Protein AF-A0A966WPK8-F1 (afdb_monomer_lite)

Structure (mmCIF, N/CA/C/O backbone):
data_AF-A0A966WPK8-F1
#
_entry.id   AF-A0A966WPK8-F1
#
loop_
_atom_site.group_PDB
_atom_site.id
_atom_site.type_symbol
_atom_site.label_atom_id
_atom_site.label_alt_id
_atom_site.label_comp_id
_atom_site.label_asym_id
_atom_site.label_entity_id
_atom_site.label_seq_id
_atom_site.pdbx_PDB_ins_code
_atom_site.Cartn_x
_atom_site.Cartn_y
_atom_site.Cartn_z
_atom_site.occupancy
_atom_site.B_iso_or_equiv
_atom_site.auth_seq_id
_atom_site.auth_comp_id
_atom_site.auth_asym_id
_atom_site.auth_atom_id
_atom_site.pdbx_PDB_model_num
ATOM 1 N N . MET A 1 1 ? -36.256 0.466 53.978 1.00 87.88 1 MET A N 1
ATOM 2 C CA . MET A 1 1 ? -37.203 -0.489 53.392 1.00 87.88 1 MET A CA 1
ATOM 3 C C . MET A 1 1 ? -38.590 -0.063 53.809 1.00 87.88 1 MET A C 1
ATOM 5 O O . MET A 1 1 ? -38.753 0.264 54.984 1.00 87.88 1 MET A O 1
ATOM 9 N N . PRO A 1 2 ? -39.581 -0.012 52.905 1.00 93.00 2 PRO A N 1
ATOM 10 C CA . PRO A 1 2 ? -40.924 0.448 53.244 1.00 93.00 2 PRO A CA 1
ATOM 11 C C . PRO A 1 2 ? -41.750 -0.631 53.959 1.00 93.00 2 PRO A C 1
ATOM 13 O O . PRO A 1 2 ? -42.841 -0.999 53.540 1.00 93.00 2 PRO A O 1
ATOM 16 N N . PHE A 1 3 ? -41.198 -1.174 55.043 1.00 95.38 3 PHE A N 1
ATOM 17 C CA . PHE A 1 3 ? -41.796 -2.248 55.826 1.00 95.38 3 PHE A CA 1
ATOM 18 C C . PHE A 1 3 ? -42.189 -1.760 57.213 1.00 95.38 3 PHE A C 1
ATOM 20 O O . PHE A 1 3 ? -41.472 -0.982 57.845 1.00 95.38 3 PHE A O 1
ATOM 27 N N . PHE A 1 4 ? -43.317 -2.272 57.689 1.00 96.19 4 PHE A N 1
ATOM 28 C CA . PHE A 1 4 ? -43.809 -2.072 59.043 1.00 96.19 4 PHE A CA 1
ATOM 29 C C . PHE A 1 4 ? -43.945 -3.436 59.701 1.00 96.19 4 PHE A C 1
ATOM 31 O O . PHE A 1 4 ? -44.636 -4.304 59.167 1.00 96.19 4 PHE A O 1
ATOM 38 N N . LEU A 1 5 ? -43.269 -3.622 60.832 1.00 96.25 5 LEU A N 1
ATOM 39 C CA . LEU A 1 5 ? -43.249 -4.883 61.568 1.00 96.25 5 LEU A CA 1
ATOM 40 C C . LEU A 1 5 ? -44.111 -4.761 62.817 1.00 96.25 5 LEU A C 1
ATOM 42 O O . LEU A 1 5 ? -43.984 -3.780 63.556 1.00 96.25 5 LEU A O 1
ATOM 46 N N . HIS A 1 6 ? -44.982 -5.740 63.048 1.00 96.81 6 HIS A N 1
ATOM 47 C CA . HIS A 1 6 ? -45.786 -5.793 64.262 1.00 96.81 6 HIS A CA 1
ATOM 48 C C . HIS A 1 6 ? -44.866 -5.969 65.476 1.00 96.81 6 HIS A C 1
ATOM 50 O O . HIS A 1 6 ? -43.981 -6.827 65.469 1.00 96.81 6 HIS A O 1
ATOM 56 N N . LYS A 1 7 ? -45.064 -5.167 66.525 1.00 95.69 7 LYS A N 1
ATOM 57 C CA . LYS A 1 7 ? -44.139 -5.091 67.670 1.00 95.69 7 LYS A CA 1
ATOM 58 C C . LYS A 1 7 ? -44.014 -6.404 68.440 1.00 95.69 7 LYS A C 1
ATOM 60 O O . LYS A 1 7 ? -42.926 -6.701 68.923 1.00 95.69 7 LYS A O 1
ATOM 65 N N . ASP A 1 8 ? -45.093 -7.184 68.517 1.00 94.56 8 ASP A N 1
ATOM 66 C CA . ASP A 1 8 ? -45.102 -8.428 69.296 1.00 94.56 8 ASP A CA 1
ATOM 67 C C . ASP A 1 8 ? -44.708 -9.664 68.476 1.00 94.56 8 ASP A C 1
ATOM 69 O O . ASP A 1 8 ? -44.077 -10.574 69.006 1.00 94.56 8 ASP A O 1
ATOM 73 N N . SER A 1 9 ? -45.082 -9.725 67.191 1.00 95.31 9 SER A N 1
ATOM 74 C CA . SER A 1 9 ? -44.905 -10.929 66.358 1.00 95.31 9 SER A CA 1
ATOM 75 C C . SER A 1 9 ? -43.739 -10.822 65.378 1.00 95.31 9 SER A C 1
ATOM 77 O O . SER A 1 9 ? -43.249 -11.843 64.904 1.00 95.31 9 SER A O 1
ATOM 79 N N . GLY A 1 10 ? -43.293 -9.605 65.052 1.00 93.50 10 GLY A N 1
ATOM 80 C CA . GLY A 1 10 ? -42.301 -9.358 64.005 1.00 93.50 10 GLY A CA 1
ATOM 81 C C . GLY A 1 10 ? -42.827 -9.575 62.582 1.00 93.50 10 GLY A C 1
ATOM 82 O O . GLY A 1 10 ? -42.066 -9.428 61.629 1.00 93.50 10 GLY A O 1
ATOM 83 N N . GLU A 1 11 ? -44.107 -9.911 62.412 1.00 96.12 11 GLU A N 1
ATOM 84 C CA . GLU A 1 11 ? -44.699 -10.112 61.091 1.00 96.12 11 GLU A CA 1
ATOM 85 C C . GLU A 1 11 ? -44.875 -8.782 60.349 1.00 96.12 11 GLU A C 1
ATOM 87 O O . GLU A 1 11 ? -45.114 -7.727 60.947 1.00 96.12 11 GLU A O 1
ATOM 92 N N . LEU A 1 12 ? -44.755 -8.844 59.023 1.00 96.06 12 LEU A N 1
ATOM 93 C CA . LEU A 1 12 ? -45.009 -7.709 58.145 1.00 96.06 12 LEU A CA 1
ATOM 94 C C . LEU A 1 12 ? -46.486 -7.308 58.193 1.00 96.06 12 LEU A C 1
ATOM 96 O O . LEU A 1 12 ? -47.378 -8.155 58.231 1.00 96.06 12 LEU A O 1
ATOM 100 N N . HIS A 1 13 ? -46.747 -6.005 58.115 1.00 96.06 13 HIS A N 1
ATOM 101 C CA . HIS A 1 13 ? -48.102 -5.477 58.035 1.00 96.06 13 HIS A CA 1
ATOM 102 C C . HIS A 1 13 ? -48.883 -6.108 56.853 1.00 96.06 13 HIS A C 1
ATOM 104 O O . HIS A 1 13 ? -48.349 -6.162 55.740 1.00 96.06 13 HIS A O 1
ATOM 110 N N . PRO A 1 14 ? -50.161 -6.514 57.008 1.00 94.75 14 PRO A N 1
ATOM 111 C CA . PRO A 1 14 ? -50.926 -7.175 55.937 1.00 94.75 14 PRO A CA 1
ATOM 112 C C . PRO A 1 14 ? -51.018 -6.370 54.629 1.00 94.75 14 PRO A C 1
ATOM 114 O O . PRO A 1 14 ? -51.069 -6.930 53.538 1.00 94.75 14 PRO A O 1
ATOM 117 N N . ARG A 1 15 ? -50.989 -5.034 54.731 1.00 95.31 15 ARG A N 1
ATOM 118 C CA . ARG A 1 15 ? -50.959 -4.084 53.598 1.00 95.31 15 ARG A CA 1
ATOM 119 C C . ARG A 1 15 ? -49.561 -3.821 53.005 1.00 95.31 15 ARG A C 1
ATOM 121 O O . ARG A 1 15 ? -49.400 -2.821 52.316 1.00 95.31 15 ARG A O 1
ATOM 128 N N . THR A 1 16 ? -48.552 -4.660 53.260 1.00 95.44 16 THR A N 1
ATOM 129 C CA . THR A 1 16 ? -47.154 -4.389 52.853 1.00 95.44 16 THR A CA 1
ATOM 130 C C . THR A 1 16 ? -47.010 -4.009 51.378 1.00 95.44 16 THR A C 1
ATOM 132 O O . THR A 1 16 ? -46.338 -3.030 51.086 1.00 95.44 16 THR A O 1
ATOM 135 N N . MET A 1 17 ? -47.680 -4.705 50.454 1.00 95.12 17 MET A N 1
ATOM 136 C CA . MET A 1 17 ? -47.576 -4.376 49.024 1.00 95.12 17 MET A CA 1
ATOM 137 C C . MET A 1 17 ? -48.117 -2.976 48.696 1.00 95.12 17 MET A C 1
ATOM 139 O O . MET A 1 17 ? -47.444 -2.213 48.019 1.00 95.12 17 MET A O 1
ATOM 143 N N . ALA A 1 18 ? -49.266 -2.588 49.257 1.00 95.81 18 ALA A N 1
ATOM 144 C CA . ALA A 1 18 ? -49.817 -1.245 49.055 1.00 95.81 18 ALA A CA 1
ATOM 145 C C . ALA A 1 18 ? -48.944 -0.150 49.694 1.00 95.81 18 ALA A C 1
ATOM 147 O O . ALA A 1 18 ? -48.856 0.963 49.185 1.00 95.81 18 ALA A O 1
ATOM 148 N N . ILE A 1 19 ? -48.284 -0.466 50.813 1.00 95.50 19 ILE A N 1
ATOM 149 C CA . ILE A 1 19 ? -47.331 0.439 51.463 1.00 95.50 19 ILE A CA 1
ATOM 150 C C . ILE A 1 19 ? -46.076 0.616 50.600 1.00 95.50 19 ILE A C 1
ATOM 152 O O . ILE A 1 19 ? -45.553 1.725 50.536 1.00 95.50 19 ILE A O 1
ATOM 156 N N . LEU A 1 20 ? -45.594 -0.444 49.940 1.00 95.12 20 LEU A N 1
ATOM 157 C CA . LEU A 1 20 ? -44.481 -0.349 48.991 1.00 95.12 20 LEU A CA 1
ATOM 158 C C . LEU A 1 20 ? -44.823 0.602 47.836 1.00 95.12 20 LEU A C 1
ATOM 160 O O . LEU A 1 20 ? -44.003 1.462 47.525 1.00 95.12 20 LEU A O 1
ATOM 164 N N . ASP A 1 21 ? -46.028 0.501 47.267 1.00 94.94 21 ASP A N 1
ATOM 165 C CA . ASP A 1 21 ? -46.491 1.402 46.201 1.00 94.94 21 ASP A CA 1
ATOM 166 C C . ASP A 1 21 ? -46.589 2.855 46.699 1.00 94.94 21 ASP A C 1
ATOM 168 O O . ASP A 1 21 ? -46.026 3.768 46.098 1.00 94.94 21 ASP A O 1
ATOM 172 N N . GLN A 1 22 ? -47.204 3.071 47.868 1.00 95.19 22 GLN A N 1
ATOM 173 C CA . GLN A 1 22 ? -47.292 4.397 48.489 1.00 95.19 22 GLN A CA 1
ATOM 174 C C . GLN A 1 22 ? -45.904 4.992 48.774 1.00 95.19 22 GLN A C 1
ATOM 176 O O . GLN A 1 22 ? -45.674 6.188 48.595 1.00 95.19 22 GLN A O 1
ATOM 181 N N . ALA A 1 23 ? -44.962 4.169 49.233 1.00 94.75 23 ALA A N 1
ATOM 182 C CA . ALA A 1 23 ? -43.590 4.591 49.458 1.00 94.75 23 ALA A CA 1
ATOM 183 C C . ALA A 1 23 ? -42.885 4.952 48.150 1.00 94.75 23 ALA A C 1
ATOM 185 O O . ALA A 1 23 ? -42.162 5.946 48.122 1.00 94.75 23 ALA A O 1
ATOM 186 N N . ALA A 1 24 ? -43.103 4.184 47.079 1.00 92.62 24 ALA A N 1
ATOM 187 C CA . ALA A 1 24 ? -42.570 4.486 45.757 1.00 92.62 24 ALA A CA 1
ATOM 188 C C . ALA A 1 24 ? -43.076 5.846 45.252 1.00 92.62 24 ALA A C 1
ATOM 190 O O . ALA A 1 24 ? -42.257 6.661 44.830 1.00 92.62 24 ALA A O 1
ATOM 191 N N . ASP A 1 25 ? -44.371 6.147 45.404 1.00 94.81 25 ASP A N 1
ATOM 192 C CA . ASP A 1 25 ? -44.955 7.450 45.045 1.00 94.81 25 ASP A CA 1
ATOM 193 C C . ASP A 1 25 ? -44.319 8.608 45.833 1.00 94.81 25 ASP A C 1
ATOM 195 O O . ASP A 1 25 ? -43.957 9.646 45.270 1.00 94.81 25 ASP A O 1
ATOM 199 N N . ILE A 1 26 ? -44.135 8.430 47.146 1.00 95.06 26 ILE A N 1
ATOM 200 C CA . ILE A 1 26 ? -43.492 9.429 48.013 1.00 95.06 26 ILE A CA 1
ATOM 201 C C . ILE A 1 26 ? -42.033 9.653 47.591 1.00 95.06 26 ILE A C 1
ATOM 203 O O . ILE A 1 26 ? -41.583 10.799 47.489 1.00 95.06 26 ILE A O 1
ATOM 207 N N . VAL A 1 27 ? -41.291 8.574 47.322 1.00 93.81 27 VAL A N 1
ATOM 208 C CA . VAL A 1 27 ? -39.894 8.645 46.869 1.00 93.81 27 VAL A CA 1
ATOM 209 C C . VAL A 1 27 ? -39.796 9.289 45.489 1.00 93.81 27 VAL A C 1
ATOM 211 O O . VAL A 1 27 ? -38.892 10.090 45.262 1.00 93.81 27 VAL A O 1
ATOM 214 N N . GLN A 1 28 ? -40.729 9.012 44.580 1.00 90.56 28 GLN A N 1
ATOM 215 C CA . GLN A 1 28 ? -40.755 9.628 43.257 1.00 90.56 28 GLN A CA 1
ATOM 216 C C . GLN A 1 28 ? -40.951 11.150 43.335 1.00 90.56 28 GLN A C 1
ATOM 218 O O . GLN A 1 28 ? -40.360 11.885 42.546 1.00 90.56 28 GLN A O 1
ATOM 223 N N . GLN A 1 29 ? -41.749 11.637 44.289 1.00 92.19 29 GLN A N 1
ATOM 224 C CA . GLN A 1 29 ? -42.035 13.068 44.440 1.00 92.19 29 GLN A CA 1
ATOM 225 C C . GLN A 1 29 ? -40.961 13.829 45.228 1.00 92.19 29 GLN A C 1
ATOM 227 O O . GLN A 1 29 ? -40.678 14.984 44.914 1.00 92.19 29 GLN A O 1
ATOM 232 N N . GLY A 1 30 ? -40.381 13.216 46.264 1.00 90.50 30 GLY A N 1
ATOM 233 C CA . GLY A 1 30 ? -39.508 13.914 47.217 1.00 90.50 30 GLY A CA 1
ATOM 234 C C . GLY A 1 30 ? -38.178 13.223 47.524 1.00 90.50 30 GLY A C 1
ATOM 235 O O . GLY A 1 30 ? -37.465 13.645 48.436 1.00 90.50 30 GLY A O 1
ATOM 236 N N . GLY A 1 31 ? -37.829 12.173 46.781 1.00 90.88 31 GLY A N 1
ATOM 237 C CA . GLY A 1 31 ? -36.624 11.372 46.984 1.00 90.88 31 GLY A CA 1
ATOM 238 C C . GLY A 1 31 ? -36.689 10.459 48.212 1.00 90.88 31 GLY A C 1
ATOM 239 O O . GLY A 1 31 ? -37.667 10.426 48.959 1.00 90.88 31 GLY A O 1
ATOM 240 N N . ILE A 1 32 ? -35.602 9.720 48.455 1.00 89.25 32 ILE A N 1
ATOM 241 C CA . ILE A 1 32 ? -35.485 8.780 49.590 1.00 89.25 32 ILE A CA 1
ATOM 242 C C . ILE A 1 32 ? -35.691 9.492 50.940 1.00 89.25 32 ILE A C 1
ATOM 244 O O . ILE A 1 32 ? -36.270 8.922 51.867 1.00 89.25 32 ILE A O 1
ATOM 248 N N . GLU A 1 33 ? -35.293 10.763 51.035 1.00 91.06 33 GLU A N 1
ATOM 249 C CA . GLU A 1 33 ? -35.481 11.590 52.232 1.00 91.06 33 GLU A CA 1
ATOM 250 C C . GLU A 1 33 ? -36.947 11.918 52.532 1.00 91.06 33 GLU A C 1
ATOM 252 O O . GLU A 1 33 ? -37.306 12.143 53.688 1.00 91.06 33 GLU A O 1
ATOM 257 N N . ALA A 1 34 ? -37.822 11.940 51.524 1.00 93.56 34 ALA A N 1
ATOM 258 C CA . ALA A 1 34 ? -39.248 12.093 51.779 1.00 93.56 34 ALA A CA 1
ATOM 259 C C . ALA A 1 34 ? -39.789 10.859 52.496 1.00 93.56 34 ALA A C 1
ATOM 261 O O . ALA A 1 34 ? -40.439 10.999 53.528 1.00 93.56 34 ALA A O 1
ATOM 262 N N . TRP A 1 35 ? -39.436 9.653 52.035 1.00 93.81 35 TRP A N 1
ATOM 263 C CA . TRP A 1 35 ? -39.815 8.433 52.742 1.00 93.81 35 TRP A CA 1
ATOM 264 C C . TRP A 1 35 ? -39.223 8.388 54.146 1.00 93.81 35 TRP A C 1
ATOM 266 O O . TRP A 1 35 ? -39.941 8.029 55.074 1.00 93.81 35 TRP A O 1
ATOM 276 N N . SER A 1 36 ? -37.949 8.753 54.336 1.00 90.56 36 SER A N 1
ATOM 277 C CA . SER A 1 36 ? -37.282 8.673 55.646 1.00 90.56 36 SER A CA 1
ATOM 278 C C . SER A 1 36 ? -38.044 9.450 56.730 1.00 90.56 36 SER A C 1
ATOM 280 O O . SER A 1 36 ? -38.222 8.930 57.834 1.00 90.56 36 SER A O 1
ATOM 282 N N . ARG A 1 37 ? -38.590 10.622 56.378 1.00 92.62 37 ARG A N 1
ATOM 283 C CA . ARG A 1 37 ? -39.308 11.542 57.277 1.00 92.62 37 ARG A CA 1
ATOM 284 C C . ARG A 1 37 ? -40.729 11.123 57.635 1.00 92.62 37 ARG A C 1
ATOM 286 O O . ARG A 1 37 ? -41.222 11.566 58.667 1.00 92.62 37 ARG A O 1
ATOM 293 N N . VAL A 1 38 ? -41.372 10.291 56.818 1.00 93.44 38 VAL A N 1
ATOM 294 C CA . VAL A 1 38 ? -42.761 9.885 57.059 1.00 93.44 38 VAL A CA 1
ATOM 295 C C . VAL A 1 38 ? -42.864 9.025 58.321 1.00 93.44 38 VAL A C 1
ATOM 297 O O . VAL A 1 38 ? -42.094 8.079 58.521 1.00 93.44 38 VAL A O 1
ATOM 300 N N . THR A 1 39 ? -43.835 9.330 59.167 1.00 94.88 39 THR A N 1
ATOM 301 C CA . THR A 1 39 ? -44.129 8.637 60.422 1.00 94.88 39 THR A CA 1
ATOM 302 C C . THR A 1 39 ? -45.023 7.412 60.212 1.00 94.88 39 THR A C 1
ATOM 304 O O . THR A 1 39 ? -45.721 7.276 59.208 1.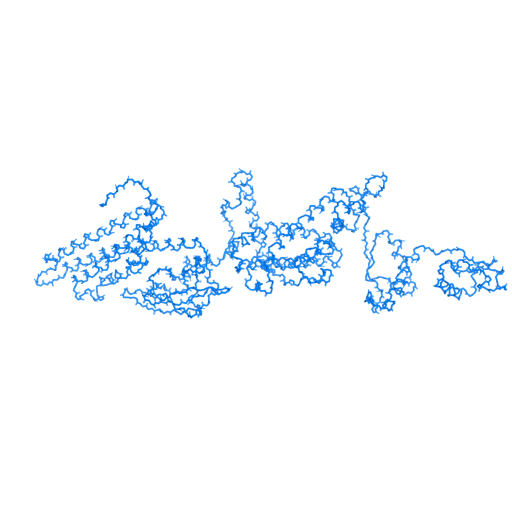00 94.88 39 THR A O 1
ATOM 307 N N . THR A 1 40 ? -45.028 6.494 61.183 1.00 95.00 40 THR A N 1
ATOM 308 C CA . THR A 1 40 ? -45.916 5.320 61.156 1.00 95.00 40 THR A CA 1
ATOM 309 C C . THR A 1 40 ? -47.392 5.711 61.101 1.00 95.00 40 THR A C 1
ATOM 311 O O . THR A 1 40 ? -48.160 5.075 60.387 1.00 95.00 40 THR A O 1
ATOM 314 N N . GLU A 1 41 ? -47.783 6.766 61.816 1.00 95.75 41 GLU A N 1
ATOM 315 C CA . GLU A 1 41 ? -49.162 7.260 61.846 1.00 95.75 41 GLU A CA 1
ATOM 316 C C . GLU A 1 41 ? -49.602 7.849 60.501 1.00 95.75 41 GLU A C 1
ATOM 318 O O . GLU A 1 41 ? -50.723 7.595 60.073 1.00 95.75 41 GLU A O 1
ATOM 323 N N . GLU A 1 42 ? -48.712 8.536 59.779 1.00 94.50 42 GLU A N 1
ATOM 324 C CA . GLU A 1 42 ? -49.008 9.072 58.441 1.00 94.50 42 GLU A CA 1
ATOM 325 C C . GLU A 1 42 ? -49.260 7.978 57.384 1.00 94.50 42 GLU A C 1
ATOM 327 O O . GLU A 1 42 ? -49.981 8.224 56.419 1.00 94.50 42 GLU A O 1
ATOM 332 N N . ILE A 1 43 ? -48.702 6.771 57.555 1.00 95.44 43 ILE A N 1
ATOM 333 C CA . ILE A 1 43 ? -48.890 5.642 56.619 1.00 95.44 43 ILE A CA 1
ATOM 334 C C . ILE A 1 43 ? -49.998 4.686 57.071 1.00 95.44 43 ILE A C 1
ATOM 336 O O . ILE A 1 43 ? -50.805 4.224 56.260 1.00 95.44 43 ILE A O 1
ATOM 340 N N . LEU A 1 44 ? -50.033 4.347 58.362 1.00 95.00 44 LEU A N 1
ATOM 341 C CA . LEU A 1 44 ? -50.932 3.321 58.894 1.00 95.00 44 LEU A CA 1
ATOM 342 C C . LEU A 1 44 ? -52.208 3.892 59.525 1.00 95.00 44 LEU A C 1
ATOM 344 O O . LEU A 1 44 ? -53.199 3.174 59.600 1.00 95.00 44 LEU A O 1
ATOM 348 N N . GLY A 1 45 ? -52.215 5.169 59.914 1.00 94.06 45 GLY A N 1
ATOM 349 C CA . GLY A 1 45 ? -53.283 5.792 60.696 1.00 94.06 45 GLY A CA 1
ATOM 350 C C . GLY A 1 45 ? -53.105 5.607 62.207 1.00 94.06 45 GLY A C 1
ATOM 351 O O . GLY A 1 45 ? -52.318 4.780 62.670 1.00 94.06 45 GLY A O 1
ATOM 352 N N . ALA A 1 46 ? -53.854 6.390 62.987 1.00 93.00 46 ALA A N 1
ATOM 353 C CA . ALA A 1 46 ? -53.726 6.455 64.448 1.00 93.00 46 ALA A CA 1
ATOM 354 C C . ALA A 1 46 ? -54.091 5.147 65.176 1.00 93.00 46 ALA A C 1
ATOM 356 O O . ALA A 1 46 ? -53.600 4.908 66.277 1.00 93.00 46 ALA A O 1
ATOM 357 N N . GLU A 1 47 ? -54.945 4.311 64.577 1.00 92.06 47 GLU A N 1
ATOM 358 C CA . GLU A 1 47 ? -55.385 3.041 65.169 1.00 92.06 47 GLU A CA 1
ATOM 359 C C . GLU A 1 47 ? -54.301 1.955 65.072 1.00 92.06 47 GLU A C 1
ATOM 361 O O . GLU A 1 47 ? -53.979 1.319 66.072 1.00 92.06 47 GLU A O 1
ATOM 366 N N . ASP A 1 48 ? -53.677 1.797 63.902 1.00 91.12 48 ASP A N 1
ATOM 367 C CA . ASP A 1 48 ? -52.675 0.749 63.666 1.00 91.12 48 ASP A CA 1
ATOM 368 C C . ASP A 1 48 ? -51.270 1.158 64.140 1.00 91.12 48 ASP A C 1
ATOM 370 O O . ASP A 1 48 ? -50.488 0.318 64.590 1.00 91.12 48 ASP A O 1
ATOM 374 N N . ALA A 1 49 ? -50.919 2.447 64.078 1.00 93.56 49 ALA A N 1
ATOM 375 C CA . ALA A 1 49 ? -49.562 2.920 64.362 1.00 93.56 49 ALA A CA 1
ATOM 376 C C . ALA A 1 49 ? -48.956 2.488 65.718 1.00 93.56 49 ALA A C 1
ATOM 378 O O . ALA A 1 49 ? -47.758 2.181 65.750 1.00 93.56 49 ALA A O 1
ATOM 379 N N . PRO A 1 50 ? -49.710 2.393 66.834 1.00 95.88 50 PRO A N 1
ATOM 380 C CA . PRO A 1 50 ? -49.176 1.910 68.107 1.00 95.88 50 PRO A CA 1
ATOM 381 C C . PRO A 1 50 ? -48.654 0.469 68.061 1.00 95.88 50 PRO A C 1
ATOM 383 O O . PRO A 1 50 ? -47.768 0.135 68.852 1.00 95.88 50 PRO A O 1
ATOM 386 N N . HIS A 1 51 ? -49.141 -0.360 67.135 1.00 96.44 51 HIS A N 1
ATOM 387 C CA . HIS A 1 51 ? -48.830 -1.789 67.046 1.00 96.44 51 HIS A CA 1
ATOM 388 C C . HIS A 1 51 ? -47.641 -2.114 66.134 1.00 96.44 51 HIS A C 1
ATOM 390 O O . HIS A 1 51 ? -47.131 -3.233 66.178 1.00 96.44 51 HIS A O 1
ATOM 396 N N . TYR A 1 52 ? -47.147 -1.148 65.352 1.00 97.31 52 TYR A N 1
ATOM 397 C CA . TYR A 1 52 ? -46.109 -1.379 64.344 1.00 97.31 52 TYR A CA 1
ATOM 398 C C . TYR A 1 52 ? -44.890 -0.467 64.508 1.00 97.31 52 TYR A C 1
ATOM 400 O O . TYR A 1 52 ? -44.969 0.651 65.022 1.00 97.31 52 TYR A O 1
ATOM 408 N N . THR A 1 53 ? -43.747 -0.943 64.022 1.00 95.25 53 THR A N 1
ATOM 409 C CA . THR A 1 53 ? -42.505 -0.173 63.911 1.00 95.25 53 THR A CA 1
ATOM 410 C C . THR A 1 53 ? -42.083 -0.104 62.448 1.00 95.25 53 THR A C 1
ATOM 412 O O . THR A 1 53 ? -41.999 -1.130 61.773 1.00 95.25 53 THR A O 1
ATOM 415 N N . LYS A 1 54 ? -41.810 1.108 61.956 1.00 95.19 54 LYS A N 1
ATOM 416 C CA . LYS A 1 54 ? -41.245 1.332 60.622 1.00 95.19 54 LYS A CA 1
ATOM 417 C C . LYS A 1 54 ? -39.798 0.835 60.581 1.00 95.19 54 LYS A C 1
ATOM 419 O O . LYS A 1 54 ? -39.001 1.225 61.432 1.00 95.19 54 LYS A O 1
ATOM 424 N N . SER A 1 55 ? -39.450 0.014 59.592 1.00 92.75 55 SER A N 1
ATOM 425 C CA . SER A 1 55 ? -38.065 -0.421 59.378 1.00 92.75 55 SER A CA 1
ATOM 426 C C . SER A 1 55 ? -37.177 0.768 58.994 1.00 92.75 55 SER A C 1
ATOM 428 O O . SER A 1 55 ? -37.514 1.565 58.113 1.00 92.75 55 SER A O 1
ATOM 430 N N . SER A 1 56 ? -36.022 0.866 59.653 1.00 89.44 56 SER A N 1
ATOM 431 C CA . SER A 1 56 ? -34.941 1.801 59.322 1.00 89.44 56 SER A CA 1
ATOM 432 C C . SER A 1 56 ? -33.892 1.196 58.389 1.00 89.44 56 SER A C 1
ATOM 434 O O . SER A 1 56 ? -32.926 1.874 58.048 1.00 89.44 56 SER A O 1
ATOM 436 N N . ASP A 1 57 ? -34.047 -0.072 58.003 1.00 90.25 57 ASP A N 1
ATOM 437 C CA . ASP A 1 57 ? -33.085 -0.758 57.143 1.00 90.25 57 ASP A CA 1
ATOM 438 C C . ASP A 1 57 ? -33.059 -0.104 55.764 1.00 90.25 57 ASP A C 1
ATOM 440 O O . ASP A 1 57 ? -34.063 0.435 55.300 1.00 90.25 57 ASP A O 1
ATOM 444 N N . ILE A 1 58 ? -31.933 -0.177 55.070 1.00 90.00 58 ILE A N 1
ATOM 445 C CA . ILE A 1 58 ? -31.787 0.317 53.698 1.00 90.00 58 ILE A CA 1
ATOM 446 C C . ILE A 1 58 ? -31.513 -0.848 52.751 1.00 90.00 58 ILE A C 1
ATOM 448 O O . ILE A 1 58 ? -31.126 -1.931 53.193 1.00 90.00 58 ILE A O 1
ATOM 452 N N . LEU A 1 59 ? -31.755 -0.634 51.457 1.00 88.06 59 LEU A N 1
ATOM 453 C CA . LEU A 1 59 ? -31.325 -1.589 50.444 1.00 88.06 59 LEU A CA 1
ATOM 454 C C . LEU A 1 59 ? -29.799 -1.613 50.376 1.00 88.06 59 LEU A C 1
ATOM 456 O O . LEU A 1 59 ? -29.117 -0.634 50.677 1.00 88.06 59 LEU A O 1
ATOM 460 N N . GLU A 1 60 ? -29.279 -2.777 50.022 1.00 90.25 60 GLU A N 1
ATOM 461 C CA . GLU A 1 60 ? -27.853 -2.984 49.836 1.00 90.25 60 GLU A CA 1
ATOM 462 C C . GLU A 1 60 ? -27.433 -2.418 48.463 1.00 90.25 60 GLU A C 1
ATOM 464 O O . GLU A 1 60 ? -28.201 -2.468 47.502 1.00 90.25 60 GLU A O 1
ATOM 469 N N . VAL A 1 61 ? -26.231 -1.845 48.358 1.00 93.19 61 VAL A N 1
ATOM 470 C CA . VAL A 1 61 ? -25.798 -1.080 47.170 1.00 93.19 61 VAL A CA 1
ATOM 471 C C . VAL A 1 61 ? -25.675 -1.924 45.891 1.00 93.19 61 VAL A C 1
ATOM 473 O O . VAL A 1 61 ? -25.765 -1.392 44.778 1.00 93.19 61 VAL A O 1
ATOM 476 N N . TRP A 1 62 ? -25.509 -3.245 46.002 1.00 94.88 62 TRP A N 1
ATOM 477 C CA . TRP A 1 62 ? -25.608 -4.163 44.869 1.00 94.88 62 TRP A CA 1
ATOM 478 C C . TRP A 1 62 ? -27.041 -4.340 44.385 1.00 94.88 62 TRP A C 1
ATOM 480 O O . TRP A 1 62 ? -27.219 -4.590 43.195 1.00 94.88 62 TRP A O 1
ATOM 490 N N . PHE A 1 63 ? -28.056 -4.181 45.240 1.00 93.25 63 PHE A N 1
ATOM 491 C CA . PHE A 1 63 ? -29.447 -4.118 44.786 1.00 93.25 63 PHE A CA 1
ATOM 492 C C . PHE A 1 63 ? -29.667 -2.869 43.928 1.00 93.25 63 PHE A C 1
ATOM 494 O O . PHE A 1 63 ? -30.189 -2.971 42.817 1.00 93.25 63 PHE A O 1
ATOM 501 N N . ASP A 1 64 ? -29.199 -1.712 44.402 1.00 92.06 64 ASP A N 1
ATOM 502 C CA . ASP A 1 64 ? -29.329 -0.441 43.684 1.00 92.06 64 ASP A CA 1
ATOM 503 C C . ASP A 1 64 ? -28.669 -0.530 42.302 1.00 92.06 64 ASP A C 1
ATOM 505 O O . ASP A 1 64 ? -29.334 -0.382 41.274 1.00 92.06 64 ASP A O 1
ATOM 509 N N . SER A 1 65 ? -27.376 -0.867 42.266 1.00 94.50 65 SER A N 1
ATOM 510 C CA . SER A 1 65 ? -26.623 -1.016 41.015 1.00 94.50 65 SER A CA 1
ATOM 511 C C . SER A 1 65 ? -27.156 -2.158 40.140 1.00 94.50 65 SER A C 1
ATOM 513 O O . SER A 1 65 ? -27.262 -2.005 38.920 1.00 94.50 65 SER A O 1
ATOM 515 N N . GLY A 1 66 ? -27.574 -3.275 40.739 1.00 95.62 66 GLY A N 1
ATOM 516 C CA . GLY A 1 66 ? -28.142 -4.423 40.031 1.00 95.62 66 GLY A CA 1
ATOM 517 C C . GLY A 1 66 ? -29.474 -4.122 39.340 1.00 95.62 66 GLY A C 1
ATOM 518 O O . GLY A 1 66 ? -29.843 -4.769 38.366 1.00 95.62 66 GLY A O 1
ATOM 519 N N . SER A 1 67 ? -30.207 -3.114 39.807 1.00 94.00 67 SER A N 1
ATOM 520 C CA . SER A 1 67 ? -31.498 -2.729 39.231 1.00 94.00 67 SER A CA 1
ATOM 521 C C . SER A 1 67 ? -31.393 -1.734 38.061 1.00 94.00 67 SER A C 1
ATOM 523 O O . SER A 1 67 ? -32.413 -1.307 37.513 1.00 94.00 67 SER A O 1
ATOM 525 N N . THR A 1 68 ? -30.176 -1.347 37.657 1.00 93.12 68 THR A N 1
ATOM 526 C CA . THR A 1 68 ? -29.935 -0.315 36.625 1.00 93.12 68 THR A CA 1
ATOM 527 C C . THR A 1 68 ? -30.472 -0.688 35.246 1.00 93.12 68 THR A C 1
ATOM 529 O O . THR A 1 68 ? -30.946 0.195 34.532 1.00 93.12 68 THR A O 1
ATOM 532 N N . PHE A 1 69 ? -30.513 -1.975 34.882 1.00 90.75 69 PHE A N 1
ATOM 533 C CA . PHE A 1 69 ? -31.142 -2.408 33.626 1.00 90.75 69 PHE A CA 1
ATOM 534 C C . PHE A 1 69 ? -32.624 -2.002 33.537 1.00 90.75 69 PHE A C 1
ATOM 536 O O . PHE A 1 69 ? -33.154 -1.834 32.442 1.00 90.75 69 PHE A O 1
ATOM 543 N N . MET A 1 70 ? -33.298 -1.840 34.680 1.00 87.56 70 MET A N 1
ATOM 544 C CA . MET A 1 70 ? -34.695 -1.432 34.733 1.00 87.56 70 MET A CA 1
ATOM 545 C C . MET A 1 70 ? -34.816 0.089 34.831 1.00 87.56 70 MET A C 1
ATOM 547 O O . MET A 1 70 ? -35.394 0.711 33.949 1.00 87.56 70 MET A O 1
ATOM 551 N N . HIS A 1 71 ? -34.222 0.716 35.846 1.00 85.50 71 HIS A N 1
ATOM 552 C CA . HIS A 1 71 ? -34.441 2.146 36.100 1.00 85.50 71 HIS A CA 1
ATOM 553 C C . HIS A 1 71 ? -33.664 3.075 35.149 1.00 85.50 71 HIS A C 1
ATOM 555 O O . HIS A 1 71 ? -34.078 4.216 34.910 1.00 85.50 71 HIS A O 1
ATOM 561 N N . VAL A 1 72 ? -32.543 2.603 34.588 1.00 86.62 72 VAL A N 1
ATOM 562 C CA . VAL A 1 72 ? -31.778 3.338 33.572 1.00 86.62 72 VAL A CA 1
ATOM 563 C C . VAL A 1 72 ? -32.303 2.965 32.193 1.00 86.62 72 VAL A C 1
ATOM 565 O O . VAL A 1 72 ? -33.062 3.747 31.628 1.00 86.62 72 VAL A O 1
ATOM 568 N N . LEU A 1 73 ? -31.989 1.765 31.690 1.00 84.88 73 LEU A N 1
ATOM 569 C CA . LEU A 1 73 ? -32.263 1.392 30.292 1.00 84.88 73 LEU A CA 1
ATOM 570 C C . LEU A 1 73 ? -33.765 1.369 29.958 1.00 84.88 73 LEU A C 1
ATOM 572 O O . LEU A 1 73 ? -34.156 1.825 28.890 1.00 84.88 73 LEU A O 1
ATOM 576 N N . ARG A 1 74 ? -34.616 0.896 30.880 1.00 80.94 74 ARG A N 1
ATOM 577 C CA . ARG A 1 74 ? -36.084 0.838 30.699 1.00 80.94 74 ARG A CA 1
ATOM 578 C C . ARG A 1 74 ? -36.857 1.947 31.410 1.00 80.94 74 ARG A C 1
ATOM 580 O O . ARG A 1 74 ? -38.080 1.994 31.312 1.00 80.94 74 ARG A O 1
ATOM 587 N N . GLY A 1 75 ? -36.161 2.828 32.119 1.00 80.69 75 GLY A N 1
ATOM 588 C CA . GLY A 1 75 ? -36.756 3.925 32.871 1.00 80.69 75 GLY A CA 1
ATOM 589 C C . GLY A 1 75 ? -36.366 5.254 32.251 1.00 80.69 75 GLY A C 1
ATOM 590 O O . GLY A 1 75 ? -36.906 5.659 31.225 1.00 80.69 75 GLY A O 1
ATOM 591 N N . THR A 1 76 ? -35.396 5.923 32.873 1.00 76.81 76 THR A N 1
ATOM 592 C CA . THR A 1 76 ? -34.922 7.263 32.472 1.00 76.81 76 THR A CA 1
ATOM 593 C C . THR A 1 76 ? -34.456 7.354 31.017 1.00 76.81 76 THR A C 1
ATOM 595 O O . THR A 1 76 ? -34.536 8.426 30.424 1.00 76.81 76 THR A O 1
ATOM 598 N N . HIS A 1 77 ? -33.992 6.244 30.445 1.00 73.06 77 HIS A N 1
ATOM 599 C CA . HIS A 1 77 ? -33.439 6.160 29.096 1.00 73.06 77 HIS A CA 1
ATOM 600 C C . HIS A 1 77 ? -34.280 5.271 28.163 1.00 73.06 77 HIS A C 1
ATOM 602 O O . HIS A 1 77 ? -33.825 4.917 27.075 1.00 73.06 77 HIS A O 1
ATOM 608 N N . ALA A 1 78 ? -35.518 4.936 28.552 1.00 73.38 78 ALA A N 1
ATOM 609 C CA . ALA A 1 78 ? -36.445 4.240 27.666 1.00 73.38 78 ALA A CA 1
ATOM 610 C C . ALA A 1 78 ? -36.690 5.055 26.387 1.00 73.38 78 ALA A C 1
ATOM 612 O O . ALA A 1 78 ? -36.716 6.289 26.422 1.00 73.38 78 ALA A O 1
ATOM 613 N N . SER A 1 79 ? -36.938 4.358 25.274 1.00 60.66 79 SER A N 1
ATOM 614 C CA . SER A 1 79 ? -37.043 4.885 23.900 1.00 60.66 79 SER A CA 1
ATOM 615 C C . SER A 1 79 ? -37.965 6.099 23.695 1.00 60.66 79 SER A C 1
ATOM 617 O O . SER A 1 79 ? -37.849 6.769 22.673 1.00 60.66 79 SER A O 1
ATOM 619 N N . ASN A 1 80 ? -38.830 6.421 24.663 1.00 53.44 80 ASN A N 1
ATOM 620 C CA . ASN A 1 80 ? -39.836 7.480 24.579 1.00 53.44 80 ASN A CA 1
ATOM 621 C C . ASN A 1 80 ? -39.673 8.589 25.647 1.00 53.44 80 ASN A C 1
ATOM 623 O O . ASN A 1 80 ? -40.492 9.505 25.687 1.00 53.44 80 ASN A O 1
ATOM 627 N N . ALA A 1 81 ? -38.675 8.511 26.538 1.00 51.47 81 ALA A N 1
ATOM 628 C CA . ALA A 1 81 ? -38.539 9.423 27.686 1.00 51.47 81 ALA A CA 1
ATOM 629 C C . ALA A 1 81 ? -37.728 10.702 27.387 1.00 51.47 81 ALA A C 1
ATOM 631 O O . ALA A 1 81 ? -37.904 11.721 28.055 1.00 51.47 81 ALA A O 1
ATOM 632 N N . LEU A 1 82 ? -36.863 10.676 26.370 1.00 50.72 82 LEU A N 1
ATOM 633 C CA . LEU A 1 82 ? -35.975 11.779 25.987 1.00 50.72 82 LEU A CA 1
ATOM 634 C C . LEU A 1 82 ? -36.408 12.320 24.620 1.00 50.72 82 LEU A C 1
ATOM 636 O O . LEU A 1 82 ? -35.849 11.934 23.600 1.00 50.72 82 LEU A O 1
ATOM 640 N N . GLY A 1 83 ? -37.434 13.175 24.604 1.00 49.56 83 GLY A N 1
ATOM 641 C CA . GLY A 1 83 ? -38.184 13.640 23.422 1.00 49.56 83 GLY A CA 1
ATOM 642 C C . GLY A 1 83 ? -37.443 14.404 22.309 1.00 49.56 83 GLY A C 1
ATOM 643 O O . GLY A 1 83 ? -38.084 15.207 21.650 1.00 49.56 83 GLY A O 1
ATOM 644 N N . ASP A 1 84 ? -36.147 14.173 22.097 1.00 52.28 84 ASP A N 1
ATOM 645 C CA . ASP A 1 84 ? -35.365 14.634 20.933 1.00 52.28 84 ASP A CA 1
ATOM 646 C C . ASP A 1 84 ? -34.037 13.859 20.735 1.00 52.28 84 ASP A C 1
ATOM 648 O O . ASP A 1 84 ? -33.269 14.152 19.817 1.00 52.28 84 ASP A O 1
ATOM 652 N N . VAL A 1 85 ? -33.734 12.853 21.567 1.00 50.66 85 VAL A N 1
ATOM 653 C CA . VAL A 1 85 ? -32.546 12.004 21.388 1.00 50.66 85 VAL A CA 1
ATOM 654 C C . VAL A 1 85 ? -32.996 10.739 20.668 1.00 50.66 85 VAL A C 1
ATOM 656 O O . VAL A 1 85 ? -33.928 10.077 21.121 1.00 50.66 85 VAL A O 1
ATOM 659 N N . GLN A 1 86 ? -32.358 10.410 19.537 1.00 51.19 86 GLN A N 1
ATOM 660 C CA . GLN A 1 86 ? -32.518 9.106 18.885 1.00 51.19 86 GLN A CA 1
ATOM 661 C C . GLN A 1 86 ? -32.516 8.010 19.956 1.00 51.19 86 GLN A C 1
ATOM 663 O O . GLN A 1 86 ? -31.593 7.952 20.767 1.00 51.19 86 GLN A O 1
ATOM 668 N N . SER A 1 87 ? -33.575 7.193 19.968 1.00 54.34 87 SER A N 1
ATOM 669 C CA . SER A 1 87 ? -33.705 6.000 20.809 1.00 54.34 87 SER A CA 1
ATOM 670 C C . SER A 1 87 ? -32.343 5.318 20.972 1.00 54.34 87 SER A C 1
ATOM 672 O O . SER A 1 87 ? -31.663 5.073 19.977 1.00 54.34 87 SER A O 1
ATOM 674 N N . LEU A 1 88 ? -31.956 5.001 22.213 1.00 58.31 88 LEU A N 1
ATOM 675 C CA . LEU A 1 88 ? -30.671 4.371 22.574 1.00 58.31 88 LEU A CA 1
ATOM 676 C C . LEU A 1 88 ? -30.497 2.935 22.038 1.00 58.31 88 LEU A C 1
ATOM 678 O O . LEU A 1 88 ? -29.636 2.197 22.504 1.00 58.31 88 LEU A O 1
ATOM 682 N N . GLY A 1 89 ? -31.306 2.544 21.054 1.00 60.53 89 GLY A N 1
ATOM 683 C CA . GLY A 1 89 ? -31.554 1.164 20.692 1.00 60.53 89 GLY A CA 1
ATOM 684 C C . GLY A 1 89 ? -32.522 0.527 21.685 1.00 60.53 89 GLY A C 1
ATOM 685 O O . GLY A 1 89 ? -32.465 0.765 22.888 1.00 60.53 89 GLY A O 1
ATOM 686 N N . HIS A 1 90 ? -33.445 -0.268 21.164 1.00 69.50 90 HIS A N 1
ATOM 687 C CA . HIS A 1 90 ? -34.197 -1.240 21.948 1.00 69.50 90 HIS A CA 1
ATOM 688 C C . HIS A 1 90 ? -34.112 -2.576 21.220 1.00 69.50 90 HIS A C 1
ATOM 690 O O . HIS A 1 90 ? -33.988 -2.608 19.987 1.00 69.50 90 HIS A O 1
ATOM 696 N N . HIS A 1 91 ? -34.206 -3.673 21.954 1.00 74.75 91 HIS A N 1
ATOM 697 C CA . HIS A 1 91 ? -34.372 -4.975 21.327 1.00 74.75 91 HIS A CA 1
ATOM 698 C C . HIS A 1 91 ? -35.841 -5.387 21.397 1.00 74.75 91 HIS A C 1
ATOM 700 O O . HIS A 1 91 ? -36.432 -5.387 22.471 1.00 74.75 91 HIS A O 1
ATOM 706 N N . ASP A 1 92 ? -36.414 -5.812 20.266 1.00 76.38 92 ASP A N 1
ATOM 707 C CA . ASP A 1 92 ? -37.807 -6.290 20.213 1.00 76.38 92 ASP A CA 1
ATOM 708 C C . ASP A 1 92 ? -38.053 -7.459 21.184 1.00 76.38 92 ASP A C 1
ATOM 710 O O . ASP A 1 92 ? -39.157 -7.657 21.692 1.00 76.38 92 ASP A O 1
ATOM 714 N N . THR A 1 93 ? -37.005 -8.248 21.443 1.00 80.50 93 THR A N 1
ATOM 715 C CA . THR A 1 93 ? -37.011 -9.371 22.381 1.00 80.50 93 THR A CA 1
ATOM 716 C C . THR A 1 93 ? -35.681 -9.483 23.120 1.00 80.50 93 THR A C 1
ATOM 718 O O . THR A 1 93 ? -34.613 -9.343 22.511 1.00 80.50 93 THR A O 1
ATOM 721 N N . GLY A 1 94 ? -35.749 -9.867 24.396 1.00 83.88 94 GLY A N 1
ATOM 722 C CA . GLY A 1 94 ? -34.580 -10.106 25.242 1.00 83.88 94 GLY A CA 1
ATOM 723 C C . GLY A 1 94 ? -34.229 -8.909 26.134 1.00 83.88 94 GLY A C 1
ATOM 724 O O . GLY A 1 94 ? -35.105 -8.098 26.450 1.00 83.88 94 GLY A O 1
ATOM 725 N N . PRO A 1 95 ? -32.994 -8.851 26.652 1.00 89.00 95 PRO A N 1
ATOM 726 C CA . PRO A 1 95 ? -32.505 -7.696 27.402 1.00 89.00 95 PRO A CA 1
ATOM 727 C C . PRO A 1 95 ? -32.205 -6.508 26.488 1.00 89.00 95 PRO A C 1
ATOM 729 O O . PRO A 1 95 ? -31.892 -6.733 25.328 1.00 89.00 95 PRO A O 1
ATOM 732 N N . GLU A 1 96 ? -32.239 -5.280 27.029 1.00 86.44 96 GLU A N 1
ATOM 733 C CA . GLU A 1 96 ? -31.913 -4.043 26.285 1.00 86.44 96 GLU A CA 1
ATOM 734 C C . GLU A 1 96 ? -30.414 -3.860 26.018 1.00 86.44 96 GLU A C 1
ATOM 736 O O . GLU A 1 96 ? -30.040 -3.149 25.095 1.00 86.44 96 GLU A O 1
ATOM 741 N N . ALA A 1 97 ? -29.547 -4.453 26.843 1.00 91.25 97 ALA A N 1
ATOM 742 C CA . ALA A 1 97 ? -28.106 -4.308 26.691 1.00 91.25 97 ALA A CA 1
ATOM 743 C C . ALA A 1 97 ? -27.523 -5.439 25.835 1.00 91.25 97 ALA A C 1
ATOM 745 O O . ALA A 1 97 ? -27.643 -6.617 26.187 1.00 91.25 97 ALA A O 1
ATOM 746 N N . ASP A 1 98 ? -26.802 -5.088 24.770 1.00 91.94 98 ASP A N 1
ATOM 747 C CA . ASP A 1 98 ? -25.990 -6.058 24.031 1.00 91.94 98 ASP A CA 1
ATOM 748 C C . ASP A 1 98 ? -24.822 -6.577 24.888 1.00 91.94 98 ASP A C 1
ATOM 750 O O . ASP A 1 98 ? -24.542 -7.775 24.891 1.00 91.94 98 ASP A O 1
ATOM 754 N N . LEU A 1 99 ? -24.168 -5.705 25.664 1.00 94.06 99 LEU A N 1
ATOM 755 C CA . LEU A 1 99 ? -22.966 -6.055 26.422 1.00 94.06 99 LEU A CA 1
ATOM 756 C C . LEU A 1 99 ? -22.902 -5.360 27.784 1.00 94.06 99 LEU A C 1
ATOM 758 O O . LEU A 1 99 ? -23.085 -4.148 27.878 1.00 94.06 99 LEU A O 1
ATOM 762 N N . TYR A 1 100 ? -22.558 -6.120 28.823 1.00 96.62 100 TYR A N 1
ATOM 763 C CA . TYR A 1 100 ? -22.013 -5.595 30.080 1.00 96.62 100 TYR A CA 1
ATOM 764 C C . TYR A 1 100 ? -20.493 -5.811 30.111 1.00 96.62 100 TYR A C 1
ATOM 766 O O . TYR A 1 100 ? -20.026 -6.911 29.816 1.00 96.62 100 TYR A O 1
ATOM 774 N N . LEU A 1 101 ? -19.728 -4.773 30.468 1.00 96.56 101 LEU A N 1
ATOM 775 C CA . LEU A 1 101 ? -18.262 -4.788 30.509 1.00 96.56 101 LEU A CA 1
ATOM 776 C C . LEU A 1 101 ? -17.752 -4.163 31.807 1.00 96.56 101 LEU A C 1
ATOM 778 O O . LEU A 1 101 ? -17.933 -2.969 32.005 1.00 96.56 101 LEU A O 1
ATOM 782 N N . GLU A 1 102 ? -17.087 -4.954 32.646 1.00 96.50 102 GLU A N 1
ATOM 783 C CA . GLU A 1 102 ? -16.456 -4.509 33.898 1.00 96.50 102 GLU A CA 1
ATOM 784 C C . GLU A 1 102 ? -15.295 -5.443 34.297 1.00 96.50 102 GLU A C 1
ATOM 786 O O . GLU A 1 102 ? -15.049 -6.476 33.667 1.00 96.50 102 GLU A O 1
ATOM 791 N N . GLY A 1 103 ? -14.587 -5.104 35.375 1.00 94.88 103 GLY A N 1
ATOM 792 C CA . GLY A 1 103 ? -13.570 -5.968 35.973 1.00 94.88 103 GLY A CA 1
ATOM 793 C C . GLY A 1 103 ? -14.130 -7.312 36.457 1.00 94.88 103 GLY A C 1
ATOM 794 O O . GLY A 1 103 ? -15.295 -7.433 36.846 1.00 94.88 103 GLY A O 1
ATOM 795 N N . HIS A 1 104 ? -13.294 -8.353 36.466 1.00 92.56 104 HIS A N 1
ATOM 796 C CA . HIS A 1 104 ? -13.706 -9.699 36.892 1.00 92.56 104 HIS A CA 1
ATOM 797 C C . HIS A 1 104 ? -14.204 -9.772 38.351 1.00 92.56 104 HIS A C 1
ATOM 799 O O . HIS A 1 104 ? -14.924 -10.702 38.721 1.00 92.56 104 HIS A O 1
ATOM 805 N N . ASP A 1 105 ? -13.873 -8.793 39.196 1.00 92.06 105 ASP A N 1
ATOM 806 C CA . ASP A 1 105 ? -14.425 -8.659 40.546 1.00 92.06 105 ASP A CA 1
ATOM 807 C C . ASP A 1 105 ? -15.950 -8.478 40.553 1.00 92.06 105 ASP A C 1
ATOM 809 O O . ASP A 1 105 ? -16.623 -8.894 41.502 1.00 92.06 105 ASP A O 1
ATOM 813 N N . GLN A 1 106 ? -16.521 -7.967 39.459 1.00 96.00 106 GLN A N 1
ATOM 814 C CA . GLN A 1 106 ? -17.960 -7.770 39.323 1.00 96.00 106 GLN A CA 1
ATOM 815 C C . GLN A 1 106 ? -18.751 -9.066 39.125 1.00 96.00 106 GLN A C 1
ATOM 817 O O . GLN A 1 106 ? -19.968 -9.051 39.311 1.00 96.00 106 GLN A O 1
ATOM 822 N N . HIS A 1 107 ? -18.100 -10.217 38.891 1.00 94.88 107 HIS A N 1
ATOM 823 C CA . HIS A 1 107 ? -18.777 -11.524 38.887 1.00 94.88 107 HIS A CA 1
ATOM 824 C C . HIS A 1 107 ? -19.517 -11.829 40.189 1.00 94.88 107 HIS A C 1
ATOM 826 O O . HIS A 1 107 ? -20.494 -12.572 40.169 1.00 94.88 107 HIS A O 1
ATOM 832 N N . ARG A 1 108 ? -19.047 -11.286 41.319 1.00 94.00 108 ARG A N 1
ATOM 833 C CA . ARG A 1 108 ? -19.696 -11.432 42.633 1.00 94.00 108 ARG A CA 1
ATOM 834 C C . ARG A 1 108 ? -20.393 -10.156 43.106 1.00 94.00 108 ARG A C 1
ATOM 836 O O . ARG A 1 108 ? -21.017 -10.186 44.161 1.00 94.00 108 ARG A O 1
ATOM 843 N N . GLY A 1 109 ? -20.260 -9.071 42.348 1.00 95.06 109 GLY A N 1
ATOM 844 C CA . GLY A 1 109 ? -20.880 -7.776 42.597 1.00 95.06 109 GLY A CA 1
ATOM 845 C C . GLY A 1 109 ? -21.968 -7.502 41.567 1.00 95.06 109 GLY A C 1
ATOM 846 O O . GLY A 1 109 ? -22.971 -8.218 41.507 1.00 95.06 109 GLY A O 1
ATOM 847 N N . TRP A 1 110 ? -21.744 -6.486 40.735 1.00 96.94 110 TRP A N 1
ATOM 848 C CA . TRP A 1 110 ? -22.759 -5.921 39.852 1.00 96.94 110 TRP A CA 1
ATOM 849 C C . TRP A 1 110 ? -23.348 -6.910 38.841 1.00 96.94 110 TRP A C 1
ATOM 851 O O . TRP A 1 110 ? -24.561 -6.917 38.620 1.00 96.94 110 TRP A O 1
ATOM 861 N N . PHE A 1 111 ? -22.534 -7.794 38.256 1.00 97.06 111 PHE A N 1
ATOM 862 C CA . PHE A 1 111 ? -23.046 -8.792 37.315 1.00 97.06 111 PHE A CA 1
ATOM 863 C C . PHE A 1 111 ? -23.993 -9.775 37.992 1.00 97.06 111 PHE A C 1
ATOM 865 O O . PHE A 1 111 ? -25.016 -10.147 37.414 1.00 97.06 111 PHE A O 1
ATOM 872 N N . HIS A 1 112 ? -23.660 -10.187 39.218 1.00 96.19 112 HIS A N 1
ATOM 873 C CA . HIS A 1 112 ? -24.463 -11.140 39.967 1.00 96.19 112 HIS A CA 1
ATOM 874 C C . HIS A 1 112 ? -25.788 -10.527 40.403 1.00 96.19 112 HIS A C 1
ATOM 876 O O . HIS A 1 112 ? -26.837 -11.126 40.177 1.00 96.19 112 HIS A O 1
ATOM 882 N N . SER A 1 113 ? -25.755 -9.326 40.985 1.00 96.81 113 SER A N 1
ATOM 883 C CA . SER A 1 113 ? -26.975 -8.662 41.438 1.00 96.81 113 SER A CA 1
ATOM 884 C C . SER A 1 113 ? -27.897 -8.305 40.274 1.00 96.81 113 SER A C 1
ATOM 886 O O . SER A 1 113 ? -29.097 -8.564 40.356 1.00 96.81 113 SER A O 1
ATOM 888 N N . SER A 1 114 ? -27.345 -7.824 39.155 1.00 96.81 114 SER A N 1
ATOM 889 C CA . SER A 1 114 ? -28.122 -7.555 37.940 1.00 96.81 114 SER A CA 1
ATOM 890 C C . SER A 1 114 ? -28.795 -8.817 37.406 1.00 96.81 114 SER A C 1
ATOM 892 O O . SER A 1 114 ? -29.986 -8.804 37.091 1.00 96.81 114 SER A O 1
ATOM 894 N N . LEU A 1 115 ? -28.055 -9.928 37.345 1.00 96.94 115 LEU A N 1
ATOM 895 C CA . LEU A 1 115 ? -28.584 -11.211 36.893 1.00 96.94 115 LEU A CA 1
ATOM 896 C C . LEU A 1 115 ? -29.701 -11.721 37.809 1.00 96.94 115 LEU A C 1
ATOM 898 O O . LEU A 1 115 ? -30.755 -12.110 37.314 1.00 96.94 115 LEU A O 1
ATOM 902 N N . LEU A 1 116 ? -29.497 -11.697 39.129 1.00 96.69 116 LEU A N 1
ATOM 903 C CA . LEU A 1 116 ? -30.499 -12.149 40.095 1.00 96.69 116 LEU A CA 1
ATOM 904 C C . LEU A 1 116 ? -31.801 -11.355 39.972 1.00 96.69 116 LEU A C 1
ATOM 906 O O . LEU A 1 116 ? -32.876 -11.950 39.906 1.00 96.69 116 LEU A O 1
ATOM 910 N N . LEU A 1 117 ? -31.705 -10.026 39.906 1.00 96.12 117 LEU A N 1
ATOM 911 C CA . LEU A 1 117 ? -32.873 -9.156 39.813 1.00 96.12 117 LEU A CA 1
ATOM 912 C C . LEU A 1 117 ? -33.600 -9.320 38.477 1.00 96.12 117 LEU A C 1
ATOM 914 O O . LEU A 1 117 ? -34.821 -9.460 38.460 1.00 96.12 117 LEU A O 1
ATOM 918 N N . SER A 1 118 ? -32.874 -9.368 37.360 1.00 95.06 118 SER A N 1
ATOM 919 C CA . SER A 1 118 ? -33.493 -9.560 36.045 1.00 95.06 118 SER A CA 1
ATOM 920 C C . SER A 1 118 ? -34.147 -10.935 35.913 1.00 95.06 118 SER A C 1
ATOM 922 O O . SER A 1 118 ? -35.279 -11.031 35.444 1.00 95.06 118 SER A O 1
ATOM 924 N N . CYS A 1 119 ? -33.514 -11.993 36.423 1.00 96.00 119 CYS A N 1
ATOM 925 C CA . CYS A 1 119 ? -34.113 -13.325 36.457 1.00 96.00 119 CYS A CA 1
ATOM 926 C C . CYS A 1 119 ? -35.367 -13.364 37.338 1.00 96.00 119 CYS A C 1
ATOM 928 O O . CYS A 1 119 ? -36.360 -13.971 36.944 1.00 96.00 119 CYS A O 1
ATOM 930 N N . ALA A 1 120 ? -35.354 -12.701 38.497 1.00 95.62 120 ALA A N 1
ATOM 931 C CA . ALA A 1 120 ? -36.513 -12.647 39.385 1.00 95.62 120 ALA A CA 1
ATOM 932 C C . ALA A 1 120 ? -37.706 -11.898 38.764 1.00 95.62 120 ALA A C 1
ATOM 934 O O . ALA A 1 120 ? -38.847 -12.302 38.966 1.00 95.62 120 ALA A O 1
ATOM 935 N N . ILE A 1 121 ? -37.452 -10.824 38.009 1.00 92.00 121 ILE A N 1
ATOM 936 C CA . ILE A 1 121 ? -38.501 -9.956 37.447 1.00 92.00 121 ILE A CA 1
ATOM 937 C C . ILE A 1 121 ? -38.951 -10.424 36.052 1.00 92.00 121 ILE A C 1
ATOM 939 O O . ILE A 1 121 ? -40.133 -10.352 35.720 1.00 92.00 121 ILE A O 1
ATOM 943 N N . HIS A 1 122 ? -38.021 -10.890 35.218 1.00 90.06 122 HIS A N 1
ATOM 944 C CA . HIS A 1 122 ? -38.239 -11.155 33.792 1.00 90.06 122 HIS A CA 1
ATOM 945 C C . HIS A 1 122 ? -37.896 -12.585 33.354 1.00 90.06 122 HIS A C 1
ATOM 947 O O . HIS A 1 122 ? -38.170 -12.939 32.210 1.00 90.06 122 HIS A O 1
ATOM 953 N N . GLY A 1 123 ? -37.290 -13.410 34.214 1.00 93.75 123 GLY A N 1
ATOM 954 C CA . GLY A 1 123 ? -36.898 -14.780 33.864 1.00 93.75 123 GLY A CA 1
ATOM 955 C C . GLY A 1 123 ? -35.727 -14.886 32.878 1.00 93.75 123 GLY A C 1
ATOM 956 O O . GLY A 1 123 ? -35.538 -15.942 32.281 1.00 93.75 123 GLY A O 1
ATOM 957 N N . GLN A 1 124 ? -34.946 -13.817 32.688 1.00 93.44 124 GLN A N 1
ATOM 958 C CA . GLN A 1 124 ? -33.813 -13.767 31.756 1.00 93.44 124 GLN A CA 1
ATOM 959 C C . GLN A 1 124 ? -32.672 -12.892 32.297 1.00 93.44 124 GLN A C 1
ATOM 961 O O . GLN A 1 124 ? -32.869 -12.121 33.234 1.00 93.44 124 GLN A O 1
ATOM 966 N N . ALA A 1 125 ? -31.485 -12.989 31.691 1.00 95.38 125 ALA A N 1
ATOM 967 C CA . ALA A 1 125 ? -30.365 -12.099 31.995 1.00 95.38 125 ALA A CA 1
ATOM 968 C C . ALA A 1 125 ? -30.623 -10.662 31.486 1.00 95.38 125 ALA A C 1
ATOM 970 O O . ALA A 1 125 ? -31.325 -10.501 30.485 1.00 95.38 125 ALA A O 1
ATOM 971 N N . PRO A 1 126 ? -30.034 -9.622 32.114 1.00 94.44 126 PRO A N 1
ATOM 972 C CA . PRO A 1 126 ? -30.206 -8.221 31.713 1.00 94.44 126 PRO A CA 1
ATOM 973 C C . PRO A 1 126 ? -29.274 -7.769 30.574 1.00 94.44 126 PRO A C 1
ATOM 975 O O . PRO A 1 126 ? -29.270 -6.589 30.231 1.00 94.44 126 PRO A O 1
ATOM 978 N N . TYR A 1 127 ? -28.505 -8.686 29.987 1.00 94.38 127 TYR A N 1
ATOM 979 C CA . TYR A 1 127 ? -27.550 -8.446 28.903 1.00 94.38 127 TYR A CA 1
ATOM 980 C C . TYR A 1 127 ? -27.491 -9.651 27.951 1.00 94.38 127 TYR A C 1
ATOM 982 O O . TYR A 1 127 ? -27.784 -10.777 28.364 1.00 94.38 127 TYR A O 1
ATOM 990 N N . ARG A 1 128 ? -27.099 -9.437 26.687 1.00 93.94 128 ARG A N 1
ATOM 991 C CA . ARG A 1 128 ? -26.856 -10.526 25.715 1.00 93.94 128 ARG A CA 1
ATOM 992 C C . ARG A 1 128 ? -25.463 -11.137 25.850 1.00 93.94 128 ARG A C 1
ATOM 994 O O . ARG A 1 128 ? -25.312 -12.344 25.683 1.00 93.94 128 ARG A O 1
ATOM 1001 N N . GLY A 1 129 ? -24.471 -10.317 26.181 1.00 94.56 129 GLY A N 1
ATOM 1002 C CA . GLY A 1 129 ? -23.092 -10.720 26.420 1.00 94.56 129 GLY A CA 1
ATOM 1003 C C . GLY A 1 129 ? -22.516 -10.096 27.687 1.00 94.56 129 GLY A C 1
ATOM 1004 O O . GLY A 1 129 ? -22.984 -9.063 28.172 1.00 94.56 129 GLY A O 1
ATOM 1005 N N . LEU A 1 130 ? -21.467 -10.725 28.208 1.00 94.94 130 LEU A N 1
ATOM 1006 C CA . LEU A 1 130 ? -20.704 -10.239 29.350 1.00 94.94 130 LEU A CA 1
ATOM 1007 C C . LEU A 1 130 ? -19.217 -10.355 29.017 1.00 94.94 130 LEU A C 1
ATOM 1009 O O . LEU A 1 130 ? -18.741 -11.443 28.694 1.00 94.94 130 LEU A O 1
ATOM 1013 N N . LEU A 1 131 ? -18.505 -9.234 29.078 1.00 96.00 131 LEU A N 1
ATOM 1014 C CA . LEU A 1 131 ? -17.070 -9.151 28.834 1.00 96.00 131 LEU A CA 1
ATOM 1015 C C . LEU A 1 131 ? -16.379 -8.703 30.120 1.00 96.00 131 LEU A C 1
ATOM 1017 O O . LEU A 1 131 ? -16.829 -7.779 30.793 1.00 96.00 131 LEU A O 1
ATOM 1021 N N . THR A 1 132 ? -15.290 -9.372 30.477 1.00 96.31 132 THR A N 1
ATOM 1022 C CA . THR A 1 132 ? -14.555 -9.084 31.711 1.00 96.31 132 THR A CA 1
ATOM 1023 C C . THR A 1 132 ? -13.107 -8.756 31.439 1.00 96.31 132 THR A C 1
ATOM 1025 O O . THR A 1 132 ? -12.504 -9.356 30.549 1.00 96.31 132 THR A O 1
ATOM 1028 N N . HIS A 1 133 ? -12.536 -7.876 32.258 1.00 95.81 133 HIS A N 1
ATOM 1029 C CA . HIS A 1 133 ? -11.108 -7.574 32.224 1.00 95.81 133 HIS A CA 1
ATOM 1030 C C . HIS A 1 133 ? -10.407 -7.778 33.578 1.00 95.81 133 HIS A C 1
ATOM 1032 O O . HIS A 1 133 ? -11.037 -7.812 34.643 1.00 95.81 133 HIS A O 1
ATOM 1038 N N . GLY A 1 134 ? -9.082 -7.924 33.544 1.00 93.50 134 GLY A N 1
ATOM 1039 C CA . GLY A 1 134 ? -8.234 -7.947 34.736 1.00 93.50 134 GLY A CA 1
ATOM 1040 C C . GLY A 1 134 ? -8.052 -6.573 35.384 1.00 93.50 134 GLY A C 1
ATOM 1041 O O . GLY A 1 134 ? -8.555 -5.549 34.908 1.00 93.50 134 GLY A O 1
ATOM 1042 N N . PHE A 1 135 ? -7.318 -6.542 36.495 1.00 92.44 135 PHE A N 1
ATOM 1043 C CA . PHE A 1 135 ? -6.952 -5.303 37.173 1.00 92.44 135 PHE A CA 1
ATOM 1044 C C . PHE A 1 135 ? -5.714 -4.673 36.551 1.00 92.44 135 PHE A C 1
ATOM 1046 O O . PHE A 1 135 ? -4.864 -5.339 35.971 1.00 92.44 135 PHE A O 1
ATOM 1053 N N . THR A 1 136 ? -5.556 -3.369 36.751 1.00 91.12 136 THR A N 1
ATOM 1054 C CA . THR A 1 136 ? -4.277 -2.713 36.493 1.00 91.12 136 THR A CA 1
ATOM 1055 C C . THR A 1 136 ? -3.279 -3.018 37.615 1.00 91.12 136 THR A C 1
ATOM 1057 O O . THR A 1 136 ? -3.548 -2.762 38.794 1.00 91.12 136 THR A O 1
ATOM 1060 N N . VAL A 1 137 ? -2.110 -3.538 37.244 1.00 91.19 137 VAL A N 1
ATOM 1061 C CA . VAL A 1 137 ? -1.030 -3.946 38.156 1.00 91.19 137 VAL A CA 1
ATOM 1062 C C . VAL A 1 137 ? 0.299 -3.321 37.746 1.00 91.19 137 VAL A C 1
ATOM 1064 O O . VAL A 1 137 ? 0.484 -2.910 36.600 1.00 91.19 137 VAL A O 1
ATOM 1067 N N . ASP A 1 138 ? 1.240 -3.217 38.683 1.00 88.62 138 ASP A N 1
ATOM 1068 C CA . ASP A 1 138 ? 2.596 -2.787 38.335 1.00 88.62 138 ASP A CA 1
ATOM 1069 C C . ASP A 1 138 ? 3.322 -3.841 37.473 1.00 88.62 138 ASP A C 1
ATOM 1071 O O . ASP A 1 138 ? 2.833 -4.954 37.266 1.00 88.62 138 ASP A O 1
ATOM 1075 N N . SER A 1 139 ? 4.521 -3.529 36.977 1.00 84.44 139 SER A N 1
ATOM 1076 C CA . SER A 1 139 ? 5.297 -4.464 36.143 1.00 84.44 139 SER A CA 1
ATOM 1077 C C . SER A 1 139 ? 5.773 -5.738 36.855 1.00 84.44 139 SER A C 1
ATOM 1079 O O . SER A 1 139 ? 6.335 -6.622 36.210 1.00 84.44 139 SER A O 1
ATOM 1081 N N . GLN A 1 140 ? 5.540 -5.862 38.164 1.00 84.88 140 GLN A N 1
ATOM 1082 C CA . GLN A 1 140 ? 5.778 -7.073 38.952 1.00 84.88 140 GLN A CA 1
ATOM 1083 C C . GLN A 1 140 ? 4.475 -7.827 39.271 1.00 84.88 140 GLN A C 1
ATOM 1085 O O . GLN A 1 140 ? 4.505 -8.782 40.046 1.00 84.88 140 GLN A O 1
ATOM 1090 N N . GLY A 1 141 ? 3.336 -7.408 38.709 1.00 85.75 141 GLY A N 1
ATOM 1091 C CA . GLY A 1 141 ? 2.027 -8.016 38.953 1.00 85.75 141 GLY A CA 1
ATOM 1092 C C . GLY A 1 141 ? 1.427 -7.665 40.315 1.00 85.75 141 GLY A C 1
ATOM 1093 O O . GLY A 1 141 ? 0.503 -8.329 40.778 1.00 85.75 141 GLY A O 1
ATOM 1094 N N . ARG A 1 142 ? 1.949 -6.645 41.007 1.00 85.88 142 ARG A N 1
ATOM 1095 C CA . ARG A 1 142 ? 1.430 -6.238 42.317 1.00 85.88 142 ARG A CA 1
ATOM 1096 C C . ARG A 1 142 ? 0.330 -5.206 42.136 1.00 85.88 142 ARG A C 1
ATOM 1098 O O . ARG A 1 142 ? 0.435 -4.295 41.313 1.00 85.88 142 ARG A O 1
ATOM 1105 N N . LYS A 1 143 ? -0.693 -5.299 42.987 1.00 84.94 143 LYS A N 1
ATOM 1106 C CA . LYS A 1 143 ? -1.756 -4.295 43.068 1.00 84.94 143 LYS A CA 1
ATOM 1107 C C . LYS A 1 143 ? -1.149 -2.908 43.287 1.00 84.94 143 LYS A C 1
ATOM 1109 O O . LYS A 1 143 ? -0.313 -2.717 44.175 1.00 84.94 143 LYS A O 1
ATOM 1114 N N . MET A 1 144 ? -1.584 -1.945 42.483 1.00 84.62 144 MET A N 1
ATOM 1115 C CA . MET A 1 144 ? -1.123 -0.568 42.608 1.00 84.62 144 MET A CA 1
ATOM 1116 C C . MET A 1 144 ? -1.607 0.048 43.924 1.00 84.62 144 MET A C 1
ATOM 1118 O O . MET A 1 144 ? -2.778 -0.073 44.294 1.00 84.62 144 MET A O 1
ATOM 1122 N N . SER A 1 145 ? -0.712 0.730 44.638 1.00 81.06 145 SER A N 1
ATOM 1123 C CA . SER A 1 145 ? -1.062 1.486 45.839 1.00 81.06 145 SER A CA 1
ATOM 1124 C C . SER A 1 145 ? -0.235 2.765 45.957 1.00 81.06 145 SER A C 1
ATOM 1126 O O . SER A 1 145 ? 0.935 2.827 45.577 1.00 81.06 145 SER A O 1
ATOM 1128 N N . LYS A 1 146 ? -0.837 3.803 46.552 1.00 78.06 146 LYS A N 1
ATOM 1129 C CA . LYS A 1 146 ? -0.137 5.067 46.833 1.00 78.06 146 LYS A CA 1
ATOM 1130 C C . LYS A 1 146 ? 1.069 4.869 47.761 1.00 78.06 146 LYS A C 1
ATOM 1132 O O . LYS A 1 146 ? 2.044 5.598 47.641 1.00 78.06 146 LYS A O 1
ATOM 1137 N N . SER A 1 147 ? 1.030 3.878 48.657 1.00 81.50 147 SER A N 1
ATOM 1138 C CA . SER A 1 147 ? 2.128 3.586 49.589 1.00 81.50 147 SER A CA 1
ATOM 1139 C C . SER A 1 147 ? 3.325 2.897 48.934 1.00 81.50 147 SER A C 1
ATOM 1141 O O . SER A 1 147 ? 4.448 3.086 49.392 1.00 81.50 147 SER A O 1
ATOM 1143 N N . LEU A 1 148 ? 3.107 2.120 47.868 1.00 76.94 148 LEU A N 1
ATOM 1144 C CA . LEU A 1 148 ? 4.170 1.449 47.114 1.00 76.94 148 LEU A CA 1
ATOM 1145 C C . LEU A 1 148 ? 4.772 2.334 46.015 1.00 76.94 148 LEU A C 1
ATOM 1147 O O . LEU A 1 148 ? 5.756 1.932 45.396 1.00 76.94 148 LEU A O 1
ATOM 1151 N N . ASN A 1 149 ? 4.189 3.514 45.768 1.00 80.81 149 ASN A N 1
ATOM 1152 C CA . ASN A 1 149 ? 4.570 4.440 44.698 1.00 80.81 149 ASN A CA 1
ATOM 1153 C C . ASN A 1 149 ? 4.744 3.742 43.331 1.00 80.81 149 ASN A C 1
ATOM 1155 O O . ASN A 1 149 ? 5.611 4.096 42.538 1.00 80.81 149 ASN A O 1
ATOM 1159 N N . ASN A 1 150 ? 3.929 2.712 43.086 1.00 81.19 150 ASN A N 1
ATOM 1160 C CA . ASN A 1 150 ? 3.932 1.873 41.885 1.00 81.19 150 ASN A CA 1
ATOM 1161 C C . ASN A 1 150 ? 2.682 2.108 41.019 1.00 81.19 150 ASN A C 1
ATOM 1163 O O . ASN A 1 150 ? 2.379 1.314 40.133 1.00 81.19 150 ASN A O 1
ATOM 1167 N N . GLY A 1 151 ? 1.923 3.160 41.331 1.00 76.50 151 GLY A N 1
ATOM 1168 C CA . GLY A 1 151 ? 0.678 3.491 40.661 1.00 76.50 151 GLY A CA 1
ATOM 1169 C C . GLY A 1 151 ? 0.902 4.273 39.374 1.00 76.50 151 GLY A C 1
ATOM 1170 O O . GLY A 1 151 ? 1.685 5.220 39.335 1.00 76.50 151 GLY A O 1
ATOM 1171 N N . ILE A 1 152 ? 0.140 3.915 38.349 1.00 78.62 152 ILE A N 1
ATOM 1172 C CA . ILE A 1 152 ? -0.084 4.743 37.172 1.00 78.62 152 ILE A CA 1
ATOM 1173 C C . ILE A 1 152 ? -1.322 5.598 37.435 1.00 78.62 152 ILE A C 1
ATOM 1175 O O . ILE A 1 152 ? -2.432 5.084 37.542 1.00 78.62 152 ILE A O 1
ATOM 1179 N N . GLU A 1 153 ? -1.137 6.912 37.541 1.00 84.75 153 GLU A N 1
ATOM 1180 C CA . GLU A 1 153 ? -2.251 7.852 37.655 1.00 84.75 153 GLU A CA 1
ATOM 1181 C C . GLU A 1 153 ? -2.648 8.356 36.255 1.00 84.75 153 GLU A C 1
ATOM 1183 O O . GLU A 1 153 ? -1.856 9.065 35.620 1.00 84.75 153 GLU A O 1
ATOM 1188 N N . PRO A 1 154 ? -3.861 8.034 35.754 1.00 85.62 154 PRO A N 1
ATOM 1189 C CA . PRO A 1 154 ? -4.271 8.389 34.394 1.00 85.62 154 PRO A CA 1
ATOM 1190 C C . PRO A 1 154 ? -4.174 9.888 34.105 1.00 85.62 154 PRO A C 1
ATOM 1192 O O . PRO A 1 154 ? -3.788 10.289 33.012 1.00 85.62 154 PRO A O 1
ATOM 1195 N N . GLN A 1 155 ? -4.463 10.735 35.095 1.00 88.44 155 GLN A N 1
ATOM 1196 C CA . GLN A 1 155 ? -4.411 12.185 34.931 1.00 88.44 155 GLN A CA 1
ATOM 1197 C C . GLN A 1 155 ? -2.975 12.701 34.755 1.00 88.44 155 GLN A C 1
ATOM 1199 O O . GLN A 1 155 ? -2.737 13.569 33.915 1.00 88.44 155 GLN A O 1
ATOM 1204 N N . VAL A 1 156 ? -2.009 12.120 35.476 1.00 87.88 156 VAL A N 1
ATOM 1205 C CA . VAL A 1 156 ? -0.583 12.452 35.341 1.00 87.88 156 VAL A CA 1
ATOM 1206 C C . VAL A 1 156 ? -0.052 12.002 33.983 1.00 87.88 156 VAL A C 1
ATOM 1208 O O . VAL A 1 156 ? 0.665 12.756 33.325 1.00 87.88 156 VAL A O 1
ATOM 1211 N N . ILE A 1 157 ? -0.415 10.797 33.530 1.00 87.44 157 ILE A N 1
ATOM 1212 C CA . ILE A 1 157 ? -0.013 10.325 32.199 1.00 87.44 157 ILE A CA 1
ATOM 1213 C C . ILE A 1 157 ? -0.646 11.183 31.111 1.00 87.44 157 ILE A C 1
ATOM 1215 O O . ILE A 1 157 ? 0.055 11.583 30.188 1.00 87.44 157 ILE A O 1
ATOM 1219 N N . ASN A 1 158 ? -1.931 11.517 31.225 1.00 91.94 158 ASN A N 1
ATOM 1220 C CA . ASN A 1 158 ? -2.615 12.357 30.249 1.00 91.94 158 ASN A CA 1
ATOM 1221 C C . ASN A 1 158 ? -1.918 13.719 30.099 1.00 91.94 158 ASN A C 1
ATOM 1223 O O . ASN A 1 158 ? -1.672 14.165 28.985 1.00 91.94 158 ASN A O 1
ATOM 1227 N N . GLN A 1 159 ? -1.507 14.343 31.207 1.00 91.94 159 GLN A N 1
ATOM 1228 C CA . GLN A 1 159 ? -0.749 15.599 31.169 1.00 91.94 159 GLN A CA 1
ATOM 1229 C C . GLN A 1 159 ? 0.637 15.452 30.522 1.00 91.94 159 GLN A C 1
ATOM 1231 O O . GLN A 1 159 ? 1.094 16.371 29.849 1.00 91.94 159 GLN A O 1
ATOM 1236 N N . LYS A 1 160 ? 1.322 14.320 30.732 1.00 92.50 160 LYS A N 1
ATOM 1237 C CA . LYS A 1 160 ? 2.693 14.097 30.239 1.00 92.50 160 LYS A CA 1
ATOM 1238 C C . LYS A 1 160 ? 2.757 13.603 28.792 1.00 92.50 160 LYS A C 1
ATOM 1240 O O . LYS A 1 160 ? 3.629 14.032 28.045 1.00 92.50 160 LYS A O 1
ATOM 1245 N N . LEU A 1 161 ? 1.895 12.656 28.431 1.00 92.12 161 LEU A N 1
ATOM 1246 C CA . LEU A 1 161 ? 1.958 11.876 27.190 1.00 92.12 161 LEU A CA 1
ATOM 1247 C C . LEU A 1 161 ? 0.695 12.017 26.324 1.00 92.12 161 LEU A C 1
ATOM 1249 O O . LEU A 1 161 ? 0.728 11.651 25.152 1.00 92.12 161 LEU A O 1
ATOM 1253 N N . GLY A 1 162 ? -0.397 12.556 26.875 1.00 92.81 162 GLY A N 1
ATOM 1254 C CA . GLY A 1 162 ? -1.700 12.653 26.219 1.00 92.81 162 GLY A CA 1
ATOM 1255 C C . GLY A 1 162 ? -2.588 11.423 26.436 1.00 92.81 162 GLY A C 1
ATOM 1256 O O . GLY A 1 162 ? -2.109 10.302 26.622 1.00 92.81 162 GLY A O 1
ATOM 1257 N N . ALA A 1 163 ? -3.906 11.635 26.386 1.00 93.69 163 ALA A N 1
ATOM 1258 C CA . ALA A 1 163 ? -4.919 10.595 26.586 1.00 93.69 163 ALA A CA 1
ATOM 1259 C C . ALA A 1 163 ? -4.784 9.439 25.586 1.00 93.69 163 ALA A C 1
ATOM 1261 O O . ALA A 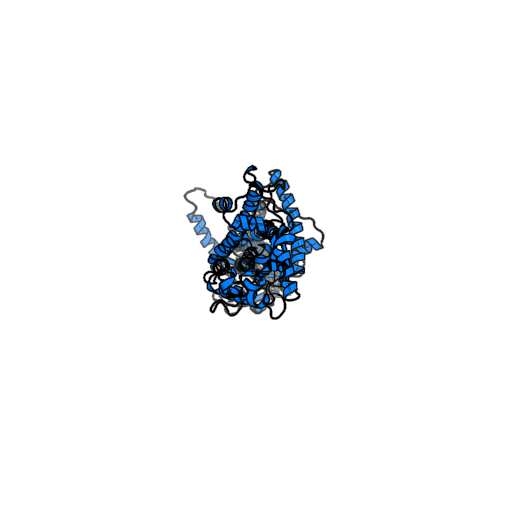1 163 ? -5.069 8.292 25.925 1.00 93.69 163 ALA A O 1
ATOM 1262 N N . GLU A 1 164 ? -4.302 9.729 24.376 1.00 94.88 164 GLU A N 1
ATOM 1263 C CA . GLU A 1 164 ? -4.104 8.730 23.328 1.00 94.88 164 GLU A CA 1
ATOM 1264 C C . GLU A 1 164 ? -3.162 7.601 23.753 1.00 94.88 164 GLU A C 1
ATOM 1266 O O . GLU A 1 164 ? -3.413 6.434 23.471 1.00 94.88 164 GLU A O 1
ATOM 1271 N N . ILE A 1 165 ? -2.093 7.928 24.481 1.00 95.75 165 ILE A N 1
ATOM 1272 C CA . ILE A 1 165 ? -1.107 6.931 24.904 1.00 95.75 165 ILE A CA 1
ATOM 1273 C C . ILE A 1 165 ? -1.707 5.963 25.926 1.00 95.75 165 ILE A C 1
ATOM 1275 O O . ILE A 1 165 ? -1.394 4.775 25.895 1.00 95.75 165 ILE A O 1
ATOM 1279 N N . ILE A 1 166 ? -2.614 6.437 26.785 1.00 94.25 166 ILE A N 1
ATOM 1280 C CA . ILE A 1 166 ? -3.342 5.580 27.730 1.00 94.25 166 ILE A CA 1
ATOM 1281 C C . ILE A 1 166 ? -4.276 4.639 26.964 1.00 94.25 166 ILE A C 1
ATOM 1283 O O . ILE A 1 166 ? -4.273 3.439 27.225 1.00 94.25 166 ILE A O 1
ATOM 1287 N N . ARG A 1 167 ? -5.034 5.164 25.991 1.00 96.06 167 ARG A N 1
ATOM 1288 C CA . ARG A 1 167 ? -5.942 4.359 25.156 1.00 96.06 167 ARG A CA 1
ATOM 1289 C C . ARG A 1 167 ? -5.187 3.283 24.385 1.00 96.06 167 ARG A C 1
ATOM 1291 O O . ARG A 1 167 ? -5.586 2.123 24.411 1.00 96.06 167 ARG A O 1
ATOM 1298 N N . LEU A 1 168 ? -4.070 3.653 23.759 1.00 97.19 168 LEU A N 1
ATOM 1299 C CA . LEU A 1 168 ? -3.237 2.719 23.012 1.00 97.19 168 LEU A CA 1
ATOM 1300 C C . LEU A 1 168 ? -2.594 1.669 23.924 1.00 97.19 168 LEU A C 1
ATOM 1302 O O . LEU A 1 168 ? -2.512 0.516 23.527 1.00 97.19 168 LEU A O 1
ATOM 1306 N N . TRP A 1 169 ? -2.163 2.031 25.136 1.00 95.81 169 TRP A N 1
ATOM 1307 C CA . TRP A 1 169 ? -1.634 1.065 26.104 1.00 95.81 169 TRP A CA 1
ATOM 1308 C C . TRP A 1 169 ? -2.687 0.034 26.518 1.00 95.81 169 TRP A C 1
ATOM 1310 O O . TRP A 1 169 ? -2.398 -1.162 26.495 1.00 95.81 169 TRP A O 1
ATOM 1320 N N . VAL A 1 170 ? -3.907 0.481 26.835 1.00 94.88 170 VAL A N 1
ATOM 1321 C CA . VAL A 1 170 ? -5.024 -0.417 27.164 1.00 94.88 170 VAL A CA 1
ATOM 1322 C C . VAL A 1 170 ? -5.346 -1.319 25.975 1.00 94.88 170 VAL A C 1
ATOM 1324 O O . VAL A 1 170 ? -5.391 -2.532 26.131 1.00 94.88 170 VAL A O 1
ATOM 1327 N N . ALA A 1 171 ? -5.486 -0.751 24.774 1.00 96.81 171 ALA A N 1
ATOM 1328 C CA . ALA A 1 171 ? -5.783 -1.518 23.568 1.00 96.81 171 ALA A CA 1
ATOM 1329 C C . ALA A 1 171 ? -4.663 -2.495 23.183 1.00 96.81 171 ALA A C 1
ATOM 1331 O O . ALA A 1 171 ? -4.952 -3.542 22.626 1.00 96.81 171 ALA A O 1
ATOM 1332 N N . ALA A 1 172 ? -3.399 -2.173 23.470 1.00 96.38 172 ALA A N 1
ATOM 1333 C CA . ALA A 1 172 ? -2.247 -3.035 23.200 1.00 96.38 172 ALA A CA 1
ATOM 1334 C C . ALA A 1 172 ? -2.062 -4.156 24.234 1.00 96.38 172 ALA A C 1
ATOM 1336 O O . ALA A 1 172 ? -1.196 -5.011 24.048 1.00 96.38 172 ALA A O 1
ATOM 1337 N N . SER A 1 173 ? -2.819 -4.130 25.331 1.00 94.94 173 SER A N 1
ATOM 1338 C CA . SER A 1 173 ? -2.708 -5.097 26.418 1.00 94.94 173 SER A CA 1
ATOM 1339 C C . SER A 1 173 ? -3.773 -6.178 26.283 1.00 94.94 173 SER A C 1
ATOM 1341 O O . SER A 1 173 ? -4.930 -5.892 25.975 1.00 94.94 173 SER A O 1
ATOM 1343 N N . ASP A 1 174 ? -3.393 -7.428 26.541 1.00 94.56 174 ASP A N 1
ATOM 1344 C CA . ASP A 1 174 ? -4.368 -8.500 26.717 1.00 94.56 174 ASP A CA 1
ATOM 1345 C C . ASP A 1 174 ? -5.109 -8.282 28.041 1.00 94.56 174 ASP A C 1
ATOM 1347 O O . ASP A 1 174 ? -4.583 -8.543 29.122 1.00 94.56 174 ASP A O 1
ATOM 1351 N N . TYR A 1 175 ? -6.324 -7.747 27.941 1.00 94.06 175 TYR A N 1
ATOM 1352 C CA . TYR A 1 175 ? -7.141 -7.397 29.096 1.00 94.06 175 TYR A CA 1
ATOM 1353 C C . TYR A 1 175 ? -7.800 -8.615 29.755 1.00 94.06 175 TYR A C 1
ATOM 1355 O O . TYR A 1 175 ? -8.411 -8.451 30.809 1.00 94.06 175 TYR A O 1
ATOM 1363 N N . SER A 1 176 ? -7.725 -9.816 29.161 1.00 91.00 176 SER A N 1
ATOM 1364 C CA . SER A 1 176 ? -8.284 -11.033 29.770 1.00 91.00 176 SER A CA 1
ATOM 1365 C C . SER A 1 176 ? -7.552 -11.408 31.066 1.00 91.00 176 SER A C 1
ATOM 1367 O O . SER A 1 176 ? -8.144 -11.998 31.972 1.00 91.00 176 SER A O 1
ATOM 1369 N N . GLY A 1 177 ? -6.281 -11.007 31.173 1.00 91.19 177 GLY A N 1
ATOM 1370 C CA . GLY A 1 177 ? -5.496 -11.011 32.401 1.00 91.19 177 GLY A CA 1
ATOM 1371 C C . GLY A 1 177 ? -5.314 -9.613 32.993 1.00 91.19 177 GLY A C 1
ATOM 1372 O O . GLY A 1 177 ? -5.882 -8.622 32.532 1.00 91.19 177 GLY A O 1
ATOM 1373 N N . ASP A 1 178 ? -4.493 -9.531 34.040 1.00 92.25 178 ASP A N 1
ATOM 1374 C CA . ASP A 1 178 ? -4.127 -8.249 34.641 1.00 92.25 178 ASP A CA 1
ATOM 1375 C C . ASP A 1 178 ? -3.264 -7.406 33.688 1.00 92.25 178 ASP A C 1
ATOM 1377 O O . ASP A 1 178 ? -2.303 -7.879 33.076 1.00 92.25 178 ASP A O 1
ATOM 1381 N N . ILE A 1 179 ? -3.585 -6.116 33.606 1.00 92.25 179 ILE A N 1
ATOM 1382 C CA . ILE A 1 179 ? -2.936 -5.157 32.716 1.00 92.25 179 ILE A CA 1
ATOM 1383 C C . ILE A 1 179 ? -1.740 -4.546 33.445 1.00 92.25 179 ILE A C 1
ATOM 1385 O O . ILE A 1 179 ? -1.887 -3.683 34.315 1.00 92.25 179 ILE A O 1
ATOM 1389 N N . ALA A 1 180 ? -0.541 -4.994 33.080 1.00 91.25 180 ALA A N 1
ATOM 1390 C CA . ALA A 1 180 ? 0.698 -4.467 33.632 1.00 91.25 180 ALA A CA 1
ATOM 1391 C C . ALA A 1 180 ? 1.029 -3.077 33.068 1.00 91.25 180 ALA A C 1
ATOM 1393 O O . ALA A 1 180 ? 0.958 -2.835 31.858 1.00 91.25 180 ALA A O 1
ATOM 1394 N N . GLY A 1 181 ? 1.471 -2.175 33.941 1.00 89.44 181 GLY A N 1
ATOM 1395 C CA . GLY A 1 181 ? 1.930 -0.855 33.535 1.00 89.44 181 GLY A CA 1
ATOM 1396 C C . GLY A 1 181 ? 3.060 -0.315 34.405 1.00 89.44 181 GLY A C 1
ATOM 1397 O O . GLY A 1 181 ? 3.014 -0.356 35.632 1.00 89.44 181 GLY A O 1
ATOM 1398 N N . ASP A 1 182 ? 4.073 0.230 33.739 1.00 88.62 182 ASP A N 1
ATOM 1399 C CA . ASP A 1 182 ? 5.112 1.078 34.313 1.00 88.62 182 ASP A CA 1
ATOM 1400 C C . ASP A 1 182 ? 5.618 2.073 33.249 1.00 88.62 182 ASP A C 1
ATOM 1402 O O . ASP A 1 182 ? 5.211 2.028 32.082 1.00 88.62 182 ASP A O 1
ATOM 1406 N N . ASP A 1 183 ? 6.534 2.965 33.631 1.00 88.69 183 ASP A N 1
ATOM 1407 C CA . ASP A 1 183 ? 7.107 3.955 32.711 1.00 88.69 183 ASP A CA 1
ATOM 1408 C C . ASP A 1 183 ? 7.812 3.318 31.495 1.00 88.69 183 ASP A C 1
ATOM 1410 O O . ASP A 1 183 ? 7.836 3.910 30.414 1.00 88.69 183 ASP A O 1
ATOM 1414 N N . LYS A 1 184 ? 8.371 2.104 31.627 1.00 91.12 184 LYS A N 1
ATOM 1415 C CA . LYS A 1 184 ? 9.053 1.409 30.521 1.00 91.12 184 LYS A CA 1
ATOM 1416 C C . LYS A 1 184 ? 8.053 0.848 29.516 1.00 91.12 184 LYS A C 1
ATOM 1418 O O . LYS A 1 184 ? 8.300 0.926 28.313 1.00 91.12 184 LYS A O 1
ATOM 1423 N N . ILE A 1 185 ? 6.943 0.285 29.988 1.00 91.94 185 ILE A N 1
ATOM 1424 C CA . ILE A 1 185 ? 5.843 -0.190 29.143 1.00 91.94 185 ILE A CA 1
ATOM 1425 C C . ILE A 1 185 ? 5.246 0.996 28.383 1.00 91.94 185 ILE A C 1
ATOM 1427 O O . ILE A 1 185 ? 5.136 0.939 27.160 1.00 91.94 185 ILE A O 1
ATOM 1431 N N . LEU A 1 186 ? 4.966 2.105 29.071 1.00 93.00 186 LEU A N 1
ATOM 1432 C CA . LEU A 1 186 ? 4.447 3.320 28.438 1.00 93.00 186 LEU A CA 1
ATOM 1433 C C . LEU A 1 186 ? 5.418 3.894 27.402 1.00 93.00 186 LEU A C 1
ATOM 1435 O O . LEU A 1 186 ? 4.988 4.297 26.325 1.00 93.00 186 LEU A O 1
ATOM 1439 N N . ALA A 1 187 ? 6.728 3.876 27.669 1.00 93.69 187 ALA A N 1
ATOM 1440 C CA . ALA A 1 187 ? 7.729 4.290 26.687 1.00 93.69 187 ALA A CA 1
ATOM 1441 C C . ALA A 1 187 ? 7.674 3.437 25.403 1.00 93.69 187 ALA A C 1
ATOM 1443 O O . ALA A 1 187 ? 7.708 3.986 24.303 1.00 93.69 187 ALA A O 1
ATOM 1444 N N . ARG A 1 188 ? 7.497 2.111 25.519 1.00 94.50 188 ARG A N 1
ATOM 1445 C CA . ARG A 1 188 ? 7.316 1.226 24.350 1.00 94.50 188 ARG A CA 1
ATOM 1446 C C . ARG A 1 188 ? 6.032 1.541 23.582 1.00 94.50 188 ARG A C 1
ATOM 1448 O O . ARG A 1 188 ? 6.042 1.530 22.353 1.00 94.50 188 ARG A O 1
ATOM 1455 N N . VAL A 1 189 ? 4.944 1.853 24.289 1.00 96.12 189 VAL A N 1
ATOM 1456 C CA . VAL A 1 189 ? 3.677 2.282 23.671 1.00 96.12 189 VAL A CA 1
ATOM 1457 C C . VAL A 1 189 ? 3.866 3.594 22.906 1.00 96.12 189 VAL A C 1
ATOM 1459 O O . VAL A 1 189 ? 3.406 3.708 21.771 1.00 96.12 189 VAL A O 1
ATOM 1462 N N . VAL A 1 190 ? 4.604 4.558 23.468 1.00 96.81 190 VAL A N 1
ATOM 1463 C CA . VAL A 1 190 ? 4.958 5.818 22.789 1.00 96.81 190 VAL A CA 1
ATOM 1464 C C . VAL A 1 190 ? 5.771 5.564 21.517 1.00 96.81 190 VAL A C 1
ATOM 1466 O O . VAL A 1 190 ? 5.523 6.205 20.494 1.00 96.81 190 VAL A O 1
ATOM 1469 N N . ASP A 1 191 ? 6.716 4.627 21.539 1.00 95.12 191 ASP A N 1
ATOM 1470 C CA . ASP A 1 191 ? 7.491 4.279 20.345 1.00 95.12 191 ASP A CA 1
ATOM 1471 C C . ASP A 1 191 ? 6.618 3.626 19.265 1.00 95.12 191 ASP A C 1
ATOM 1473 O O . ASP A 1 191 ? 6.727 3.985 18.089 1.00 95.12 191 ASP A O 1
ATOM 1477 N N . GLY A 1 192 ? 5.704 2.730 19.652 1.00 95.19 192 GLY A N 1
ATOM 1478 C CA . GLY A 1 192 ? 4.700 2.157 18.751 1.00 95.19 192 GLY A CA 1
ATOM 1479 C C . GLY A 1 192 ? 3.798 3.230 18.132 1.00 95.19 192 GLY A C 1
ATOM 1480 O O . GLY A 1 192 ? 3.648 3.290 16.910 1.00 95.19 192 GLY A O 1
ATOM 1481 N N . TYR A 1 193 ? 3.283 4.145 18.957 1.00 97.31 193 TYR A N 1
ATOM 1482 C CA . TYR A 1 193 ? 2.505 5.306 18.523 1.00 97.31 193 TYR A CA 1
ATOM 1483 C C . TYR A 1 193 ? 3.260 6.157 17.494 1.00 97.31 193 TYR A C 1
ATOM 1485 O O . TYR A 1 193 ? 2.719 6.486 16.437 1.00 97.31 193 TYR A O 1
ATOM 1493 N N . ARG A 1 194 ? 4.533 6.486 17.757 1.00 96.19 194 ARG A N 1
ATOM 1494 C CA . ARG A 1 194 ? 5.363 7.287 16.842 1.00 96.19 194 ARG A CA 1
ATOM 1495 C C . ARG A 1 194 ? 5.535 6.620 15.480 1.00 96.19 194 ARG A C 1
ATOM 1497 O O . ARG A 1 194 ? 5.511 7.325 14.473 1.00 96.19 194 ARG A O 1
ATOM 1504 N N . ARG A 1 195 ? 5.689 5.292 15.421 1.00 94.44 195 ARG A N 1
ATOM 1505 C CA . ARG A 1 195 ? 5.790 4.557 14.144 1.00 94.44 195 ARG A CA 1
ATOM 1506 C C . ARG A 1 195 ? 4.502 4.654 13.334 1.00 94.44 195 ARG A C 1
ATOM 1508 O O . ARG A 1 195 ? 4.559 5.002 12.153 1.00 94.44 195 ARG A O 1
ATOM 1515 N N . ILE A 1 196 ? 3.355 4.423 13.975 1.00 97.38 196 ILE A N 1
ATOM 1516 C CA . ILE A 1 196 ? 2.039 4.548 13.333 1.00 97.38 196 ILE A CA 1
ATOM 1517 C C . ILE A 1 196 ? 1.841 5.987 12.836 1.00 97.38 196 ILE A C 1
ATOM 1519 O O . ILE A 1 196 ? 1.553 6.200 11.659 1.00 97.38 196 ILE A O 1
ATOM 1523 N N . ARG A 1 197 ? 2.092 6.991 13.689 1.00 97.06 197 ARG A N 1
ATOM 1524 C CA . ARG A 1 197 ? 1.936 8.412 13.336 1.00 97.06 197 ARG A CA 1
ATOM 1525 C C . ARG A 1 197 ? 2.876 8.855 12.212 1.00 97.06 197 ARG A C 1
ATOM 1527 O O . ARG A 1 197 ? 2.458 9.609 11.339 1.00 97.06 197 ARG A O 1
ATOM 1534 N N . ASN A 1 198 ? 4.129 8.398 12.194 1.00 96.19 198 ASN A N 1
ATOM 1535 C CA . ASN A 1 198 ? 5.073 8.721 11.117 1.00 96.19 198 ASN A CA 1
ATOM 1536 C C . ASN A 1 198 ? 4.657 8.099 9.779 1.00 96.19 198 ASN A C 1
ATOM 1538 O O . ASN A 1 198 ? 4.794 8.752 8.744 1.00 96.19 198 ASN A O 1
ATOM 1542 N N . THR A 1 199 ? 4.129 6.874 9.807 1.00 97.56 199 THR A N 1
ATOM 1543 C CA . THR A 1 199 ? 3.584 6.206 8.617 1.00 97.56 199 THR A CA 1
ATOM 1544 C C . THR A 1 199 ? 2.378 6.978 8.097 1.00 97.56 199 THR A C 1
ATOM 1546 O O . THR A 1 199 ? 2.363 7.368 6.935 1.00 97.56 199 THR A O 1
ATOM 1549 N N . LEU A 1 200 ? 1.433 7.321 8.977 1.00 97.62 200 LEU A N 1
ATOM 1550 C CA . LEU A 1 200 ? 0.276 8.144 8.630 1.00 97.62 200 LEU A CA 1
ATOM 1551 C C . LEU A 1 200 ? 0.689 9.501 8.043 1.00 97.62 200 LEU A C 1
ATOM 1553 O O . LEU A 1 200 ? 0.158 9.911 7.017 1.00 97.62 200 LEU A O 1
ATOM 1557 N N . ARG A 1 201 ? 1.687 10.175 8.629 1.00 97.19 201 ARG A N 1
ATOM 1558 C CA . ARG A 1 201 ? 2.227 11.431 8.085 1.00 97.19 201 ARG A CA 1
ATOM 1559 C C . ARG A 1 201 ? 2.762 11.253 6.663 1.00 97.19 201 ARG A C 1
ATOM 1561 O O . ARG A 1 201 ? 2.539 12.123 5.829 1.00 97.19 201 ARG A O 1
ATOM 1568 N N . PHE A 1 202 ? 3.469 10.155 6.389 1.00 95.38 202 PHE A N 1
ATOM 1569 C CA . PHE A 1 202 ? 3.968 9.857 5.045 1.00 95.38 202 PHE A CA 1
ATOM 1570 C C . PHE A 1 202 ? 2.819 9.631 4.059 1.00 95.38 202 PHE A C 1
ATOM 1572 O O . PHE A 1 202 ? 2.850 10.187 2.964 1.00 95.38 202 PHE A O 1
ATOM 1579 N N . LEU A 1 203 ? 1.801 8.860 4.455 1.00 97.31 203 LEU A N 1
ATOM 1580 C CA . LEU A 1 203 ? 0.611 8.631 3.638 1.00 97.31 203 LEU A CA 1
ATOM 1581 C C . LEU A 1 203 ? -0.074 9.958 3.284 1.00 97.31 203 LEU A C 1
ATOM 1583 O O . LEU A 1 203 ? -0.225 10.265 2.106 1.00 97.31 203 LEU A O 1
ATOM 1587 N N . LEU A 1 204 ? -0.383 10.783 4.292 1.00 97.06 204 LEU A N 1
ATOM 1588 C CA . LEU A 1 204 ? -1.040 12.085 4.121 1.00 97.06 204 LEU A CA 1
ATOM 1589 C C . LEU A 1 204 ? -0.237 13.041 3.230 1.00 97.06 204 LEU A C 1
ATOM 1591 O O . LEU A 1 204 ? -0.805 13.698 2.362 1.00 97.06 204 LEU A O 1
ATOM 1595 N N . ALA A 1 205 ? 1.085 13.111 3.411 1.00 95.00 205 ALA A N 1
ATOM 1596 C CA . ALA A 1 205 ? 1.935 13.985 2.605 1.00 95.00 205 ALA A CA 1
ATOM 1597 C C . ALA A 1 205 ? 1.889 13.613 1.115 1.00 95.00 205 ALA A C 1
ATOM 1599 O O . ALA A 1 205 ? 1.797 14.493 0.260 1.00 95.00 205 ALA A O 1
ATOM 1600 N N . ASN A 1 206 ? 1.896 12.315 0.806 1.00 94.62 206 ASN A N 1
ATOM 1601 C CA . ASN A 1 206 ? 1.947 11.818 -0.570 1.00 94.62 206 ASN A CA 1
ATOM 1602 C C . ASN A 1 206 ? 0.582 11.767 -1.269 1.00 94.62 206 ASN A C 1
ATOM 1604 O O . ASN A 1 206 ? 0.531 11.457 -2.456 1.00 94.62 206 ASN A O 1
ATOM 1608 N N . VAL A 1 207 ? -0.505 12.102 -0.573 1.00 95.31 207 VAL A N 1
ATOM 1609 C CA . VAL A 1 207 ? -1.845 12.282 -1.165 1.00 95.31 207 VAL A CA 1
ATOM 1610 C C . VAL A 1 207 ? -2.341 13.728 -1.071 1.00 95.31 207 VAL A C 1
ATOM 1612 O O . VAL A 1 207 ? -3.487 14.005 -1.401 1.00 95.31 207 VAL A O 1
ATOM 1615 N N . SER A 1 208 ? -1.493 14.662 -0.631 1.00 91.62 208 SER A N 1
ATOM 1616 C CA . SER A 1 208 ? -1.887 16.063 -0.423 1.00 91.62 208 SER A CA 1
ATOM 1617 C C . SER A 1 208 ? -2.232 16.819 -1.714 1.00 91.62 208 SER A C 1
ATOM 1619 O O . SER A 1 208 ? -3.020 17.759 -1.670 1.00 91.62 208 SER A O 1
ATOM 1621 N N . ASP A 1 209 ? -1.679 16.403 -2.858 1.00 90.25 209 ASP A N 1
ATOM 1622 C CA . ASP A 1 209 ? -1.935 16.958 -4.196 1.00 90.25 209 ASP A CA 1
ATOM 1623 C C . ASP A 1 209 ? -2.765 16.016 -5.095 1.00 90.25 209 ASP A C 1
ATOM 1625 O O . ASP A 1 209 ? -2.699 16.088 -6.328 1.00 90.25 209 ASP A O 1
ATOM 1629 N N . PHE A 1 210 ? -3.496 15.083 -4.483 1.00 94.81 210 PHE A N 1
ATOM 1630 C CA . PHE A 1 210 ? -4.278 14.063 -5.174 1.00 94.81 210 PHE A CA 1
ATOM 1631 C C . PHE A 1 210 ? -5.776 14.322 -5.007 1.00 94.81 210 PHE A C 1
ATOM 1633 O O . PHE A 1 210 ? -6.302 14.267 -3.894 1.00 94.81 210 PHE A O 1
ATOM 1640 N N . ASP A 1 211 ? -6.472 14.562 -6.117 1.00 93.62 211 ASP A N 1
ATOM 1641 C CA . ASP A 1 211 ? -7.931 14.602 -6.145 1.00 93.62 211 ASP A CA 1
ATOM 1642 C C . ASP A 1 211 ? -8.467 13.241 -6.594 1.00 93.62 211 ASP A C 1
ATOM 1644 O O . ASP A 1 211 ? -8.403 12.890 -7.768 1.00 93.62 211 ASP A O 1
ATOM 1648 N N . VAL A 1 212 ? -9.051 12.477 -5.669 1.00 93.94 212 VAL A N 1
ATOM 1649 C CA . VAL A 1 212 ? -9.581 11.137 -5.966 1.00 93.94 212 VAL A CA 1
ATOM 1650 C C . VAL A 1 212 ? -10.608 11.125 -7.108 1.00 93.94 212 VAL A C 1
ATOM 1652 O O . VAL A 1 212 ? -10.700 10.129 -7.820 1.00 93.94 212 VAL A O 1
ATOM 1655 N N . ALA A 1 213 ? -11.373 12.202 -7.317 1.00 93.00 213 ALA A N 1
ATOM 1656 C CA . ALA A 1 213 ? -12.380 12.244 -8.376 1.00 93.00 213 ALA A CA 1
ATOM 1657 C C . ALA A 1 213 ? -11.766 12.440 -9.770 1.00 93.00 213 ALA A C 1
ATOM 1659 O O . ALA A 1 213 ? -12.340 11.978 -10.753 1.00 93.00 213 ALA A O 1
ATOM 1660 N N . ALA A 1 214 ? -10.621 13.121 -9.855 1.00 93.12 214 ALA A N 1
ATOM 1661 C CA . ALA A 1 214 ? -9.984 13.488 -11.119 1.00 93.12 214 ALA A CA 1
ATOM 1662 C C . ALA A 1 214 ? -8.743 12.646 -11.448 1.00 93.12 214 ALA A C 1
ATOM 1664 O O . ALA A 1 214 ? -8.426 12.449 -12.617 1.00 93.12 214 ALA A O 1
ATOM 1665 N N . ASP A 1 215 ? -8.034 12.177 -10.423 1.00 95.25 215 ASP A N 1
ATOM 1666 C CA . ASP A 1 215 ? -6.705 11.581 -10.540 1.00 95.25 215 ASP A CA 1
ATOM 1667 C C . ASP A 1 215 ? -6.682 10.070 -10.271 1.00 95.25 215 ASP A C 1
ATOM 1669 O O . ASP A 1 215 ? -5.633 9.444 -10.449 1.00 95.25 215 ASP A O 1
ATOM 1673 N N . SER A 1 216 ? -7.788 9.481 -9.797 1.00 94.31 216 SER A N 1
ATOM 1674 C CA . SER A 1 216 ? -7.819 8.049 -9.489 1.00 94.31 216 SER A CA 1
ATOM 1675 C C . SER A 1 216 ? -7.654 7.189 -10.736 1.00 94.31 216 SER A C 1
ATOM 1677 O O . SER A 1 216 ? -8.157 7.492 -11.816 1.00 94.31 216 SER A O 1
ATOM 1679 N N . VAL A 1 217 ? -6.920 6.095 -10.561 1.00 92.19 217 VAL A N 1
ATOM 1680 C CA . VAL A 1 217 ? -6.625 5.122 -11.612 1.00 92.19 217 VAL A CA 1
ATOM 1681 C C . VAL A 1 217 ? -7.533 3.908 -11.435 1.00 92.19 217 VAL A C 1
ATOM 1683 O O . VAL A 1 217 ? -7.727 3.429 -10.314 1.00 92.19 217 VAL A O 1
ATOM 1686 N N . GLY A 1 218 ? -8.104 3.416 -12.537 1.00 87.19 218 GLY A N 1
ATOM 1687 C CA . GLY A 1 218 ? -8.979 2.245 -12.529 1.00 87.19 218 GLY A CA 1
ATOM 1688 C C . GLY A 1 218 ? -8.246 0.970 -12.079 1.00 87.19 218 GLY A C 1
ATOM 1689 O O . GLY A 1 218 ? -7.036 0.868 -12.273 1.00 87.19 218 GLY A O 1
ATOM 1690 N N . PRO A 1 219 ? -8.943 -0.031 -11.504 1.00 81.06 219 PRO A N 1
ATOM 1691 C CA . PRO A 1 219 ? -8.305 -1.247 -10.984 1.00 81.06 219 PRO A CA 1
ATOM 1692 C C . PRO A 1 219 ? -7.425 -2.004 -11.990 1.00 81.06 219 PRO A C 1
ATOM 1694 O O . PRO A 1 219 ? -6.402 -2.563 -11.593 1.00 81.06 219 PRO A O 1
ATOM 1697 N N . ASP A 1 220 ? -7.808 -2.005 -13.269 1.00 81.62 220 ASP A N 1
ATOM 1698 C CA . ASP A 1 220 ? -7.075 -2.681 -14.347 1.00 81.62 220 ASP A CA 1
ATOM 1699 C C . ASP A 1 220 ? -5.829 -1.903 -14.801 1.00 81.62 220 ASP A C 1
ATOM 1701 O O . ASP A 1 220 ? -4.866 -2.506 -15.274 1.00 81.62 220 ASP A O 1
ATOM 1705 N N . ASP A 1 221 ? -5.815 -0.586 -14.579 1.00 79.06 221 ASP A N 1
ATOM 1706 C CA . ASP A 1 221 ? -4.722 0.323 -14.945 1.00 79.06 221 ASP A CA 1
ATOM 1707 C C . ASP A 1 221 ? -3.716 0.530 -13.798 1.00 79.06 221 ASP A C 1
ATOM 1709 O O . ASP A 1 221 ? -2.649 1.126 -13.983 1.00 79.06 221 ASP A O 1
ATOM 1713 N N . LEU A 1 222 ? -4.037 0.045 -12.593 1.00 84.62 222 LEU A N 1
ATOM 1714 C CA . LEU A 1 222 ? -3.124 0.075 -11.457 1.00 84.62 222 LEU A CA 1
ATOM 1715 C C . LEU A 1 222 ? -1.918 -0.828 -11.715 1.00 84.62 222 LEU A C 1
ATOM 1717 O O . LEU A 1 222 ? -2.044 -2.004 -12.072 1.00 84.62 222 LEU A O 1
ATOM 1721 N N . LEU A 1 223 ? -0.728 -0.308 -11.415 1.00 85.75 223 LEU A N 1
ATOM 1722 C CA . LEU A 1 223 ? 0.486 -1.112 -11.447 1.00 85.75 223 LEU A CA 1
ATOM 1723 C C . LEU A 1 223 ? 0.385 -2.260 -10.437 1.00 85.75 223 LEU A C 1
ATOM 1725 O O . LEU A 1 223 ? -0.150 -2.109 -9.337 1.00 85.75 223 LEU A O 1
ATOM 1729 N N . GLU A 1 224 ? 0.948 -3.414 -10.794 1.00 90.06 224 GLU A N 1
ATOM 1730 C CA . GLU A 1 224 ? 0.773 -4.655 -10.031 1.00 90.06 224 GLU A CA 1
ATOM 1731 C C . GLU A 1 224 ? 1.186 -4.525 -8.553 1.00 90.06 224 GLU A C 1
ATOM 1733 O O . GLU A 1 224 ? 0.502 -5.046 -7.675 1.00 90.06 224 GLU A O 1
ATOM 1738 N N . ILE A 1 225 ? 2.267 -3.793 -8.259 1.00 91.38 225 ILE A N 1
ATOM 1739 C CA . ILE A 1 225 ? 2.718 -3.559 -6.877 1.00 91.38 225 ILE A CA 1
ATOM 1740 C C . ILE A 1 225 ? 1.705 -2.742 -6.058 1.00 91.38 225 ILE A C 1
ATOM 1742 O O . ILE A 1 225 ? 1.540 -2.983 -4.863 1.00 91.38 225 ILE A O 1
ATOM 1746 N N . ASP A 1 226 ? 0.990 -1.817 -6.699 1.00 94.88 226 ASP A N 1
ATOM 1747 C CA . ASP A 1 226 ? -0.024 -0.987 -6.050 1.00 94.88 226 ASP A CA 1
ATOM 1748 C C . ASP A 1 226 ? -1.315 -1.806 -5.842 1.00 94.88 226 ASP A C 1
ATOM 1750 O O . ASP A 1 226 ? -1.923 -1.753 -4.770 1.00 94.88 226 ASP A O 1
ATOM 1754 N N . ARG A 1 227 ? -1.677 -2.670 -6.809 1.00 94.62 227 ARG A N 1
ATOM 1755 C CA . ARG A 1 227 ? -2.735 -3.690 -6.646 1.00 94.62 227 ARG A CA 1
ATOM 1756 C C . ARG A 1 227 ? -2.426 -4.649 -5.499 1.00 94.62 227 ARG A C 1
ATOM 1758 O O . ARG A 1 227 ? -3.313 -4.972 -4.710 1.00 94.62 227 ARG A O 1
ATOM 1765 N N . PHE A 1 228 ? -1.172 -5.078 -5.374 1.00 95.31 228 PHE A N 1
ATOM 1766 C CA . PHE A 1 228 ? -0.726 -5.915 -4.264 1.00 95.31 228 PHE A CA 1
ATOM 1767 C C . PHE A 1 228 ? -0.878 -5.193 -2.921 1.00 95.31 228 PHE A C 1
ATOM 1769 O O . PHE A 1 228 ? -1.390 -5.785 -1.971 1.00 95.31 228 PHE A O 1
ATOM 1776 N N . ALA A 1 229 ? -0.490 -3.918 -2.834 1.00 96.81 229 ALA A N 1
ATOM 1777 C CA . ALA A 1 229 ? -0.632 -3.141 -1.605 1.00 96.81 229 ALA A CA 1
ATOM 1778 C C . ALA A 1 229 ? -2.103 -3.026 -1.161 1.00 96.81 229 ALA A C 1
ATOM 1780 O O . ALA A 1 229 ? -2.396 -3.179 0.028 1.00 96.81 229 ALA A O 1
ATOM 1781 N N . LEU A 1 230 ? -3.031 -2.847 -2.110 1.00 97.81 230 LEU A N 1
ATOM 1782 C CA . LEU A 1 230 ? -4.475 -2.874 -1.850 1.00 97.81 230 LEU A CA 1
ATOM 1783 C C . LEU A 1 230 ? -4.969 -4.256 -1.408 1.00 97.81 230 LEU A C 1
ATOM 1785 O O . LEU A 1 230 ? -5.693 -4.351 -0.418 1.00 97.81 230 LEU A O 1
ATOM 1789 N N . ALA A 1 231 ? -4.547 -5.329 -2.082 1.00 97.06 231 ALA A N 1
ATOM 1790 C CA . ALA A 1 231 ? -4.901 -6.695 -1.696 1.00 97.06 231 ALA A CA 1
ATOM 1791 C C . ALA A 1 231 ? -4.400 -7.028 -0.279 1.00 97.06 231 ALA A C 1
ATOM 1793 O O . ALA A 1 231 ? -5.122 -7.632 0.516 1.00 97.06 231 ALA A O 1
ATOM 1794 N N . ARG A 1 232 ? -3.186 -6.582 0.077 1.00 97.75 232 ARG A N 1
ATOM 1795 C CA . ARG A 1 232 ? -2.627 -6.766 1.422 1.00 97.75 232 ARG A CA 1
ATOM 1796 C C . ARG A 1 232 ? -3.390 -5.963 2.473 1.00 97.75 232 ARG A C 1
ATOM 1798 O O . ARG A 1 232 ? -3.639 -6.501 3.550 1.00 97.75 232 ARG A O 1
ATOM 1805 N N . ALA A 1 233 ? -3.770 -4.722 2.162 1.00 98.38 233 ALA A N 1
ATOM 1806 C CA . ALA A 1 233 ? -4.608 -3.893 3.026 1.00 98.38 233 ALA A CA 1
ATOM 1807 C C . ALA A 1 233 ? -5.983 -4.533 3.257 1.00 98.38 233 ALA A C 1
ATOM 1809 O O . ALA A 1 233 ? -6.473 -4.523 4.383 1.00 98.38 233 ALA A O 1
ATOM 1810 N N . SER A 1 234 ? -6.577 -5.138 2.221 1.00 98.06 234 SER A N 1
ATOM 1811 C CA . SER A 1 234 ? -7.850 -5.848 2.361 1.00 98.06 234 SER A CA 1
ATOM 1812 C C . SER A 1 234 ? -7.719 -7.072 3.260 1.00 98.06 234 SER A C 1
ATOM 1814 O O . SER A 1 234 ? -8.520 -7.230 4.173 1.00 98.06 234 SER A O 1
ATOM 1816 N N . ALA A 1 235 ? -6.686 -7.898 3.063 1.00 98.00 235 ALA A N 1
ATOM 1817 C CA . ALA A 1 235 ? -6.449 -9.060 3.921 1.00 98.00 235 ALA A CA 1
ATOM 1818 C C . ALA A 1 235 ? -6.229 -8.650 5.388 1.00 98.00 235 ALA A C 1
ATOM 1820 O O . ALA A 1 235 ? -6.740 -9.292 6.298 1.00 98.00 235 ALA A O 1
ATOM 1821 N N . LEU A 1 236 ? -5.507 -7.548 5.626 1.00 98.38 236 LEU A N 1
ATOM 1822 C CA . LEU A 1 236 ? -5.352 -7.001 6.972 1.00 98.38 236 LEU A CA 1
ATOM 1823 C C . LEU A 1 236 ? -6.686 -6.510 7.550 1.00 98.38 236 LEU A C 1
ATOM 1825 O O . LEU A 1 236 ? -6.930 -6.721 8.734 1.00 98.38 236 LEU A O 1
ATOM 1829 N N . GLN A 1 237 ? -7.536 -5.860 6.749 1.00 98.44 237 GLN A N 1
ATOM 1830 C CA . GLN A 1 237 ? -8.854 -5.430 7.212 1.00 98.44 237 GLN A CA 1
ATOM 1831 C C . GLN A 1 237 ? -9.685 -6.623 7.678 1.00 98.44 237 GLN A C 1
ATOM 1833 O O . GLN A 1 237 ? -10.242 -6.554 8.767 1.00 98.44 237 GLN A O 1
ATOM 1838 N N . ASP A 1 238 ? -9.716 -7.713 6.912 1.00 97.69 238 ASP A N 1
ATOM 1839 C CA . ASP A 1 238 ? -10.458 -8.922 7.285 1.00 97.69 238 ASP A CA 1
ATOM 1840 C C . ASP A 1 238 ? -9.965 -9.485 8.630 1.00 97.69 238 ASP A C 1
ATOM 1842 O O . ASP A 1 238 ? -10.766 -9.791 9.512 1.00 97.69 238 ASP A O 1
ATOM 1846 N N . GLU A 1 239 ? -8.642 -9.537 8.837 1.00 97.88 239 GLU A N 1
ATOM 1847 C CA . GLU A 1 239 ? -8.045 -9.940 10.119 1.00 97.88 239 GLU A CA 1
ATOM 1848 C C . GLU A 1 239 ? -8.431 -8.989 11.269 1.00 97.88 239 GLU A C 1
ATOM 1850 O O . GLU A 1 239 ? -8.741 -9.438 12.371 1.00 97.88 239 GLU A O 1
ATOM 1855 N N . ILE A 1 240 ? -8.403 -7.673 11.036 1.00 98.19 240 ILE A N 1
ATOM 1856 C CA . ILE A 1 240 ? -8.738 -6.656 12.045 1.00 98.19 240 ILE A CA 1
ATOM 1857 C C . ILE A 1 240 ? -10.212 -6.744 12.446 1.00 98.19 240 ILE A C 1
ATOM 1859 O O . ILE A 1 240 ? -10.523 -6.697 13.636 1.00 98.19 240 ILE A O 1
ATOM 1863 N N . LEU A 1 241 ? -11.112 -6.866 11.470 1.00 97.56 241 LEU A N 1
ATOM 1864 C CA . LEU A 1 241 ? -12.547 -6.946 11.722 1.00 97.56 241 LEU A CA 1
ATOM 1865 C C . LEU A 1 241 ? -12.900 -8.215 12.500 1.00 97.56 241 LEU A C 1
ATOM 1867 O O . LEU A 1 241 ? -13.632 -8.119 13.481 1.00 97.56 241 LEU A O 1
ATOM 1871 N N . ALA A 1 242 ? -12.300 -9.357 12.150 1.00 98.19 242 ALA A N 1
ATOM 1872 C CA . ALA A 1 242 ? -12.490 -10.605 12.885 1.00 98.19 242 ALA A CA 1
ATOM 1873 C C . ALA A 1 242 ? -12.100 -10.478 14.369 1.00 98.19 242 ALA A C 1
ATOM 1875 O O . ALA A 1 242 ? -12.802 -10.985 15.238 1.00 98.19 242 ALA A O 1
ATOM 1876 N N . HIS A 1 243 ? -11.013 -9.765 14.680 1.00 98.19 243 HIS A N 1
ATOM 1877 C CA . HIS A 1 243 ? -10.622 -9.513 16.067 1.00 98.19 243 HIS A CA 1
ATOM 1878 C C . HIS A 1 243 ? -11.568 -8.540 16.785 1.00 98.19 243 HIS A C 1
ATOM 1880 O O . HIS A 1 243 ? -11.905 -8.766 17.947 1.00 98.19 243 HIS A O 1
ATOM 1886 N N . PHE A 1 244 ? -12.043 -7.484 16.115 1.00 97.00 244 PHE A N 1
ATOM 1887 C CA . PHE A 1 244 ? -13.030 -6.578 16.711 1.00 97.00 244 PHE A CA 1
ATOM 1888 C C . PHE A 1 244 ? -14.360 -7.275 17.031 1.00 97.00 244 PHE A C 1
ATOM 1890 O O . PHE A 1 244 ? -14.948 -6.971 18.067 1.00 97.00 244 PHE A O 1
ATOM 1897 N N . GLU A 1 245 ? -14.809 -8.227 16.205 1.00 95.94 245 GLU A N 1
ATOM 1898 C CA . GLU A 1 245 ? -16.034 -9.011 16.447 1.00 95.94 245 GLU A CA 1
ATOM 1899 C C . GLU A 1 245 ? -15.987 -9.817 17.751 1.00 95.94 245 GLU A C 1
ATOM 1901 O O . GLU A 1 245 ? -17.017 -10.022 18.391 1.00 95.94 245 GLU A O 1
ATOM 1906 N N . VAL A 1 246 ? -14.793 -10.242 18.169 1.00 95.94 246 VAL A N 1
ATOM 1907 C CA . VAL A 1 246 ? -14.572 -10.998 19.413 1.00 95.94 246 VAL A CA 1
ATOM 1908 C C . VAL A 1 246 ? -13.927 -10.156 20.518 1.00 95.94 246 VAL A C 1
ATOM 1910 O O . VAL A 1 246 ? -13.446 -10.698 21.510 1.00 95.94 246 VAL A O 1
ATOM 1913 N N . TYR A 1 247 ? -13.951 -8.827 20.369 1.00 95.94 247 TYR A N 1
ATOM 1914 C CA . TYR A 1 247 ? -13.421 -7.846 21.321 1.00 95.94 247 TYR A CA 1
ATOM 1915 C C . TYR A 1 247 ? -11.897 -7.912 21.557 1.00 95.94 247 TYR A C 1
ATOM 1917 O O . TYR A 1 247 ? -11.389 -7.336 22.512 1.00 95.94 247 TYR A O 1
ATOM 1925 N N . GLU A 1 248 ? -11.116 -8.534 20.675 1.00 96.06 248 GLU A N 1
ATOM 1926 C CA . GLU A 1 248 ? -9.659 -8.627 20.819 1.00 96.06 248 GLU A CA 1
ATOM 1927 C C . GLU A 1 248 ? -8.936 -7.393 20.247 1.00 96.06 248 GLU A C 1
ATOM 1929 O O . GLU A 1 248 ? -8.623 -7.309 19.063 1.00 96.06 248 GLU A O 1
ATOM 1934 N N . PHE A 1 249 ? -8.596 -6.419 21.093 1.00 96.94 249 PHE A N 1
ATOM 1935 C CA . PHE A 1 249 ? -7.922 -5.190 20.635 1.00 96.94 249 PHE A CA 1
ATOM 1936 C C . PHE A 1 249 ? -6.398 -5.329 20.482 1.00 96.94 249 PHE A C 1
ATOM 1938 O O . PHE A 1 249 ? -5.802 -4.749 19.570 1.00 96.94 249 PHE A O 1
ATOM 1945 N N . HIS A 1 250 ? -5.749 -6.119 21.341 1.00 96.75 250 HIS A N 1
ATOM 1946 C CA . HIS A 1 250 ? -4.287 -6.233 21.358 1.00 96.75 250 HIS A CA 1
ATOM 1947 C C . HIS A 1 250 ? -3.690 -6.848 20.078 1.00 96.75 250 HIS A C 1
ATOM 1949 O O . HIS A 1 250 ? -2.657 -6.338 19.622 1.00 96.75 250 HIS A O 1
ATOM 1955 N N . PRO A 1 251 ? -4.321 -7.842 19.409 1.00 97.88 251 PRO A N 1
ATOM 1956 C CA . PRO A 1 251 ? -3.827 -8.336 18.132 1.00 97.88 251 PRO A CA 1
ATOM 1957 C C . PRO A 1 251 ? -3.979 -7.282 17.037 1.00 97.88 251 PRO A C 1
ATOM 1959 O O . PRO A 1 251 ? -3.092 -7.161 16.197 1.00 97.88 251 PRO A O 1
ATOM 1962 N N . VAL A 1 252 ? -5.047 -6.473 17.067 1.00 98.06 252 VAL A N 1
ATOM 1963 C CA . VAL A 1 252 ? -5.254 -5.369 16.115 1.00 98.06 252 VAL A CA 1
ATOM 1964 C C . VAL A 1 252 ? -4.123 -4.350 16.222 1.00 98.06 252 VAL A C 1
ATOM 1966 O O . VAL A 1 252 ? -3.527 -3.992 15.205 1.00 98.06 252 VAL A O 1
ATOM 1969 N N . VAL A 1 253 ? -3.766 -3.924 17.439 1.00 97.88 253 VAL A N 1
ATOM 1970 C CA . VAL A 1 253 ? -2.653 -2.984 17.645 1.00 97.88 253 VAL A CA 1
ATOM 1971 C C . VAL A 1 253 ? -1.333 -3.577 17.146 1.00 97.88 253 VAL A C 1
ATOM 1973 O O . VAL A 1 253 ? -0.601 -2.906 16.415 1.00 97.88 253 VAL A O 1
ATOM 1976 N N . ALA A 1 254 ? -1.036 -4.834 17.488 1.00 96.94 254 ALA A N 1
ATOM 1977 C CA . ALA A 1 254 ? 0.185 -5.507 17.049 1.00 96.94 254 ALA A CA 1
ATOM 1978 C C . ALA A 1 254 ? 0.255 -5.634 15.516 1.00 96.94 254 ALA A C 1
ATOM 1980 O O . ALA A 1 254 ? 1.261 -5.266 14.907 1.00 96.94 254 ALA A O 1
ATOM 1981 N N . LYS A 1 255 ? -0.829 -6.085 14.875 1.00 98.06 255 LYS A N 1
ATOM 1982 C CA . LYS A 1 255 ? -0.930 -6.212 13.414 1.00 98.06 255 LYS A CA 1
ATOM 1983 C C . LYS A 1 255 ? -0.785 -4.864 12.716 1.00 98.06 255 LYS A C 1
ATOM 1985 O O . LYS A 1 255 ? -0.054 -4.775 11.735 1.00 98.06 255 LYS A O 1
ATOM 1990 N N . LEU A 1 256 ? -1.404 -3.803 13.239 1.00 97.75 256 LEU A N 1
ATOM 1991 C CA . LEU A 1 256 ? -1.270 -2.456 12.682 1.00 97.75 256 LEU A CA 1
ATOM 1992 C C . LEU A 1 256 ? 0.173 -1.935 12.786 1.00 97.75 256 LEU A C 1
ATOM 1994 O O . LEU A 1 256 ? 0.682 -1.338 11.836 1.00 97.75 256 LEU A O 1
ATOM 1998 N N . GLN A 1 257 ? 0.853 -2.175 13.912 1.00 96.38 257 GLN A N 1
ATOM 1999 C CA . GLN A 1 257 ? 2.263 -1.806 14.085 1.00 96.38 257 GLN A CA 1
ATOM 2000 C C . GLN A 1 257 ? 3.181 -2.548 13.105 1.00 96.38 257 GLN A C 1
ATOM 2002 O O . GLN A 1 257 ? 4.070 -1.925 12.513 1.00 96.38 257 GLN A O 1
ATOM 2007 N N . VAL A 1 258 ? 2.954 -3.853 12.919 1.00 96.44 258 VAL A N 1
ATOM 2008 C CA . VAL A 1 258 ? 3.681 -4.679 11.944 1.00 96.44 258 VAL A CA 1
ATOM 2009 C C . VAL A 1 258 ? 3.406 -4.190 10.527 1.00 96.44 258 VAL A C 1
ATOM 2011 O O . VAL A 1 258 ? 4.352 -3.952 9.787 1.00 96.44 258 VAL A O 1
ATOM 2014 N N . TYR A 1 259 ? 2.150 -3.927 10.171 1.00 97.94 259 TYR A N 1
ATOM 2015 C CA . TYR A 1 259 ? 1.789 -3.415 8.851 1.00 97.94 259 TYR A CA 1
ATOM 2016 C C . TYR A 1 259 ? 2.468 -2.075 8.536 1.00 97.94 259 TYR A C 1
ATOM 2018 O O . TYR A 1 259 ? 3.025 -1.891 7.456 1.00 97.94 259 TYR A O 1
ATOM 2026 N N . CYS A 1 260 ? 2.496 -1.148 9.499 1.00 97.50 260 CYS A N 1
ATOM 2027 C CA . CYS A 1 260 ? 3.193 0.129 9.336 1.00 97.50 260 CYS A CA 1
ATOM 2028 C C . CYS A 1 260 ? 4.707 -0.048 9.153 1.00 97.50 260 CYS A C 1
ATOM 2030 O O . CYS A 1 260 ? 5.315 0.661 8.354 1.00 97.50 260 CYS A O 1
ATOM 2032 N N . SER A 1 261 ? 5.321 -0.967 9.902 1.00 93.75 261 SER A N 1
ATOM 2033 C CA . SER A 1 261 ? 6.780 -1.130 9.926 1.00 93.75 261 SER A CA 1
ATOM 2034 C C . SER A 1 261 ? 7.290 -1.967 8.751 1.00 93.75 261 SER A C 1
ATOM 2036 O O . SER A 1 261 ? 8.220 -1.550 8.067 1.00 93.75 261 SER A O 1
ATOM 2038 N N . GLU A 1 262 ? 6.660 -3.110 8.491 1.00 92.50 262 GLU A N 1
ATOM 2039 C CA . GLU A 1 262 ? 7.148 -4.141 7.573 1.00 92.50 262 GLU A CA 1
ATOM 2040 C C . GLU A 1 262 ? 6.504 -4.033 6.186 1.00 92.50 262 GLU A C 1
ATOM 2042 O O . GLU A 1 262 ? 7.210 -3.863 5.191 1.00 92.50 262 GLU A O 1
ATOM 2047 N N . ASP A 1 263 ? 5.169 -4.090 6.103 1.00 94.50 263 ASP A N 1
ATOM 2048 C CA . ASP A 1 263 ? 4.458 -4.073 4.817 1.00 94.50 263 ASP A CA 1
ATOM 2049 C C . ASP A 1 263 ? 4.572 -2.699 4.131 1.00 94.50 263 ASP A C 1
ATOM 2051 O O . ASP A 1 263 ? 4.926 -2.606 2.952 1.00 94.50 263 ASP A O 1
ATOM 2055 N N . LEU A 1 264 ? 4.308 -1.620 4.877 1.00 95.94 264 LEU A N 1
ATOM 2056 C CA . LEU A 1 264 ? 4.415 -0.251 4.378 1.00 95.94 264 LEU A CA 1
ATOM 2057 C C . LEU A 1 264 ? 5.853 0.269 4.462 1.00 95.94 264 LEU A C 1
ATOM 2059 O O . LEU A 1 264 ? 6.456 0.553 3.431 1.00 95.94 264 LEU A O 1
ATOM 2063 N N . GLY A 1 265 ? 6.413 0.408 5.665 1.00 91.81 265 GLY A N 1
ATOM 2064 C CA . GLY A 1 265 ? 7.683 1.100 5.894 1.00 91.81 265 GLY A CA 1
ATOM 2065 C C . GLY A 1 265 ? 8.888 0.471 5.189 1.00 91.81 265 GLY A C 1
ATOM 2066 O O . GLY A 1 265 ? 9.543 1.139 4.393 1.00 91.81 265 GLY A O 1
ATOM 2067 N N . ALA A 1 266 ? 9.183 -0.798 5.477 1.00 88.69 266 ALA A N 1
ATOM 2068 C CA . ALA A 1 266 ? 10.375 -1.503 4.992 1.00 88.69 266 ALA A CA 1
ATOM 2069 C C . ALA A 1 266 ? 10.262 -2.026 3.547 1.00 88.69 266 ALA A C 1
ATOM 2071 O O . ALA A 1 266 ? 11.250 -2.507 2.967 1.00 88.69 266 ALA A O 1
ATOM 2072 N N . PHE A 1 267 ? 9.064 -1.960 2.963 1.00 91.06 267 PHE A N 1
ATOM 2073 C CA . PHE A 1 267 ? 8.788 -2.472 1.628 1.00 91.06 267 PHE A CA 1
ATOM 2074 C C . PHE A 1 267 ? 8.073 -1.451 0.745 1.00 91.06 267 PHE A C 1
ATOM 2076 O O . PHE A 1 267 ? 8.736 -0.796 -0.058 1.00 91.06 267 PHE A O 1
ATOM 2083 N N . TYR A 1 268 ? 6.750 -1.308 0.857 1.00 94.56 268 TYR A N 1
ATOM 2084 C CA . TYR A 1 268 ? 5.967 -0.597 -0.155 1.00 94.56 268 TYR A CA 1
ATOM 2085 C C . TYR A 1 268 ? 6.344 0.886 -0.265 1.00 94.56 268 TYR A C 1
ATOM 2087 O O . TYR A 1 268 ? 6.686 1.360 -1.345 1.00 94.56 268 TYR A O 1
ATOM 2095 N N . LEU A 1 269 ? 6.364 1.612 0.855 1.00 93.12 269 LEU A N 1
ATOM 2096 C CA . LEU A 1 269 ? 6.709 3.034 0.880 1.00 93.12 269 LEU A CA 1
ATOM 2097 C C . LEU A 1 269 ? 8.177 3.273 0.527 1.00 93.12 269 LEU A C 1
ATOM 2099 O O . LEU A 1 269 ? 8.494 4.303 -0.057 1.00 93.12 269 LEU A O 1
ATOM 2103 N N . ASP A 1 270 ? 9.073 2.342 0.856 1.00 86.62 270 ASP A N 1
ATOM 2104 C CA . ASP A 1 270 ? 10.486 2.453 0.496 1.00 86.62 270 ASP A CA 1
ATOM 2105 C C . ASP A 1 270 ? 10.703 2.333 -1.016 1.00 86.62 270 ASP A C 1
ATOM 2107 O O . ASP A 1 270 ? 11.370 3.179 -1.608 1.00 86.62 270 ASP A O 1
ATOM 2111 N N . VAL A 1 271 ? 10.052 1.351 -1.649 1.00 84.44 271 VAL A N 1
ATOM 2112 C CA . VAL A 1 271 ? 10.058 1.173 -3.110 1.00 84.44 271 VAL A CA 1
ATOM 2113 C C . VAL A 1 271 ? 9.375 2.351 -3.815 1.00 84.44 271 VAL A C 1
ATOM 2115 O O . VAL A 1 271 ? 9.817 2.777 -4.881 1.00 84.44 271 VAL A O 1
ATOM 2118 N N . LEU A 1 272 ? 8.312 2.907 -3.227 1.00 87.19 272 LEU A N 1
ATOM 2119 C CA . LEU A 1 272 ? 7.558 4.003 -3.833 1.00 87.19 272 LEU A CA 1
ATOM 2120 C C . LEU A 1 272 ? 8.271 5.357 -3.827 1.00 87.19 272 LEU A C 1
ATOM 2122 O O . LEU A 1 272 ? 7.919 6.185 -4.662 1.00 87.19 272 LEU A O 1
ATOM 2126 N N . LYS A 1 273 ? 9.231 5.618 -2.925 1.00 82.88 273 LYS A N 1
ATOM 2127 C CA . LYS A 1 273 ? 9.896 6.937 -2.825 1.00 82.88 273 LYS A CA 1
ATOM 2128 C C . LYS A 1 273 ? 10.447 7.409 -4.165 1.00 82.88 273 LYS A C 1
ATOM 2130 O O . LYS A 1 273 ? 10.234 8.559 -4.526 1.00 82.88 273 LYS A O 1
ATOM 2135 N N . ASP A 1 274 ? 11.112 6.519 -4.898 1.00 72.88 274 ASP A N 1
ATOM 2136 C CA . ASP A 1 274 ? 11.667 6.856 -6.207 1.00 72.88 274 ASP A CA 1
ATOM 2137 C C . ASP A 1 274 ? 10.542 7.262 -7.168 1.00 72.88 274 ASP A C 1
ATOM 2139 O O . ASP A 1 274 ? 10.505 8.395 -7.636 1.00 72.88 274 ASP A O 1
ATOM 2143 N N . ARG A 1 275 ? 9.516 6.413 -7.317 1.00 78.19 275 ARG A N 1
ATOM 2144 C CA . ARG A 1 275 ? 8.343 6.704 -8.159 1.00 78.19 275 ARG A CA 1
ATOM 2145 C C . ARG A 1 275 ? 7.638 8.008 -7.777 1.00 78.19 275 ARG A C 1
ATOM 2147 O O . ARG A 1 275 ? 7.260 8.769 -8.660 1.00 78.19 275 ARG A O 1
ATOM 2154 N N . LEU A 1 276 ? 7.440 8.276 -6.490 1.00 75.31 276 LEU A N 1
ATOM 2155 C CA . LEU A 1 276 ? 6.712 9.455 -6.014 1.00 75.31 276 LEU A CA 1
ATOM 2156 C C . LEU A 1 276 ? 7.495 10.758 -6.212 1.00 75.31 276 LEU A C 1
ATOM 2158 O O . LEU A 1 276 ? 6.865 11.804 -6.376 1.00 75.31 276 LEU A O 1
ATOM 2162 N N . TYR A 1 277 ? 8.832 10.705 -6.184 1.00 74.38 277 TYR A N 1
ATOM 2163 C CA . TYR A 1 277 ? 9.690 11.894 -6.198 1.00 74.38 277 TYR A CA 1
ATOM 2164 C C . TYR A 1 277 ? 10.335 12.189 -7.552 1.00 74.38 277 TYR A C 1
ATOM 2166 O O . TYR A 1 277 ? 10.674 13.343 -7.804 1.00 74.38 277 TYR A O 1
ATOM 2174 N N . THR A 1 278 ? 10.520 11.183 -8.410 1.00 64.31 278 THR A N 1
ATOM 2175 C CA . THR A 1 278 ? 11.244 11.347 -9.680 1.00 64.31 278 THR A CA 1
ATOM 2176 C C . THR A 1 278 ? 10.335 11.378 -10.904 1.00 64.31 278 THR A C 1
ATOM 2178 O O . THR A 1 278 ? 10.727 11.927 -11.931 1.00 64.31 278 THR A O 1
ATOM 2181 N N . THR A 1 279 ? 9.114 10.838 -10.819 1.00 63.72 279 THR A N 1
ATOM 2182 C CA . THR A 1 279 ? 8.180 10.828 -11.955 1.00 63.72 279 THR A CA 1
ATOM 2183 C C . THR A 1 279 ? 7.344 12.106 -12.035 1.00 63.72 279 THR A C 1
ATOM 2185 O O . THR A 1 279 ? 7.086 12.774 -11.031 1.00 63.72 279 THR A O 1
ATOM 2188 N N . ALA A 1 280 ? 6.885 12.449 -13.245 1.00 68.62 280 ALA A N 1
ATOM 2189 C CA . ALA A 1 280 ? 6.072 13.641 -13.464 1.00 68.62 280 ALA A CA 1
ATOM 2190 C C . ALA A 1 280 ? 4.780 13.620 -12.611 1.00 68.62 280 ALA A C 1
ATOM 2192 O O . ALA A 1 280 ? 4.168 12.552 -12.460 1.00 68.62 280 ALA A O 1
ATOM 2193 N N . PRO A 1 281 ? 4.295 14.782 -12.118 1.00 75.75 281 PRO A N 1
ATOM 2194 C CA . PRO A 1 281 ? 3.179 14.856 -11.169 1.00 75.75 281 PRO A CA 1
ATOM 2195 C C . PRO A 1 281 ? 1.892 14.131 -11.590 1.00 75.75 281 PRO A C 1
ATOM 2197 O O . PRO A 1 281 ? 1.185 13.601 -10.735 1.00 75.75 281 PRO A O 1
ATOM 2200 N N . LYS A 1 282 ? 1.599 14.092 -12.896 1.00 80.56 282 LYS A N 1
ATOM 2201 C CA . LYS A 1 282 ? 0.395 13.470 -13.474 1.00 80.56 282 LYS A CA 1
ATOM 2202 C C . LYS A 1 282 ? 0.659 12.130 -14.169 1.00 80.56 282 LYS A C 1
ATOM 2204 O O . LYS A 1 282 ? -0.211 11.630 -14.870 1.00 80.56 282 LYS A O 1
ATOM 2209 N N . SER A 1 283 ? 1.853 11.559 -14.023 1.00 78.62 283 SER A N 1
ATOM 2210 C CA . SER A 1 283 ? 2.170 10.272 -14.647 1.00 78.62 283 SER A CA 1
ATOM 2211 C C . SER A 1 283 ? 1.304 9.145 -14.072 1.00 78.62 283 SER A C 1
ATOM 2213 O O . SER A 1 283 ? 1.000 9.140 -12.875 1.00 78.62 283 SER A O 1
ATOM 2215 N N . LEU A 1 284 ? 0.966 8.147 -14.898 1.00 81.75 284 LEU A N 1
ATOM 2216 C CA . LEU A 1 284 ? 0.258 6.939 -14.452 1.00 81.75 284 LEU A CA 1
ATOM 2217 C C . LEU A 1 284 ? 0.991 6.267 -13.283 1.00 81.75 284 LEU A C 1
ATOM 2219 O O . LEU A 1 284 ? 0.371 5.880 -12.298 1.00 81.75 284 LEU A O 1
ATOM 2223 N N . ALA A 1 285 ? 2.324 6.194 -13.351 1.00 78.38 285 ALA A N 1
ATOM 2224 C CA . ALA A 1 285 ? 3.142 5.623 -12.289 1.00 78.38 285 ALA A CA 1
ATOM 2225 C C . ALA A 1 285 ? 2.939 6.344 -10.947 1.00 78.38 285 ALA A C 1
ATOM 2227 O O . ALA A 1 285 ? 2.811 5.678 -9.921 1.00 78.38 285 ALA A O 1
ATOM 2228 N N . ARG A 1 286 ? 2.867 7.680 -10.926 1.00 83.56 286 ARG A N 1
ATOM 2229 C CA . ARG A 1 286 ? 2.589 8.429 -9.694 1.00 83.56 286 ARG A CA 1
ATOM 2230 C C . ARG A 1 286 ? 1.133 8.291 -9.259 1.00 83.56 286 ARG A C 1
ATOM 2232 O O . ARG A 1 286 ? 0.881 7.996 -8.093 1.00 83.56 286 ARG A O 1
ATOM 2239 N N . ARG A 1 287 ? 0.176 8.450 -10.180 1.00 91.31 287 ARG A N 1
ATOM 2240 C CA . ARG A 1 287 ? -1.263 8.405 -9.866 1.00 91.31 287 ARG A CA 1
ATOM 2241 C C . ARG A 1 287 ? -1.740 7.023 -9.418 1.00 91.31 287 ARG A C 1
ATOM 2243 O O . ARG A 1 287 ? -2.559 6.941 -8.507 1.00 91.31 287 ARG A O 1
ATOM 2250 N N . SER A 1 288 ? -1.163 5.946 -9.950 1.00 90.62 288 SER A N 1
ATOM 2251 C CA . SER A 1 288 ? -1.398 4.574 -9.482 1.00 90.62 288 SER A CA 1
ATOM 2252 C C . SER A 1 288 ? -0.968 4.403 -8.018 1.00 90.62 288 SER A C 1
ATOM 2254 O O . SER A 1 288 ? -1.751 3.945 -7.183 1.00 90.62 288 SER A O 1
ATOM 2256 N N . ALA A 1 289 ? 0.231 4.886 -7.663 1.00 94.12 289 ALA A N 1
ATOM 2257 C CA . ALA A 1 289 ? 0.710 4.854 -6.282 1.00 94.12 289 ALA A CA 1
ATOM 2258 C C . ALA A 1 289 ? -0.183 5.695 -5.355 1.00 94.12 289 ALA A C 1
ATOM 2260 O O . ALA A 1 289 ? -0.583 5.223 -4.292 1.00 94.12 289 ALA A O 1
ATOM 2261 N N . GLN A 1 290 ? -0.542 6.917 -5.762 1.00 96.81 290 GLN A N 1
ATOM 2262 C CA . GLN A 1 290 ? -1.408 7.800 -4.973 1.00 96.81 290 GLN A CA 1
ATOM 2263 C C . GLN A 1 290 ? -2.817 7.231 -4.784 1.00 96.81 290 GLN A C 1
ATOM 2265 O O . GLN A 1 290 ? -3.349 7.315 -3.680 1.00 96.81 290 GLN A O 1
ATOM 2270 N N . THR A 1 291 ? -3.381 6.576 -5.803 1.00 97.81 291 THR A N 1
ATOM 2271 C CA . THR A 1 291 ? -4.669 5.872 -5.706 1.00 97.81 291 THR A CA 1
ATOM 2272 C C . THR A 1 291 ? -4.616 4.797 -4.620 1.00 97.81 291 THR A C 1
ATOM 2274 O O . THR A 1 291 ? -5.468 4.762 -3.729 1.00 97.81 291 THR A O 1
ATOM 2277 N N . ALA A 1 292 ? -3.573 3.960 -4.624 1.00 97.75 292 ALA A N 1
ATOM 2278 C CA . ALA A 1 292 ? -3.410 2.932 -3.602 1.00 97.75 292 ALA A CA 1
ATOM 2279 C C . ALA A 1 292 ? -3.172 3.523 -2.201 1.00 97.75 292 ALA A C 1
ATOM 2281 O O . ALA A 1 292 ? -3.823 3.109 -1.240 1.00 97.75 292 ALA A O 1
ATOM 2282 N N . LEU A 1 293 ? -2.295 4.528 -2.075 1.00 98.06 293 LEU A N 1
ATOM 2283 C CA . LEU A 1 293 ? -2.036 5.219 -0.805 1.00 98.06 293 LEU A CA 1
ATOM 2284 C C . LEU A 1 293 ? -3.300 5.870 -0.239 1.00 98.06 293 LEU A C 1
ATOM 2286 O O . LEU A 1 293 ? -3.526 5.810 0.968 1.00 98.06 293 LEU A O 1
ATOM 2290 N N . TRP A 1 294 ? -4.146 6.452 -1.087 1.00 98.19 294 TRP A N 1
ATOM 2291 C CA . TRP A 1 294 ? -5.400 7.072 -0.674 1.00 98.19 294 TRP A CA 1
ATOM 2292 C C . TRP A 1 294 ? -6.376 6.042 -0.088 1.00 98.19 294 TRP A C 1
ATOM 2294 O O . TRP A 1 294 ? -6.888 6.243 1.014 1.00 98.19 294 TRP A O 1
ATOM 2304 N N . HIS A 1 295 ? -6.575 4.896 -0.747 1.00 98.38 295 HIS A N 1
ATOM 2305 C CA . HIS A 1 295 ? -7.418 3.816 -0.214 1.00 98.38 295 HIS A CA 1
ATOM 2306 C C . HIS A 1 295 ? -6.857 3.207 1.078 1.00 98.38 295 HIS A C 1
ATOM 2308 O O . HIS A 1 295 ? -7.609 2.971 2.024 1.00 98.38 295 HIS A O 1
ATOM 2314 N N . ILE A 1 296 ? -5.538 3.003 1.154 1.00 98.56 296 ILE A N 1
ATOM 2315 C CA . ILE A 1 296 ? -4.871 2.533 2.377 1.00 98.56 296 ILE A CA 1
ATOM 2316 C C . ILE A 1 296 ? -5.080 3.540 3.515 1.00 98.56 296 ILE A C 1
ATOM 2318 O O . ILE A 1 296 ? -5.373 3.141 4.639 1.00 98.56 296 ILE A O 1
ATOM 2322 N N . THR A 1 297 ? -5.006 4.842 3.227 1.00 98.50 297 THR A N 1
ATOM 2323 C CA . THR A 1 297 ? -5.238 5.907 4.217 1.00 98.50 297 THR A CA 1
ATOM 2324 C C . THR A 1 297 ? -6.685 5.911 4.713 1.00 98.50 297 THR A C 1
ATOM 2326 O O . THR A 1 297 ? -6.907 5.982 5.923 1.00 98.50 297 THR A O 1
ATOM 2329 N N . GLN A 1 298 ? -7.670 5.766 3.812 1.00 98.00 298 GLN A N 1
ATOM 2330 C CA . GLN A 1 298 ? -9.082 5.623 4.190 1.00 98.00 298 GLN A CA 1
ATOM 2331 C C . GLN A 1 298 ? -9.285 4.471 5.182 1.00 98.00 298 GLN A C 1
ATOM 2333 O O . GLN A 1 298 ? -9.951 4.650 6.206 1.00 98.00 298 GLN A O 1
ATOM 2338 N N . ALA A 1 299 ? -8.723 3.300 4.881 1.00 98.50 299 ALA A N 1
ATOM 2339 C CA . ALA A 1 299 ? -8.894 2.106 5.696 1.00 98.50 299 ALA A CA 1
ATOM 2340 C C . ALA A 1 299 ? -8.144 2.220 7.037 1.00 98.50 299 ALA A C 1
ATOM 2342 O O . ALA A 1 299 ? -8.743 2.048 8.098 1.00 98.50 299 ALA A O 1
ATOM 2343 N N . MET A 1 300 ? -6.874 2.636 7.010 1.00 98.44 300 MET A N 1
ATOM 2344 C CA . MET A 1 300 ? -6.022 2.763 8.196 1.00 98.44 300 MET A CA 1
ATOM 2345 C C . MET A 1 300 ? -6.575 3.742 9.239 1.00 98.44 300 MET A C 1
ATOM 2347 O O . MET A 1 300 ? -6.532 3.442 10.434 1.00 98.44 300 MET A O 1
ATOM 2351 N N . LEU A 1 301 ? -7.132 4.885 8.816 1.00 98.44 301 LEU A N 1
ATOM 2352 C CA . LEU A 1 301 ? -7.769 5.839 9.734 1.00 98.44 301 LEU A CA 1
ATOM 2353 C C . LEU A 1 301 ? -8.972 5.226 10.468 1.00 98.44 301 LEU A C 1
ATOM 2355 O O . LEU A 1 301 ? -9.174 5.495 11.650 1.00 98.44 301 LEU A O 1
ATOM 2359 N N . ARG A 1 302 ? -9.732 4.351 9.802 1.00 98.25 302 ARG A N 1
ATOM 2360 C CA . ARG A 1 302 ? -10.899 3.666 10.385 1.00 98.25 302 ARG A CA 1
ATOM 2361 C C . ARG A 1 302 ? -10.506 2.512 11.294 1.00 98.25 302 ARG A C 1
ATOM 2363 O O . ARG A 1 302 ? -11.146 2.313 12.320 1.00 98.25 302 ARG A O 1
ATOM 2370 N N . TRP A 1 303 ? -9.444 1.780 10.961 1.00 98.31 303 TRP A N 1
ATOM 2371 C CA . TRP A 1 303 ? -8.919 0.726 11.834 1.00 98.31 303 TRP A CA 1
ATOM 2372 C C . TRP A 1 303 ? -8.395 1.292 13.152 1.00 98.31 303 TRP A C 1
ATOM 2374 O O . TRP A 1 303 ? -8.582 0.674 14.194 1.00 98.31 303 TRP A O 1
ATOM 2384 N N . MET A 1 304 ? -7.748 2.463 13.113 1.00 97.25 304 MET A N 1
ATOM 2385 C CA . MET A 1 304 ? -7.162 3.067 14.309 1.00 97.25 304 MET A CA 1
ATOM 2386 C C . MET A 1 304 ? -8.177 3.839 15.162 1.00 97.25 304 MET A C 1
ATOM 2388 O O . MET A 1 304 ? -7.982 3.932 16.368 1.00 97.25 304 MET A O 1
ATOM 2392 N N . ALA A 1 305 ? -9.255 4.382 14.582 1.00 97.81 305 ALA A N 1
ATOM 2393 C CA . ALA A 1 305 ? -10.207 5.253 15.283 1.00 97.81 305 ALA A CA 1
ATOM 2394 C C . ALA A 1 305 ? -10.747 4.709 16.630 1.00 97.81 305 ALA A C 1
ATOM 2396 O O . ALA A 1 305 ? -10.864 5.508 17.568 1.00 97.81 305 ALA A O 1
ATOM 2397 N N . PRO A 1 306 ? -11.017 3.395 16.805 1.00 96.75 306 PRO A N 1
ATOM 2398 C CA . PRO A 1 306 ? -11.490 2.856 18.082 1.00 96.75 306 PRO A CA 1
ATOM 2399 C C . PRO A 1 306 ? -10.518 3.059 19.256 1.00 96.75 306 PRO A C 1
ATOM 2401 O O . PRO A 1 306 ? -10.957 3.314 20.376 1.00 96.75 306 PRO A O 1
ATOM 2404 N N . PHE A 1 307 ? -9.202 3.011 19.023 1.00 95.94 307 PHE A N 1
ATOM 2405 C CA . PHE A 1 307 ? -8.187 3.070 20.089 1.00 95.94 307 PHE A CA 1
ATOM 2406 C C . PHE A 1 307 ? -7.188 4.232 19.959 1.00 95.94 307 PHE A C 1
ATOM 2408 O O . PHE A 1 307 ? -6.566 4.594 20.952 1.00 95.94 307 PHE A O 1
ATOM 2415 N N . MET A 1 308 ? -7.078 4.848 18.780 1.00 97.69 308 MET A N 1
ATOM 2416 C CA . MET A 1 308 ? -6.301 6.059 18.483 1.00 97.69 308 MET A CA 1
ATOM 2417 C C . MET A 1 308 ? -7.214 7.223 18.067 1.00 97.69 308 MET A C 1
ATOM 2419 O O . MET A 1 308 ? -7.073 7.808 16.991 1.00 97.69 308 MET A O 1
ATOM 2423 N N . SER A 1 309 ? -8.222 7.501 18.886 1.00 97.31 309 SER A N 1
ATOM 2424 C CA . SER A 1 309 ? -9.383 8.317 18.522 1.00 97.31 309 SER A CA 1
ATOM 2425 C C . SER A 1 309 ? -9.020 9.770 18.202 1.00 97.31 309 SER A C 1
ATOM 2427 O O . SER A 1 309 ? -9.480 10.315 17.200 1.00 97.31 309 SER A O 1
ATOM 2429 N N . PHE A 1 310 ? -8.158 10.398 19.003 1.00 97.06 310 PHE A N 1
ATOM 2430 C CA . PHE A 1 310 ? -7.787 11.802 18.797 1.00 97.06 310 PHE A CA 1
ATOM 2431 C C . PHE A 1 310 ? -6.927 11.972 17.546 1.00 97.06 310 PHE A C 1
ATOM 2433 O O . PHE A 1 310 ? -7.125 12.901 16.770 1.00 97.06 310 PHE A O 1
ATOM 2440 N N . THR A 1 311 ? -5.999 11.043 17.332 1.00 97.81 311 THR A N 1
ATOM 2441 C CA . THR A 1 311 ? -5.094 11.024 16.181 1.00 97.81 311 THR A CA 1
ATOM 2442 C C . THR A 1 311 ? -5.857 10.759 14.889 1.00 97.81 311 THR A C 1
ATOM 2444 O O . THR A 1 311 ? -5.581 11.399 13.876 1.00 97.81 311 THR A O 1
ATOM 2447 N N . ALA A 1 312 ? -6.826 9.838 14.921 1.00 98.12 312 ALA A N 1
ATOM 2448 C CA . ALA A 1 312 ? -7.683 9.547 13.781 1.00 98.12 312 ALA A CA 1
ATOM 2449 C C . ALA A 1 312 ? -8.518 10.770 13.387 1.00 98.12 312 ALA A C 1
ATOM 2451 O O . ALA A 1 312 ? -8.532 11.130 12.215 1.00 98.12 312 ALA A O 1
ATOM 2452 N N . GLU A 1 313 ? -9.161 11.434 14.353 1.00 97.94 313 GLU A N 1
ATOM 2453 C CA . GLU A 1 313 ? -9.976 12.631 14.104 1.00 97.94 313 GLU A CA 1
ATOM 2454 C C . GLU A 1 313 ? -9.120 13.817 13.616 1.00 97.94 313 GLU A C 1
ATOM 2456 O O . GLU A 1 313 ? -9.486 14.486 12.649 1.00 97.94 313 GLU A O 1
ATOM 2461 N N . GLU A 1 314 ? -7.940 14.036 14.215 1.00 97.62 314 GLU A N 1
ATOM 2462 C CA . GLU A 1 314 ? -6.966 15.053 13.779 1.00 97.62 314 GLU A CA 1
ATOM 2463 C C . GLU A 1 314 ? -6.562 14.838 12.312 1.00 97.62 314 GLU A C 1
ATOM 2465 O O . GLU A 1 314 ? -6.610 15.760 11.496 1.00 97.62 314 GLU A O 1
ATOM 2470 N N . ALA A 1 315 ? -6.177 13.611 11.961 1.00 98.06 315 ALA A N 1
ATOM 2471 C CA . ALA A 1 315 ? -5.756 13.274 10.609 1.00 98.06 315 ALA A CA 1
ATOM 2472 C C . ALA A 1 315 ? -6.921 13.271 9.608 1.00 98.06 315 ALA A C 1
ATOM 2474 O O . ALA A 1 315 ? -6.731 13.636 8.446 1.00 98.06 315 ALA A O 1
ATOM 2475 N N . TRP A 1 316 ? -8.127 12.898 10.042 1.00 97.88 316 TRP A N 1
ATOM 2476 C CA . TRP A 1 316 ? -9.325 12.887 9.207 1.00 97.88 316 TRP A CA 1
ATOM 2477 C C . TRP A 1 316 ? -9.704 14.286 8.725 1.00 97.88 316 TRP A C 1
ATOM 2479 O O . TRP A 1 316 ? -10.019 14.457 7.549 1.00 97.88 316 TRP A O 1
ATOM 2489 N N . ALA A 1 317 ? -9.583 15.300 9.587 1.00 95.75 317 ALA A N 1
ATOM 2490 C CA . ALA A 1 317 ? -9.826 16.691 9.209 1.00 95.75 317 ALA A CA 1
ATOM 2491 C C . ALA A 1 317 ? -8.901 17.176 8.073 1.00 95.75 317 ALA A C 1
ATOM 2493 O O . ALA A 1 317 ? -9.304 18.018 7.271 1.00 95.75 317 ALA A O 1
ATOM 2494 N N . ILE A 1 318 ? -7.682 16.631 7.992 1.00 95.62 318 ILE A N 1
ATOM 2495 C CA . ILE A 1 318 ? -6.710 16.924 6.927 1.00 95.62 318 ILE A CA 1
ATOM 2496 C C . ILE A 1 318 ? -7.028 16.112 5.667 1.00 95.62 318 ILE A C 1
ATOM 2498 O O . ILE A 1 318 ? -6.985 16.639 4.560 1.00 95.62 318 ILE A O 1
ATOM 2502 N N . PHE A 1 319 ? -7.326 14.825 5.830 1.00 96.62 319 PHE A N 1
ATOM 2503 C CA . PHE A 1 319 ? -7.484 13.885 4.723 1.00 96.62 319 PHE A CA 1
ATOM 2504 C C . PHE A 1 319 ? -8.828 14.007 3.992 1.00 96.62 319 PHE A C 1
ATOM 2506 O O . PHE A 1 319 ? -8.898 13.835 2.777 1.00 96.62 319 PHE A O 1
ATOM 2513 N N . ALA A 1 320 ? -9.902 14.288 4.727 1.00 94.06 320 ALA A N 1
ATOM 2514 C CA . ALA A 1 320 ? -11.269 14.339 4.222 1.00 94.06 320 ALA A CA 1
ATOM 2515 C C . ALA A 1 320 ? -12.004 15.586 4.757 1.00 94.06 320 ALA A C 1
ATOM 2517 O O . ALA A 1 320 ? -13.019 15.465 5.456 1.00 94.06 320 ALA A O 1
ATOM 2518 N N . PRO A 1 321 ? -11.516 16.802 4.441 1.00 92.88 321 PRO A N 1
ATOM 2519 C CA . PRO A 1 321 ? -12.099 18.036 4.953 1.00 92.88 321 PRO A CA 1
ATOM 2520 C C . PRO A 1 321 ? -13.581 18.148 4.571 1.00 92.88 321 PRO A C 1
ATOM 2522 O O . PRO A 1 321 ? -13.978 17.882 3.436 1.00 92.88 321 PRO A O 1
ATOM 2525 N N . GLY A 1 322 ? -14.418 18.531 5.539 1.00 91.12 322 GLY A N 1
ATOM 2526 C CA . GLY A 1 322 ? -15.861 18.703 5.339 1.00 91.12 322 GLY A CA 1
ATOM 2527 C C . GLY A 1 322 ? -16.692 17.412 5.326 1.00 91.12 322 GLY A C 1
ATOM 2528 O O . GLY A 1 322 ? -17.897 17.487 5.106 1.00 91.12 322 GLY A O 1
ATOM 2529 N N . ARG A 1 323 ? -16.102 16.235 5.592 1.00 92.19 323 ARG A N 1
ATOM 2530 C CA . ARG A 1 323 ? -16.816 14.937 5.614 1.00 92.19 323 ARG A CA 1
ATOM 2531 C C . ARG A 1 323 ? -17.350 14.519 6.993 1.00 92.19 323 ARG A C 1
ATOM 2533 O O . ARG A 1 323 ? -17.668 13.350 7.197 1.00 92.19 323 ARG A O 1
ATOM 2540 N N . GLY A 1 324 ? -17.470 15.464 7.926 1.00 94.31 324 GLY A N 1
ATOM 2541 C CA . GLY A 1 324 ? -17.842 15.181 9.315 1.00 94.31 324 GLY A CA 1
ATOM 2542 C C . GLY A 1 324 ? -16.748 14.418 10.068 1.00 94.31 324 GLY A C 1
ATOM 2543 O O . GLY A 1 324 ? -15.623 14.301 9.587 1.00 94.31 324 GLY A O 1
ATOM 2544 N N . SER A 1 325 ? -17.082 13.910 11.253 1.00 97.38 325 SER A N 1
ATOM 2545 C CA . SER A 1 325 ? -16.140 13.171 12.103 1.00 97.38 325 SER A CA 1
ATOM 2546 C C . SER A 1 325 ? -15.858 11.762 11.567 1.00 97.38 325 SER A C 1
ATOM 2548 O O . SER A 1 325 ? -16.744 11.128 10.977 1.00 97.38 325 SER A O 1
ATOM 2550 N N . ILE A 1 326 ? -14.650 11.237 11.822 1.00 97.81 326 ILE A N 1
ATOM 2551 C CA . ILE A 1 326 ? -14.296 9.843 11.505 1.00 97.81 326 ILE A CA 1
ATOM 2552 C C . ILE A 1 326 ? -15.213 8.853 12.232 1.00 97.81 326 ILE A C 1
ATOM 2554 O O . ILE A 1 326 ? -15.512 7.788 11.699 1.00 97.81 326 ILE A O 1
ATOM 2558 N N . PHE A 1 327 ? -15.724 9.220 13.411 1.00 97.19 327 PHE A N 1
ATOM 2559 C CA . PHE A 1 327 ? -16.592 8.365 14.228 1.00 97.19 327 PHE A CA 1
ATOM 2560 C C . PHE A 1 327 ? -17.992 8.162 13.636 1.00 97.19 327 PHE A C 1
ATOM 2562 O O . PHE A 1 327 ? -18.748 7.334 14.130 1.00 97.19 327 PHE A O 1
ATOM 2569 N N . MET A 1 328 ? -18.338 8.900 12.577 1.00 95.88 328 MET A N 1
ATOM 2570 C CA . MET A 1 328 ? -19.584 8.728 11.821 1.00 95.88 328 MET A CA 1
ATOM 2571 C C . MET A 1 328 ? -19.377 7.926 10.526 1.00 95.88 328 MET A C 1
ATOM 2573 O O . MET A 1 328 ? -20.296 7.813 9.717 1.00 95.88 328 MET A O 1
ATOM 2577 N N . GLN A 1 329 ? -18.170 7.406 10.289 1.00 95.94 329 GLN A N 1
ATOM 2578 C CA . GLN A 1 329 ? -17.825 6.663 9.081 1.00 95.94 329 GLN A CA 1
ATOM 2579 C C . GLN A 1 329 ? -17.870 5.155 9.327 1.00 95.94 329 GLN A C 1
ATOM 2581 O O . GLN A 1 329 ? -17.499 4.668 10.391 1.00 95.94 329 GLN A O 1
ATOM 2586 N N . THR A 1 330 ? -18.249 4.400 8.300 1.00 96.44 330 THR A N 1
ATOM 2587 C CA . THR A 1 330 ? -18.136 2.936 8.285 1.00 96.44 330 THR A CA 1
ATOM 2588 C C . THR A 1 330 ? -16.772 2.501 7.759 1.00 96.44 330 THR A C 1
ATOM 2590 O O . THR A 1 330 ? -16.076 3.297 7.123 1.00 96.44 330 THR A O 1
ATOM 2593 N N . TYR A 1 331 ? -16.397 1.234 7.970 1.00 97.06 331 TYR A N 1
ATOM 2594 C CA . TYR A 1 331 ? -15.174 0.659 7.400 1.00 97.06 331 TYR A CA 1
ATOM 2595 C C . TYR A 1 331 ? -15.089 0.860 5.882 1.00 97.06 331 TYR A C 1
ATOM 2597 O O . TYR A 1 331 ? -16.102 0.861 5.179 1.00 97.06 331 TYR A O 1
ATOM 2605 N N . TRP A 1 332 ? -13.869 1.087 5.388 1.00 97.25 332 TRP A N 1
ATOM 2606 C CA . TRP A 1 332 ? -13.652 1.396 3.980 1.00 97.25 332 TRP A CA 1
ATOM 2607 C C . TRP A 1 332 ? -13.819 0.120 3.139 1.00 97.25 332 TRP A C 1
ATOM 2609 O O . TRP A 1 332 ? -13.196 -0.893 3.467 1.00 97.25 332 TRP A O 1
ATOM 2619 N N . PRO A 1 333 ? -14.632 0.131 2.068 1.00 96.12 333 PRO A N 1
ATOM 2620 C CA . PRO A 1 333 ? -14.852 -1.055 1.250 1.00 96.12 333 PRO A CA 1
ATOM 2621 C C . PRO A 1 333 ? -13.631 -1.312 0.359 1.00 96.12 333 PRO A C 1
ATOM 2623 O O . PRO A 1 333 ? -13.498 -0.746 -0.726 1.00 96.12 333 PRO A O 1
ATOM 2626 N N . LEU A 1 334 ? -12.714 -2.151 0.836 1.00 95.00 334 LEU A N 1
ATOM 2627 C CA . LEU A 1 334 ? -11.620 -2.684 0.028 1.00 95.00 334 LEU A CA 1
ATOM 2628 C C . LEU A 1 334 ? -12.132 -3.859 -0.819 1.00 95.00 334 LEU A C 1
ATOM 2630 O O . LEU A 1 334 ? -13.046 -4.577 -0.416 1.00 95.00 334 LEU A O 1
ATOM 2634 N N . ALA A 1 335 ? -11.566 -4.027 -2.015 1.00 91.19 335 ALA A N 1
ATOM 2635 C CA . ALA A 1 335 ? -11.883 -5.164 -2.873 1.00 91.19 335 ALA A CA 1
ATOM 2636 C C . ALA A 1 335 ? -11.389 -6.468 -2.237 1.00 91.19 335 ALA A C 1
ATOM 2638 O O . ALA A 1 335 ? -10.362 -6.464 -1.564 1.00 91.19 335 ALA A O 1
ATOM 2639 N N . THR A 1 336 ? -12.086 -7.577 -2.499 1.00 88.12 336 THR A N 1
ATOM 2640 C CA . THR A 1 336 ? -11.726 -8.900 -1.973 1.00 88.12 336 THR A CA 1
ATOM 2641 C C . THR A 1 336 ? -10.242 -9.214 -2.212 1.00 88.12 336 THR A C 1
ATOM 2643 O O . THR A 1 336 ? -9.759 -8.995 -3.329 1.00 88.12 336 THR A O 1
ATOM 2646 N N . PRO A 1 337 ? -9.513 -9.741 -1.208 1.00 84.81 337 PRO A N 1
ATOM 2647 C CA . PRO A 1 337 ? -8.093 -10.026 -1.356 1.00 84.81 337 PRO A CA 1
ATOM 2648 C C . PRO A 1 337 ? -7.816 -11.002 -2.507 1.00 84.81 337 PRO A C 1
ATOM 2650 O O . PRO A 1 337 ? -8.339 -12.117 -2.541 1.00 84.81 337 PRO A O 1
ATOM 2653 N N . ASP A 1 338 ? -6.942 -10.608 -3.431 1.00 90.62 338 ASP A N 1
ATOM 2654 C CA . ASP A 1 338 ? -6.465 -11.485 -4.501 1.00 90.62 338 ASP A CA 1
ATOM 2655 C C . ASP A 1 338 ? -5.421 -12.463 -3.938 1.00 90.62 338 ASP A C 1
ATOM 2657 O O . ASP A 1 338 ? -4.240 -12.136 -3.784 1.00 90.62 338 ASP A O 1
ATOM 2661 N N . ALA A 1 339 ? -5.865 -13.676 -3.600 1.00 93.00 339 ALA A N 1
ATOM 2662 C CA . ALA A 1 339 ? -5.018 -14.705 -3.002 1.00 93.00 339 ALA A CA 1
ATOM 2663 C C . ALA A 1 339 ? -3.835 -15.111 -3.900 1.00 93.00 339 ALA A C 1
ATOM 2665 O O . ALA A 1 339 ? -2.750 -15.403 -3.391 1.00 93.00 339 ALA A O 1
ATOM 2666 N N . ALA A 1 340 ? -4.016 -15.105 -5.225 1.00 92.69 340 ALA A N 1
ATOM 2667 C CA . ALA A 1 340 ? -2.952 -15.442 -6.165 1.00 92.69 340 ALA A CA 1
ATOM 2668 C C . ALA A 1 340 ? -1.887 -14.339 -6.195 1.00 92.69 340 ALA A C 1
ATOM 2670 O O . ALA A 1 340 ? -0.690 -14.632 -6.137 1.00 92.69 340 ALA A O 1
ATOM 2671 N N . LEU A 1 341 ? -2.314 -13.073 -6.207 1.00 92.25 341 LEU A N 1
ATOM 2672 C CA . LEU A 1 341 ? -1.414 -11.925 -6.140 1.00 92.25 341 LEU A CA 1
ATOM 2673 C C . LEU A 1 341 ? -0.660 -11.872 -4.804 1.00 92.25 341 LEU A C 1
ATOM 2675 O O . LEU A 1 341 ? 0.552 -11.659 -4.792 1.00 92.25 341 LEU A O 1
ATOM 2679 N N . LEU A 1 342 ? -1.337 -12.131 -3.683 1.00 95.25 342 LEU A N 1
ATOM 2680 C CA . LEU A 1 342 ? -0.700 -12.208 -2.366 1.00 95.25 342 LEU A CA 1
ATOM 2681 C C . LEU A 1 342 ? 0.363 -13.313 -2.310 1.00 95.25 342 LEU A C 1
ATOM 2683 O O . LEU A 1 342 ? 1.478 -13.062 -1.850 1.00 95.25 342 LEU A O 1
ATOM 2687 N N . ALA A 1 343 ? 0.059 -14.511 -2.821 1.00 94.06 343 ALA A N 1
ATOM 2688 C CA . ALA A 1 343 ? 1.012 -15.619 -2.878 1.00 94.06 343 ALA A CA 1
ATOM 2689 C C . ALA A 1 343 ? 2.217 -15.299 -3.779 1.00 94.06 343 ALA A C 1
ATOM 2691 O O . ALA A 1 343 ? 3.363 -15.537 -3.389 1.00 94.06 343 ALA A O 1
ATOM 2692 N N . LYS A 1 344 ? 1.968 -14.695 -4.952 1.00 92.88 344 LYS A N 1
ATOM 2693 C CA . LYS A 1 344 ? 3.010 -14.227 -5.876 1.00 92.88 344 LYS A CA 1
ATOM 2694 C C . LYS A 1 344 ? 3.985 -13.290 -5.160 1.00 92.88 344 LYS A C 1
ATOM 2696 O O . LYS A 1 344 ? 5.191 -13.532 -5.152 1.00 92.88 344 LYS A O 1
ATOM 2701 N N . TRP A 1 345 ? 3.472 -12.244 -4.519 1.00 93.88 345 TRP A N 1
ATOM 2702 C CA . TRP A 1 345 ? 4.300 -11.226 -3.871 1.00 93.88 345 TRP A CA 1
ATOM 2703 C C . TRP A 1 345 ? 4.939 -11.688 -2.560 1.00 93.88 345 TRP A C 1
ATOM 2705 O O . TRP A 1 345 ? 6.021 -11.207 -2.224 1.00 93.88 345 TRP A O 1
ATOM 2715 N N . ALA A 1 346 ? 4.353 -12.660 -1.856 1.00 93.88 346 ALA A N 1
ATOM 2716 C CA . ALA A 1 346 ? 5.017 -13.323 -0.735 1.00 93.88 346 ALA A CA 1
ATOM 2717 C C . ALA A 1 346 ? 6.321 -14.008 -1.186 1.00 93.88 346 ALA A C 1
ATOM 2719 O O . ALA A 1 346 ? 7.365 -13.822 -0.558 1.00 93.88 346 ALA A O 1
ATOM 2720 N N . ALA A 1 347 ? 6.298 -14.718 -2.319 1.00 92.38 347 ALA A N 1
ATOM 2721 C CA . ALA A 1 347 ? 7.496 -15.337 -2.887 1.00 92.38 347 ALA A CA 1
ATOM 2722 C C . ALA A 1 347 ? 8.533 -14.293 -3.350 1.00 92.38 347 ALA A C 1
ATOM 2724 O O . ALA A 1 347 ? 9.726 -14.444 -3.081 1.00 92.38 347 ALA A O 1
ATOM 2725 N N . VAL A 1 348 ? 8.094 -13.195 -3.977 1.00 91.94 348 VAL A N 1
ATOM 2726 C CA . VAL A 1 348 ? 8.979 -12.077 -4.369 1.00 91.94 348 VAL A CA 1
ATOM 2727 C C . VAL A 1 348 ? 9.661 -11.453 -3.151 1.00 91.94 348 VAL A C 1
ATOM 2729 O O . VAL A 1 348 ? 10.872 -11.215 -3.157 1.00 91.94 348 VAL A O 1
ATOM 2732 N N . ARG A 1 349 ? 8.903 -11.213 -2.079 1.00 91.62 349 ARG A N 1
ATOM 2733 C CA . ARG A 1 349 ? 9.432 -10.655 -0.834 1.00 91.62 349 ARG A CA 1
ATOM 2734 C C . ARG A 1 349 ? 10.440 -11.578 -0.155 1.00 91.62 349 ARG A C 1
ATOM 2736 O O . ARG A 1 349 ? 11.458 -11.078 0.310 1.00 91.62 349 ARG A O 1
ATOM 2743 N N . ALA A 1 350 ? 10.219 -12.891 -0.162 1.00 91.50 350 ALA A N 1
ATOM 2744 C CA . ALA A 1 350 ? 11.173 -13.854 0.392 1.00 91.50 350 ALA A CA 1
ATOM 2745 C C . ALA A 1 350 ? 12.538 -13.802 -0.328 1.00 91.50 350 ALA A C 1
ATOM 2747 O O . ALA A 1 350 ? 13.599 -13.840 0.305 1.00 91.50 350 ALA A O 1
ATOM 2748 N N . VAL A 1 351 ? 12.532 -13.635 -1.658 1.00 92.06 351 VAL A N 1
ATOM 2749 C CA . VAL A 1 351 ? 13.767 -13.396 -2.424 1.00 92.06 351 VAL A CA 1
ATOM 2750 C C . VAL A 1 351 ? 14.405 -12.067 -2.013 1.00 92.06 351 VAL A C 1
ATOM 2752 O O . VAL A 1 351 ? 15.604 -12.027 -1.733 1.00 92.06 351 VAL A O 1
ATOM 2755 N N . ARG A 1 352 ? 13.617 -10.985 -1.918 1.00 90.38 352 ARG A N 1
ATOM 2756 C CA . ARG A 1 352 ? 14.113 -9.663 -1.494 1.00 90.38 352 ARG A CA 1
ATOM 2757 C C . ARG A 1 352 ? 14.752 -9.700 -0.106 1.00 90.38 352 ARG A C 1
ATOM 2759 O O . ARG A 1 352 ? 15.786 -9.076 0.086 1.00 90.38 352 ARG A O 1
ATOM 2766 N N . GLU A 1 353 ? 14.173 -10.416 0.851 1.00 90.88 353 GLU A N 1
ATOM 2767 C CA . GLU A 1 353 ? 14.734 -10.562 2.201 1.00 90.88 353 GLU A CA 1
ATOM 2768 C C . GLU A 1 353 ? 16.116 -11.225 2.169 1.00 90.88 353 GLU A C 1
ATOM 2770 O O . GLU A 1 353 ? 17.047 -10.752 2.823 1.00 90.88 353 GLU A O 1
ATOM 2775 N N . THR A 1 354 ? 16.284 -12.253 1.333 1.00 91.94 354 THR A N 1
ATOM 2776 C CA . THR A 1 354 ? 17.581 -12.914 1.125 1.00 91.94 354 THR A CA 1
ATOM 2777 C C . THR A 1 354 ? 18.615 -11.947 0.539 1.00 91.94 354 THR A C 1
ATOM 2779 O O . THR A 1 354 ? 19.751 -11.892 1.009 1.00 91.94 354 THR A O 1
ATOM 2782 N N . VAL A 1 355 ? 18.213 -11.138 -0.448 1.00 92.00 355 VAL A N 1
ATOM 2783 C CA . VAL A 1 355 ? 19.067 -10.103 -1.054 1.00 92.00 355 VAL A CA 1
ATOM 2784 C C . VAL A 1 355 ? 19.445 -9.025 -0.042 1.00 92.00 355 VAL A C 1
ATOM 2786 O O . VAL A 1 355 ? 20.620 -8.695 0.096 1.00 92.00 355 VAL A O 1
ATOM 2789 N N . ASN A 1 356 ? 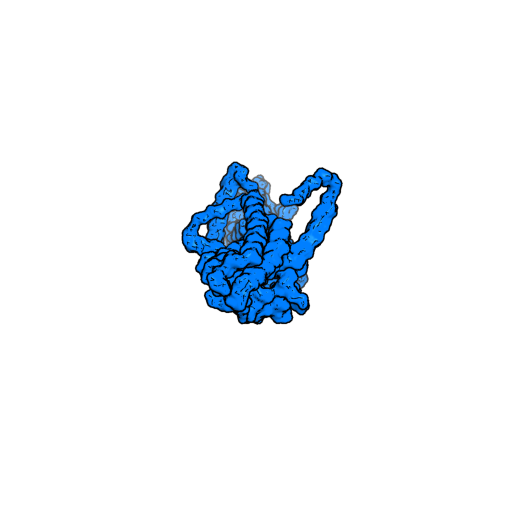18.471 -8.496 0.698 1.00 90.75 356 ASN A N 1
ATOM 2790 C CA . ASN A 1 356 ? 18.697 -7.453 1.695 1.00 90.75 356 ASN A CA 1
ATOM 2791 C C . ASN A 1 356 ? 19.657 -7.916 2.789 1.00 90.75 356 ASN A C 1
ATOM 2793 O O . ASN A 1 356 ? 20.509 -7.137 3.206 1.00 90.75 356 ASN A O 1
ATOM 2797 N N . LYS A 1 357 ? 19.560 -9.180 3.214 1.00 93.00 357 LYS A N 1
ATOM 2798 C CA . LYS A 1 357 ? 20.504 -9.764 4.167 1.00 93.00 357 LYS A CA 1
ATOM 2799 C C . LYS A 1 357 ? 21.933 -9.755 3.621 1.00 93.00 357 LYS A C 1
ATOM 2801 O O . LYS A 1 357 ? 22.830 -9.280 4.303 1.00 93.00 357 LYS A O 1
ATOM 2806 N N . ALA A 1 358 ? 22.136 -10.201 2.381 1.00 92.25 358 ALA A N 1
ATOM 2807 C CA . ALA A 1 358 ? 23.459 -10.189 1.756 1.00 92.25 358 ALA A CA 1
ATOM 2808 C C . ALA A 1 358 ? 24.022 -8.763 1.593 1.00 92.25 358 ALA A C 1
ATOM 2810 O O . ALA A 1 358 ? 25.214 -8.536 1.800 1.00 92.25 358 ALA A O 1
ATOM 2811 N N . ILE A 1 359 ? 23.165 -7.790 1.261 1.00 91.44 359 ILE A N 1
ATOM 2812 C CA . ILE A 1 359 ? 23.548 -6.373 1.197 1.00 91.44 359 ILE A CA 1
ATOM 2813 C C . ILE A 1 359 ? 23.935 -5.850 2.586 1.00 91.44 359 ILE A C 1
ATOM 2815 O O . ILE A 1 359 ? 24.911 -5.113 2.697 1.00 91.44 359 ILE A O 1
ATOM 2819 N N . GLU A 1 360 ? 23.206 -6.221 3.641 1.00 92.75 360 GLU A N 1
ATOM 2820 C CA . GLU A 1 360 ? 23.515 -5.802 5.014 1.00 92.75 360 GLU A CA 1
ATOM 2821 C C . GLU A 1 360 ? 24.825 -6.412 5.528 1.00 92.75 360 GLU A C 1
ATOM 2823 O O . GLU A 1 360 ? 25.619 -5.716 6.162 1.00 92.75 360 GLU A O 1
ATOM 2828 N N . ASP A 1 361 ? 25.097 -7.675 5.196 1.00 93.06 361 ASP A N 1
ATOM 2829 C CA . ASP A 1 361 ? 26.369 -8.331 5.508 1.00 93.06 361 ASP A CA 1
ATOM 2830 C C . ASP A 1 361 ? 27.538 -7.585 4.830 1.00 93.06 361 ASP A C 1
ATOM 2832 O O . ASP A 1 361 ? 28.550 -7.275 5.467 1.00 93.06 361 ASP A O 1
ATOM 2836 N N . LEU A 1 362 ? 27.375 -7.206 3.555 1.00 92.25 362 LEU A N 1
ATOM 2837 C CA . LEU A 1 362 ? 28.367 -6.423 2.811 1.00 92.25 362 LEU A CA 1
ATOM 2838 C C . LEU A 1 362 ? 28.518 -4.992 3.357 1.00 92.25 362 LEU A C 1
ATOM 2840 O O . LEU A 1 362 ? 29.633 -4.469 3.421 1.00 92.25 362 LEU A O 1
ATOM 2844 N N . ARG A 1 363 ? 27.414 -4.363 3.778 1.00 92.44 363 ARG A N 1
ATOM 2845 C CA . ARG A 1 363 ? 27.392 -3.033 4.405 1.00 92.44 363 ARG A CA 1
ATOM 2846 C C . ARG A 1 363 ? 28.134 -3.037 5.735 1.00 92.44 363 ARG A C 1
ATOM 2848 O O . ARG A 1 363 ? 28.971 -2.169 5.968 1.00 92.44 363 ARG A O 1
ATOM 2855 N N . SER A 1 364 ? 27.884 -4.040 6.570 1.00 93.25 364 SER A N 1
ATOM 2856 C CA . SER A 1 364 ? 28.554 -4.220 7.862 1.00 93.25 364 SER A CA 1
ATOM 2857 C C . SER A 1 364 ? 30.061 -4.443 7.705 1.00 93.25 364 SER A C 1
ATOM 2859 O O . SER A 1 364 ? 30.841 -4.022 8.557 1.00 93.25 364 SER A O 1
ATOM 2861 N N . ALA A 1 365 ? 30.486 -5.047 6.591 1.00 92.38 365 ALA A N 1
ATOM 2862 C CA . ALA A 1 365 ? 31.892 -5.196 6.218 1.00 92.38 365 ALA A CA 1
ATOM 2863 C C . ALA A 1 365 ? 32.508 -3.936 5.567 1.00 92.38 365 ALA A C 1
ATOM 2865 O O . ALA A 1 365 ? 33.689 -3.942 5.223 1.00 92.38 365 ALA A O 1
ATOM 2866 N N . GLY A 1 366 ? 31.734 -2.861 5.383 1.00 90.88 366 GLY A N 1
ATOM 2867 C CA . GLY A 1 366 ? 32.178 -1.606 4.769 1.00 90.88 366 GLY A CA 1
ATOM 2868 C C . GLY A 1 366 ? 32.271 -1.629 3.239 1.00 90.88 366 GLY A C 1
ATOM 2869 O O . GLY A 1 366 ? 32.838 -0.707 2.660 1.00 90.88 366 GLY A O 1
ATOM 2870 N N . GLY A 1 367 ? 31.736 -2.661 2.575 1.00 87.12 367 GLY A N 1
ATOM 2871 C CA . GLY A 1 367 ? 31.806 -2.816 1.117 1.00 87.12 367 GLY A CA 1
ATOM 2872 C C . GLY A 1 367 ? 30.811 -1.949 0.339 1.00 87.12 367 GLY A C 1
ATOM 2873 O O . GLY A 1 367 ? 31.090 -1.569 -0.794 1.00 87.12 367 GLY A O 1
ATOM 2874 N N . VAL A 1 368 ? 29.668 -1.607 0.941 1.00 88.62 368 VAL A N 1
ATOM 2875 C CA . VAL A 1 368 ? 28.654 -0.706 0.366 1.00 88.62 368 VAL A CA 1
ATOM 2876 C C . VAL A 1 368 ? 28.085 0.216 1.440 1.00 88.62 368 VAL A C 1
ATOM 2878 O O . VAL A 1 368 ? 27.942 -0.178 2.594 1.00 88.62 368 VAL A O 1
ATOM 2881 N N . GLY A 1 369 ? 27.726 1.443 1.065 1.00 84.88 369 GLY A N 1
ATOM 2882 C CA . GLY A 1 369 ? 26.966 2.354 1.919 1.00 84.88 369 GLY A CA 1
ATOM 2883 C C . GLY A 1 369 ? 25.466 2.198 1.676 1.00 84.88 369 GLY A C 1
ATOM 2884 O O . GLY A 1 369 ? 24.732 1.642 2.496 1.00 84.88 369 GLY A O 1
ATOM 2885 N N . ALA A 1 370 ? 25.005 2.659 0.514 1.00 78.62 370 ALA A N 1
ATOM 2886 C CA . ALA A 1 370 ? 23.604 2.579 0.107 1.00 78.62 370 ALA A CA 1
ATOM 2887 C C . ALA A 1 370 ? 23.323 1.284 -0.668 1.00 78.62 370 ALA A C 1
ATOM 2889 O O . ALA A 1 370 ? 24.152 0.846 -1.462 1.00 78.62 370 ALA A O 1
ATOM 2890 N N . SER A 1 371 ? 22.127 0.701 -0.509 1.00 78.25 371 SER A N 1
ATOM 2891 C CA . SER A 1 371 ? 21.725 -0.496 -1.273 1.00 78.25 371 SER A CA 1
ATOM 2892 C C . SER A 1 371 ? 21.781 -0.281 -2.793 1.00 78.25 371 SER A C 1
ATOM 2894 O O . SER A 1 371 ? 22.039 -1.227 -3.523 1.00 78.25 371 SER A O 1
ATOM 2896 N N . LEU A 1 372 ? 21.606 0.962 -3.266 1.00 76.56 372 LEU A N 1
ATOM 2897 C CA . LEU A 1 372 ? 21.704 1.338 -4.686 1.00 76.56 372 LEU A CA 1
ATOM 2898 C C . LEU A 1 372 ? 23.110 1.158 -5.286 1.00 76.56 372 LEU A C 1
ATOM 2900 O O . LEU A 1 372 ? 23.262 1.219 -6.499 1.00 76.56 372 LEU A O 1
ATOM 2904 N N . GLN A 1 373 ? 24.136 0.957 -4.457 1.00 77.81 373 GLN A N 1
ATOM 2905 C CA . GLN A 1 373 ? 25.508 0.701 -4.905 1.00 77.81 373 GLN A CA 1
ATOM 2906 C C . GLN A 1 373 ? 25.779 -0.790 -5.149 1.00 77.81 373 GLN A C 1
ATOM 2908 O O . GLN A 1 373 ? 26.836 -1.135 -5.668 1.00 77.81 373 GLN A O 1
ATOM 2913 N N . ALA A 1 374 ? 24.867 -1.674 -4.733 1.00 79.12 374 ALA A N 1
ATOM 2914 C CA . ALA A 1 374 ? 25.042 -3.113 -4.852 1.00 79.12 374 ALA A CA 1
ATOM 2915 C C . ALA A 1 374 ? 24.495 -3.623 -6.191 1.00 79.12 374 ALA A C 1
ATOM 2917 O O . ALA A 1 374 ? 23.328 -3.413 -6.520 1.00 79.12 374 ALA A O 1
ATOM 2918 N N . GLU A 1 375 ? 25.321 -4.362 -6.927 1.00 82.00 375 GLU A N 1
ATOM 2919 C CA . GLU A 1 375 ? 24.881 -5.196 -8.044 1.00 82.00 375 GLU A CA 1
ATOM 2920 C C . GLU A 1 375 ? 24.677 -6.630 -7.541 1.00 82.00 375 GLU A C 1
ATOM 2922 O O . GLU A 1 375 ? 25.539 -7.193 -6.863 1.00 82.00 375 GLU A O 1
ATOM 2927 N N . VAL A 1 376 ? 23.516 -7.222 -7.831 1.00 78.62 376 VAL A N 1
ATOM 2928 C CA . VAL A 1 376 ? 23.119 -8.519 -7.269 1.00 78.62 376 VAL A CA 1
ATOM 2929 C C . VAL A 1 376 ? 22.963 -9.541 -8.386 1.00 78.62 376 VAL A C 1
ATOM 2931 O O . VAL A 1 376 ? 22.089 -9.415 -9.240 1.00 78.62 376 VAL A O 1
ATOM 2934 N N . THR A 1 377 ? 23.776 -10.597 -8.340 1.00 84.75 377 THR A N 1
ATOM 2935 C CA . THR A 1 377 ? 23.596 -11.790 -9.178 1.00 84.75 377 THR A CA 1
ATOM 2936 C C . THR A 1 377 ? 22.890 -12.873 -8.368 1.00 84.75 377 THR A C 1
ATOM 2938 O O . THR A 1 377 ? 23.371 -13.277 -7.311 1.00 84.75 377 THR A O 1
ATOM 2941 N N . LEU A 1 378 ? 21.748 -13.355 -8.863 1.00 81.31 378 LEU A N 1
ATOM 2942 C CA . LEU A 1 378 ? 20.940 -14.384 -8.207 1.00 81.31 378 LEU A CA 1
ATOM 2943 C C . LEU A 1 378 ? 20.983 -15.696 -8.988 1.00 81.31 378 LEU A C 1
ATOM 2945 O O . LEU A 1 378 ? 20.733 -15.718 -10.189 1.00 81.31 378 LEU A O 1
ATOM 2949 N N . THR A 1 379 ? 21.230 -16.801 -8.286 1.00 87.06 379 THR A N 1
ATOM 2950 C CA . THR A 1 379 ? 20.974 -18.152 -8.803 1.00 87.06 379 THR A CA 1
ATOM 2951 C C . THR A 1 379 ? 19.715 -18.677 -8.132 1.00 87.06 379 THR A C 1
ATOM 2953 O O . THR A 1 379 ? 19.685 -18.827 -6.913 1.00 87.06 379 THR A O 1
ATOM 2956 N N . VAL A 1 380 ? 18.665 -18.922 -8.914 1.00 87.12 380 VAL A N 1
ATOM 2957 C CA . VAL A 1 380 ? 17.350 -19.337 -8.407 1.00 87.12 380 VAL A CA 1
ATOM 2958 C C . VAL A 1 380 ? 16.781 -20.491 -9.242 1.00 87.12 380 VAL A C 1
ATOM 2960 O O . VAL A 1 380 ? 17.164 -20.638 -10.406 1.00 87.12 380 VAL A O 1
ATOM 2963 N N . PRO A 1 381 ? 15.865 -21.308 -8.689 1.00 86.38 381 PRO A N 1
ATOM 2964 C CA . PRO A 1 381 ? 15.149 -22.320 -9.462 1.00 86.38 381 PRO A CA 1
ATOM 2965 C C . PRO A 1 381 ? 14.349 -21.715 -10.634 1.00 86.38 381 PRO A C 1
ATOM 2967 O O . PRO A 1 381 ? 13.966 -20.542 -10.568 1.00 86.38 381 PRO A O 1
ATOM 2970 N N . PRO A 1 382 ? 14.032 -22.499 -11.686 1.00 81.88 382 PRO A N 1
ATOM 2971 C CA . PRO A 1 382 ? 13.318 -22.004 -12.868 1.00 81.88 382 PRO A CA 1
ATOM 2972 C C . PRO A 1 382 ? 11.975 -21.321 -12.564 1.00 81.88 382 PRO A C 1
ATOM 2974 O O . PRO A 1 382 ? 11.639 -20.320 -13.192 1.00 81.88 382 PRO A O 1
ATOM 2977 N N . GLU A 1 383 ? 11.228 -21.825 -11.580 1.00 83.69 383 GLU A N 1
ATOM 2978 C CA . GLU A 1 383 ? 9.948 -21.248 -11.144 1.00 83.69 383 GLU A CA 1
ATOM 2979 C C . GLU A 1 383 ? 10.116 -19.842 -10.544 1.00 83.69 383 GLU A C 1
ATOM 2981 O O . GLU A 1 383 ? 9.420 -18.905 -10.936 1.00 83.69 383 GLU A O 1
ATOM 2986 N N . THR A 1 384 ? 11.105 -19.656 -9.665 1.00 81.62 384 THR A N 1
ATOM 2987 C CA . THR A 1 384 ? 11.439 -18.357 -9.072 1.00 81.62 384 THR A CA 1
ATOM 2988 C C . THR A 1 384 ? 12.001 -17.407 -10.126 1.00 81.62 384 THR A C 1
ATOM 2990 O O . THR A 1 384 ? 11.698 -16.218 -10.100 1.00 81.62 384 THR A O 1
ATOM 2993 N N . HIS A 1 385 ? 12.785 -17.911 -11.085 1.00 81.56 385 HIS A N 1
ATOM 2994 C CA . HIS A 1 385 ? 13.264 -17.103 -12.205 1.00 81.56 385 HIS A CA 1
ATOM 2995 C C . HIS A 1 385 ? 12.096 -16.566 -13.044 1.00 81.56 385 HIS A C 1
ATOM 2997 O O . HIS A 1 385 ? 12.044 -15.370 -13.319 1.00 81.56 385 HIS A O 1
ATOM 3003 N N . ALA A 1 386 ? 11.139 -17.424 -13.415 1.00 77.12 386 ALA A N 1
ATOM 3004 C CA . ALA A 1 386 ? 9.950 -17.018 -14.166 1.00 77.12 386 ALA A CA 1
ATOM 3005 C C . ALA A 1 386 ? 9.114 -15.981 -13.396 1.00 77.12 386 ALA A C 1
ATOM 3007 O O . ALA A 1 386 ? 8.680 -14.981 -13.970 1.00 77.12 386 ALA A O 1
ATOM 3008 N N . LEU A 1 387 ? 8.959 -16.176 -12.082 1.00 80.56 387 LEU A N 1
ATOM 3009 C CA . LEU A 1 387 ? 8.313 -15.215 -11.192 1.00 80.56 387 LEU A CA 1
ATOM 3010 C C . LEU A 1 387 ? 9.011 -13.846 -11.224 1.00 80.56 387 LEU A C 1
ATOM 3012 O O . LEU A 1 387 ? 8.355 -12.836 -11.470 1.00 80.56 387 LEU A O 1
ATOM 3016 N N . LEU A 1 388 ? 10.326 -13.796 -11.003 1.00 79.06 388 LEU A N 1
ATOM 3017 C CA . LEU A 1 388 ? 11.086 -12.540 -10.982 1.00 79.06 388 LEU A CA 1
ATOM 3018 C C . LEU A 1 388 ? 11.109 -11.860 -12.357 1.00 79.06 388 LEU A C 1
ATOM 3020 O O . LEU A 1 388 ? 11.013 -10.637 -12.439 1.00 79.06 388 LEU A O 1
ATOM 3024 N N . ALA A 1 389 ? 11.178 -12.640 -13.439 1.00 70.81 389 ALA A N 1
ATOM 3025 C CA . ALA A 1 389 ? 11.097 -12.128 -14.803 1.00 70.81 389 ALA A CA 1
ATOM 3026 C C . ALA A 1 389 ? 9.748 -11.445 -15.085 1.00 70.81 389 ALA A C 1
ATOM 3028 O O . ALA A 1 389 ? 9.720 -10.441 -15.794 1.00 70.81 389 ALA A O 1
ATOM 3029 N N . SER A 1 390 ? 8.654 -11.926 -14.478 1.00 70.75 390 SER A N 1
ATOM 3030 C CA . SER A 1 390 ? 7.318 -11.325 -14.622 1.00 70.75 390 SER A CA 1
ATOM 3031 C C . SER A 1 390 ? 7.176 -9.927 -13.999 1.00 70.75 390 SER A C 1
ATOM 3033 O O . SER A 1 390 ? 6.208 -9.238 -14.296 1.00 70.75 390 SER A O 1
ATOM 3035 N N . LEU A 1 391 ? 8.117 -9.499 -13.145 1.00 67.75 391 LEU A N 1
ATOM 3036 C CA . LEU A 1 391 ? 8.104 -8.177 -12.498 1.00 67.75 391 LEU A CA 1
ATOM 3037 C C . LEU A 1 391 ? 8.766 -7.080 -13.346 1.00 67.75 391 LEU A C 1
ATOM 3039 O O . LEU A 1 391 ? 8.642 -5.896 -13.036 1.00 67.75 391 LEU A O 1
ATOM 3043 N N . GLY A 1 392 ? 9.515 -7.453 -14.387 1.00 55.69 392 GLY A N 1
ATOM 3044 C CA . GLY A 1 392 ? 10.138 -6.496 -15.293 1.00 55.69 392 GLY A CA 1
ATOM 3045 C C . GLY A 1 392 ? 9.095 -5.914 -16.238 1.00 55.69 392 GLY A C 1
ATOM 3046 O O . GLY A 1 392 ? 8.609 -6.631 -17.107 1.00 55.69 392 GLY A O 1
ATOM 3047 N N . GLY A 1 393 ? 8.788 -4.621 -16.087 1.00 47.72 393 GLY A N 1
ATOM 3048 C CA . GLY A 1 393 ? 7.922 -3.882 -17.007 1.00 47.72 393 GLY A CA 1
ATOM 3049 C C . GLY A 1 393 ? 8.282 -4.156 -18.471 1.00 47.72 393 GLY A C 1
ATOM 3050 O O . GLY A 1 393 ? 9.461 -4.244 -18.817 1.00 47.72 393 GLY A O 1
ATOM 3051 N N . ASN A 1 394 ? 7.234 -4.335 -19.273 1.00 48.25 394 ASN A N 1
ATOM 3052 C CA . ASN A 1 394 ? 7.106 -4.687 -20.693 1.00 48.25 394 ASN A CA 1
ATOM 3053 C C . ASN A 1 394 ? 8.383 -4.799 -21.565 1.00 48.25 394 ASN A C 1
ATOM 3055 O O . ASN A 1 394 ? 8.505 -5.769 -22.305 1.00 48.25 394 ASN A O 1
ATOM 3059 N N . GLY A 1 395 ? 9.389 -3.926 -21.467 1.00 47.59 395 GLY A N 1
ATOM 3060 C CA . GLY A 1 395 ? 10.620 -3.989 -22.272 1.00 47.59 395 GLY A CA 1
ATOM 3061 C C . GLY A 1 395 ? 11.498 -5.248 -22.113 1.00 47.59 395 GLY A C 1
ATOM 3062 O O . GLY A 1 395 ? 12.131 -5.665 -23.085 1.00 47.59 395 GLY A O 1
ATOM 3063 N N . ARG A 1 396 ? 11.543 -5.913 -20.945 1.00 48.66 396 ARG A N 1
ATOM 3064 C CA . ARG A 1 396 ? 12.385 -7.129 -20.780 1.00 48.66 396 ARG A CA 1
ATOM 3065 C C . ARG A 1 396 ? 11.814 -8.358 -21.495 1.00 48.66 396 ARG A C 1
ATOM 3067 O O . ARG A 1 396 ? 12.586 -9.146 -22.039 1.00 48.66 396 ARG A O 1
ATOM 3074 N N . GLY A 1 397 ? 10.487 -8.495 -21.543 1.00 52.47 397 GLY A N 1
ATOM 3075 C CA . GLY A 1 397 ? 9.819 -9.564 -22.295 1.00 52.47 397 GLY A CA 1
ATOM 3076 C C . GLY A 1 397 ? 10.066 -9.453 -23.801 1.00 52.47 397 GLY A C 1
ATOM 3077 O O . GLY A 1 397 ? 10.285 -10.460 -24.469 1.00 52.47 397 GLY A O 1
ATOM 3078 N N . ILE A 1 398 ? 10.138 -8.223 -24.316 1.00 58.19 398 ILE A N 1
ATOM 3079 C CA . ILE A 1 398 ? 10.451 -7.939 -25.720 1.00 58.19 398 ILE A CA 1
ATOM 3080 C C . ILE A 1 398 ? 11.910 -8.232 -26.039 1.00 58.19 398 ILE A C 1
ATOM 3082 O O . ILE A 1 398 ? 12.167 -8.864 -27.052 1.00 58.19 398 ILE A O 1
ATOM 3086 N N . LEU A 1 399 ? 12.871 -7.852 -25.189 1.00 55.66 399 LEU A N 1
ATOM 3087 C CA . LEU A 1 399 ? 14.278 -8.213 -25.417 1.00 55.66 399 LEU A CA 1
ATOM 3088 C C . LEU A 1 399 ? 14.477 -9.733 -25.420 1.00 55.66 399 LEU A C 1
ATOM 3090 O O . LEU A 1 399 ? 15.169 -10.255 -26.292 1.00 55.66 399 LEU A O 1
ATOM 3094 N N . ALA A 1 400 ? 13.816 -10.450 -24.507 1.00 57.56 400 ALA A N 1
ATOM 3095 C CA . ALA A 1 400 ? 13.797 -11.910 -24.517 1.00 57.56 400 ALA A CA 1
ATOM 3096 C C . ALA A 1 400 ? 13.119 -12.467 -25.782 1.00 57.56 400 ALA A C 1
ATOM 3098 O O . ALA A 1 400 ? 13.599 -13.436 -26.359 1.00 57.56 400 ALA A O 1
ATOM 3099 N N . GLY A 1 401 ? 12.041 -11.835 -26.251 1.00 63.66 401 GLY A N 1
ATOM 3100 C CA . GLY A 1 401 ? 11.329 -12.208 -27.471 1.00 63.66 401 GLY A CA 1
ATOM 3101 C C . GLY A 1 401 ? 12.096 -11.925 -28.767 1.00 63.66 401 GLY A C 1
ATOM 3102 O O . GLY A 1 401 ? 12.071 -12.747 -29.680 1.00 63.66 401 GLY A O 1
ATOM 3103 N N . ILE A 1 402 ? 12.817 -10.804 -28.846 1.00 67.12 402 ILE A N 1
ATOM 3104 C CA . ILE A 1 402 ? 13.731 -10.462 -29.943 1.00 67.12 402 ILE A CA 1
ATOM 3105 C C . ILE A 1 402 ? 14.884 -11.467 -29.950 1.00 67.12 402 ILE A C 1
ATOM 3107 O O . ILE A 1 402 ? 15.172 -12.062 -30.985 1.00 67.12 402 ILE A O 1
ATOM 3111 N N . ALA A 1 403 ? 15.495 -11.725 -28.788 1.00 67.44 403 ALA A N 1
ATOM 3112 C CA . ALA A 1 403 ? 16.578 -12.698 -28.653 1.00 67.44 403 ALA A CA 1
ATOM 3113 C C . ALA A 1 403 ? 16.133 -14.134 -28.991 1.00 67.44 403 ALA A C 1
ATOM 3115 O O . ALA A 1 403 ? 16.904 -14.895 -29.570 1.00 67.44 403 ALA A O 1
ATOM 3116 N N . ALA A 1 404 ? 14.888 -14.499 -28.674 1.00 72.62 404 ALA A N 1
ATOM 3117 C CA . ALA A 1 404 ? 14.294 -15.794 -29.007 1.00 72.62 404 ALA A CA 1
ATOM 3118 C C . ALA A 1 404 ? 13.731 -15.876 -30.442 1.00 72.62 404 ALA A C 1
ATOM 3120 O O . ALA A 1 404 ? 13.235 -16.931 -30.836 1.00 72.62 404 ALA A O 1
ATOM 3121 N N . GLY A 1 405 ? 13.762 -14.784 -31.217 1.00 73.69 405 GLY A N 1
ATOM 3122 C CA . GLY A 1 405 ? 13.231 -14.726 -32.586 1.00 73.69 405 GLY A CA 1
ATOM 3123 C C . GLY A 1 405 ? 11.699 -14.757 -32.693 1.00 73.69 405 GLY A C 1
ATOM 3124 O O . GLY A 1 405 ? 11.160 -14.971 -33.780 1.00 73.69 405 GLY A O 1
ATOM 3125 N N . THR A 1 406 ? 10.982 -14.556 -31.586 1.00 75.38 406 THR A N 1
ATOM 3126 C CA . THR A 1 406 ? 9.510 -14.508 -31.547 1.00 75.38 406 THR A CA 1
ATOM 3127 C C . THR A 1 406 ? 8.963 -13.100 -31.767 1.00 75.38 406 THR A C 1
ATOM 3129 O O . THR A 1 406 ? 7.808 -12.949 -32.160 1.00 75.38 406 THR A O 1
ATOM 3132 N N . HIS A 1 407 ? 9.780 -12.066 -31.548 1.00 78.25 407 HIS A N 1
ATOM 3133 C CA . HIS A 1 407 ? 9.430 -10.670 -31.807 1.00 78.25 407 HIS A CA 1
ATOM 3134 C C . HIS A 1 407 ? 10.295 -10.101 -32.932 1.00 78.25 407 HIS A C 1
ATOM 3136 O O . HIS A 1 407 ? 11.521 -10.154 -32.873 1.00 78.25 407 HIS A O 1
ATOM 3142 N N . HIS A 1 408 ? 9.640 -9.542 -33.949 1.00 86.69 408 HIS A N 1
ATOM 3143 C CA . HIS A 1 408 ? 10.262 -8.992 -35.152 1.00 86.69 408 HIS A CA 1
ATOM 3144 C C . HIS A 1 408 ? 9.977 -7.496 -35.160 1.00 86.69 408 HIS A C 1
ATOM 3146 O O . HIS A 1 408 ? 8.817 -7.097 -35.265 1.00 86.69 408 HIS A O 1
ATOM 3152 N N . VAL A 1 409 ? 11.012 -6.675 -34.979 1.00 86.75 409 VAL A N 1
ATOM 3153 C CA . VAL A 1 409 ? 10.851 -5.246 -34.677 1.00 86.75 409 VAL A CA 1
ATOM 3154 C C . VAL A 1 409 ? 11.400 -4.385 -35.807 1.00 86.75 409 VAL A C 1
ATOM 3156 O O . VAL A 1 409 ? 12.567 -4.518 -36.166 1.00 86.75 409 VAL A O 1
ATOM 3159 N N . ALA A 1 410 ? 10.571 -3.492 -36.348 1.00 87.50 410 ALA A N 1
ATOM 3160 C CA . ALA A 1 410 ? 11.038 -2.419 -37.224 1.00 87.50 410 ALA A CA 1
ATOM 3161 C C . ALA A 1 410 ? 11.505 -1.234 -36.373 1.00 87.50 410 ALA A C 1
ATOM 3163 O O . ALA A 1 410 ? 10.786 -0.796 -35.475 1.00 87.50 410 ALA A O 1
ATOM 3164 N N . VAL A 1 411 ? 12.698 -0.711 -36.650 1.00 84.81 411 VAL A N 1
ATOM 3165 C CA . VAL A 1 411 ? 13.276 0.419 -35.911 1.00 84.81 411 VAL A CA 1
ATOM 3166 C C . VAL A 1 411 ? 13.123 1.689 -36.741 1.00 84.81 411 VAL A C 1
ATOM 3168 O O . VAL A 1 411 ? 13.774 1.853 -37.768 1.00 84.81 411 VAL A O 1
ATOM 3171 N N . ALA A 1 412 ? 12.262 2.586 -36.275 1.00 80.56 412 ALA A N 1
ATOM 3172 C CA . ALA A 1 412 ? 11.924 3.860 -36.891 1.00 80.56 412 ALA A CA 1
ATOM 3173 C C . ALA A 1 412 ? 12.359 5.023 -35.984 1.00 80.56 412 ALA A C 1
ATOM 3175 O O . ALA A 1 412 ? 11.549 5.810 -35.503 1.00 80.56 412 ALA A O 1
ATOM 3176 N N . LEU A 1 413 ? 13.659 5.109 -35.693 1.00 74.25 413 LEU A N 1
ATOM 3177 C CA . LEU A 1 413 ? 14.203 6.232 -34.931 1.00 74.25 413 LEU A CA 1
ATOM 3178 C C . LEU A 1 413 ? 14.161 7.492 -35.797 1.00 74.25 413 LEU A C 1
ATOM 3180 O O . LEU A 1 413 ? 14.603 7.482 -36.945 1.00 74.25 413 LEU A O 1
ATOM 3184 N N . GLN A 1 414 ? 13.589 8.559 -35.247 1.00 60.19 414 GLN A N 1
ATOM 3185 C CA . GLN A 1 414 ? 13.361 9.823 -35.932 1.00 60.19 414 GLN A CA 1
ATOM 3186 C C . GLN A 1 414 ? 14.693 10.436 -36.387 1.00 60.19 414 GLN A C 1
ATOM 3188 O O . GLN A 1 414 ? 15.372 11.138 -35.646 1.00 60.19 414 GLN A O 1
ATOM 3193 N N . THR A 1 415 ? 15.078 10.195 -37.636 1.00 48.03 415 THR A N 1
ATOM 3194 C CA . THR A 1 415 ? 16.003 11.085 -38.334 1.00 48.03 415 THR A CA 1
ATOM 3195 C C . THR A 1 415 ? 15.192 12.259 -38.849 1.00 48.03 415 THR A C 1
ATOM 3197 O O . THR A 1 415 ? 14.154 12.032 -39.469 1.00 48.03 415 THR A O 1
ATOM 3200 N N . MET A 1 416 ? 15.668 13.492 -38.671 1.00 40.66 416 MET A N 1
ATOM 3201 C CA . MET A 1 416 ? 15.053 14.728 -39.199 1.00 40.66 416 MET A CA 1
ATOM 3202 C C . MET A 1 416 ? 14.742 14.708 -40.719 1.00 40.66 416 MET A C 1
ATOM 3204 O O . MET A 1 416 ? 14.171 15.663 -41.231 1.00 40.66 416 MET A O 1
ATOM 3208 N N . HIS A 1 417 ? 15.066 13.630 -41.446 1.00 39.72 417 HIS A N 1
ATOM 3209 C CA . HIS A 1 417 ? 14.818 13.464 -42.877 1.00 39.72 417 HIS A CA 1
ATOM 3210 C C . HIS A 1 417 ? 14.171 12.129 -43.307 1.00 39.72 417 HIS A C 1
ATOM 3212 O O . HIS A 1 417 ? 14.292 11.749 -44.467 1.00 39.72 417 HIS A O 1
ATOM 3218 N N . SER A 1 418 ? 13.355 11.472 -42.466 1.00 38.44 418 SER A N 1
ATOM 3219 C CA . SER A 1 418 ? 12.216 10.708 -43.040 1.00 38.44 418 SER A CA 1
ATOM 3220 C C . SER A 1 418 ? 11.112 11.643 -43.576 1.00 38.44 418 SER A C 1
ATOM 3222 O O . SER A 1 418 ? 10.160 11.207 -44.221 1.00 38.44 418 SER A O 1
ATOM 3224 N N . VAL A 1 419 ? 11.278 12.954 -43.363 1.00 39.81 419 VAL A N 1
ATOM 3225 C CA . VAL A 1 419 ? 10.475 14.035 -43.926 1.00 39.81 419 VAL A CA 1
ATOM 3226 C C . VAL A 1 419 ? 10.973 14.340 -45.341 1.00 39.81 419 VAL A C 1
ATOM 3228 O O . VAL A 1 419 ? 11.956 15.056 -45.539 1.00 39.81 419 VAL A O 1
ATOM 3231 N N . VAL A 1 420 ? 10.247 13.851 -46.348 1.00 36.62 420 VAL A N 1
ATOM 3232 C CA . VAL A 1 420 ? 10.138 14.586 -47.619 1.00 36.62 420 VAL A CA 1
ATOM 3233 C C . VAL A 1 420 ? 9.719 16.015 -47.254 1.00 36.62 420 VAL A C 1
ATOM 3235 O O . VAL A 1 420 ? 8.783 16.144 -46.458 1.00 36.62 420 VAL A O 1
ATOM 3238 N N . PRO A 1 421 ? 10.345 17.081 -47.790 1.00 35.69 421 PRO A N 1
ATOM 3239 C CA . PRO A 1 421 ? 9.866 18.444 -47.578 1.00 35.69 421 PRO A CA 1
ATOM 3240 C C . PRO A 1 421 ? 8.340 18.510 -47.788 1.00 35.69 421 PRO A C 1
ATOM 3242 O O . PRO A 1 421 ? 7.869 18.345 -48.911 1.00 35.69 421 PRO A O 1
ATOM 3245 N N . GLY A 1 422 ? 7.568 18.674 -46.702 1.00 38.97 422 GLY A N 1
ATOM 3246 C CA . GLY A 1 422 ? 6.099 18.750 -46.742 1.00 38.97 422 GLY A CA 1
ATOM 3247 C C . GLY A 1 422 ? 5.271 17.615 -46.107 1.00 38.97 422 GLY A C 1
ATOM 3248 O O . GLY A 1 422 ? 4.052 17.665 -46.241 1.00 38.97 422 GLY A O 1
ATOM 3249 N N . SER A 1 423 ? 5.835 16.622 -45.405 1.00 41.59 423 SER A N 1
ATOM 3250 C CA . SER A 1 423 ? 5.026 15.690 -44.579 1.00 41.59 423 SER A CA 1
ATOM 3251 C C . SER A 1 423 ? 5.539 15.605 -43.144 1.00 41.59 423 SER A C 1
ATOM 3253 O O . SER A 1 423 ? 6.487 14.868 -42.881 1.00 41.59 423 SER A O 1
ATOM 3255 N N . PRO A 1 424 ? 4.960 16.372 -42.208 1.00 54.34 424 PRO A N 1
ATOM 3256 C CA . PRO A 1 424 ? 5.457 16.399 -40.848 1.00 54.34 424 PRO A CA 1
ATOM 3257 C C . PRO A 1 424 ? 4.935 15.201 -40.042 1.00 54.34 424 PRO A C 1
ATOM 3259 O O . PRO A 1 424 ? 3.732 14.960 -39.959 1.00 54.34 424 PRO A O 1
ATOM 3262 N N . PHE A 1 425 ? 5.856 14.447 -39.442 1.00 61.91 425 PHE A N 1
ATOM 3263 C CA . PHE A 1 425 ? 5.544 13.553 -38.330 1.00 61.91 425 PHE A CA 1
ATOM 3264 C C . PHE A 1 425 ? 5.460 14.400 -37.059 1.00 61.91 425 PHE A C 1
ATOM 3266 O O . PHE A 1 425 ? 6.425 15.071 -36.688 1.00 61.91 425 PHE A O 1
ATOM 3273 N N . HIS A 1 426 ? 4.294 14.405 -36.426 1.00 62.44 426 HIS A N 1
ATOM 3274 C CA . HIS A 1 426 ? 4.000 15.203 -35.248 1.00 62.44 426 HIS A CA 1
ATOM 3275 C C . HIS A 1 426 ? 3.585 14.287 -34.103 1.00 62.44 426 HIS A C 1
ATOM 3277 O O . HIS A 1 426 ? 2.637 13.508 -34.229 1.00 62.44 426 HIS A O 1
ATOM 3283 N N . ALA A 1 427 ? 4.265 14.429 -32.970 1.00 60.09 427 ALA A N 1
ATOM 3284 C CA . ALA A 1 427 ? 3.844 13.836 -31.716 1.00 60.09 427 ALA A CA 1
ATOM 3285 C C . ALA A 1 427 ? 3.164 14.912 -30.864 1.00 60.09 427 ALA A C 1
ATOM 3287 O O . ALA A 1 427 ? 3.642 16.040 -30.746 1.00 60.09 427 ALA A O 1
ATOM 3288 N N . SER A 1 428 ? 2.017 14.568 -30.294 1.00 57.12 428 SER A N 1
ATOM 3289 C CA . SER A 1 428 ? 1.279 15.419 -29.369 1.00 57.12 428 SER A CA 1
ATOM 3290 C C . SER A 1 428 ? 0.909 14.614 -28.132 1.00 57.12 428 SER A C 1
ATOM 3292 O O . SER A 1 428 ? 0.743 13.396 -28.191 1.00 57.12 428 SER A O 1
ATOM 3294 N N . TRP A 1 429 ? 0.810 15.291 -26.992 1.00 50.91 429 TRP A N 1
ATOM 3295 C CA . TRP A 1 429 ? 0.364 14.675 -25.749 1.00 50.91 429 TRP A CA 1
ATOM 3296 C C . TRP A 1 429 ? -1.062 15.116 -25.464 1.00 50.91 429 TRP A C 1
ATOM 3298 O O . TRP A 1 429 ? -1.320 16.315 -25.341 1.00 50.91 429 TRP A O 1
ATOM 3308 N N . SER A 1 430 ? -1.977 14.164 -25.313 1.00 44.94 430 SER A N 1
ATOM 3309 C CA . SER A 1 430 ? -3.257 14.426 -24.654 1.00 44.94 430 SER A CA 1
ATOM 3310 C C . SER A 1 430 ? -3.281 13.658 -23.335 1.00 44.94 430 SER A C 1
ATOM 3312 O O . SER A 1 430 ? -2.642 12.619 -23.245 1.00 44.94 430 SER A O 1
ATOM 3314 N N . ALA A 1 431 ? -3.959 14.219 -22.329 1.00 41.44 431 ALA A N 1
ATOM 3315 C CA . ALA A 1 431 ? -4.001 13.931 -20.884 1.00 41.44 431 ALA A CA 1
ATOM 3316 C C . ALA A 1 431 ? -3.637 12.531 -20.309 1.00 41.44 431 ALA A C 1
ATOM 3318 O O . ALA A 1 431 ? -3.404 12.464 -19.104 1.00 41.44 431 ALA A O 1
ATOM 3319 N N . SER A 1 432 ? -3.539 11.455 -21.089 1.00 49.25 432 SER A N 1
ATOM 3320 C CA . SER A 1 432 ? -3.124 10.119 -20.640 1.00 49.25 432 SER A CA 1
ATOM 3321 C C . SER A 1 432 ? -2.308 9.289 -21.648 1.00 49.25 432 SER A C 1
ATOM 3323 O O . SER A 1 432 ? -1.789 8.251 -21.245 1.00 49.25 432 SER A O 1
ATOM 3325 N N . GLU A 1 433 ? -2.142 9.693 -22.918 1.00 59.56 433 GLU A N 1
ATOM 3326 C CA . GLU A 1 433 ? -1.530 8.837 -23.954 1.00 59.56 433 GLU A CA 1
ATOM 3327 C C . GLU A 1 433 ? -0.743 9.634 -25.014 1.00 59.56 433 GLU A C 1
ATOM 3329 O O . GLU A 1 433 ? -1.163 10.735 -25.401 1.00 59.56 433 GLU A O 1
ATOM 3334 N N . PRO A 1 434 ? 0.388 9.093 -25.521 1.00 63.81 434 PRO A N 1
ATOM 3335 C CA . PRO A 1 434 ? 1.068 9.672 -26.669 1.00 63.81 434 PRO A CA 1
ATOM 3336 C C . PRO A 1 434 ? 0.172 9.530 -27.901 1.00 63.81 434 PRO A C 1
ATOM 3338 O O . PRO A 1 434 ? -0.274 8.432 -28.236 1.00 63.81 434 PRO A O 1
ATOM 3341 N N . ALA A 1 435 ? -0.072 10.647 -28.580 1.00 72.06 435 ALA A N 1
ATOM 3342 C CA . ALA A 1 435 ? -0.802 10.680 -29.832 1.00 72.06 435 ALA A CA 1
ATOM 3343 C C . ALA A 1 435 ? 0.163 11.013 -30.971 1.00 72.06 435 ALA A C 1
ATOM 3345 O O . ALA A 1 435 ? 0.760 12.095 -31.004 1.00 72.06 435 ALA A O 1
ATOM 3346 N N . LEU A 1 436 ? 0.318 10.078 -31.906 1.00 75.69 436 LEU A N 1
ATOM 3347 C CA . LEU A 1 436 ? 1.146 10.272 -33.093 1.00 75.69 436 LEU A CA 1
ATOM 3348 C C . LEU A 1 436 ? 0.279 10.682 -34.283 1.00 75.69 436 LEU A C 1
ATOM 3350 O O . LEU A 1 436 ? -0.869 10.263 -34.419 1.00 75.69 436 LEU A O 1
ATOM 3354 N N . SER A 1 437 ? 0.843 11.506 -35.157 1.00 76.25 437 SER A N 1
ATOM 3355 C CA . SER A 1 437 ? 0.230 11.908 -36.421 1.00 76.25 437 SER A CA 1
ATOM 3356 C C . SER A 1 437 ? 1.293 12.105 -37.497 1.00 76.25 437 SER A C 1
ATOM 3358 O O . SER A 1 437 ? 2.460 12.372 -37.201 1.00 76.25 437 SER A O 1
ATOM 3360 N N . GLY A 1 438 ? 0.902 11.951 -38.759 1.00 77.50 438 GLY A N 1
ATOM 3361 C CA . GLY A 1 438 ? 1.817 12.038 -39.896 1.00 77.50 438 GLY A CA 1
ATOM 3362 C C . GLY A 1 438 ? 2.345 10.672 -40.328 1.00 77.50 438 GLY A C 1
ATOM 3363 O O . GLY A 1 438 ? 1.667 9.656 -40.174 1.00 77.50 438 GLY A O 1
ATOM 3364 N N . ALA A 1 439 ? 3.538 10.647 -40.924 1.00 78.19 439 ALA A N 1
ATOM 3365 C CA . ALA A 1 439 ? 4.074 9.441 -41.545 1.00 78.19 439 ALA A CA 1
ATOM 3366 C C . ALA A 1 439 ? 5.573 9.253 -41.295 1.00 78.19 439 ALA A C 1
ATOM 3368 O O . ALA A 1 439 ? 6.344 10.210 -41.335 1.00 78.19 439 ALA A O 1
ATOM 3369 N N . LEU A 1 440 ? 5.979 7.997 -41.117 1.00 78.81 440 LEU A N 1
ATOM 3370 C CA . LEU A 1 440 ? 7.371 7.556 -41.178 1.00 78.81 440 LEU A CA 1
ATOM 3371 C C . LEU A 1 440 ? 7.511 6.646 -42.398 1.00 78.81 440 LEU A C 1
ATOM 3373 O O . LEU A 1 440 ? 6.860 5.607 -42.477 1.00 78.81 440 LEU A O 1
ATOM 3377 N N . ILE A 1 441 ? 8.312 7.060 -43.375 1.00 79.06 441 ILE A N 1
ATOM 3378 C CA . ILE A 1 441 ? 8.379 6.432 -44.701 1.00 79.06 441 ILE A CA 1
ATOM 3379 C C . ILE A 1 441 ? 9.725 5.735 -44.865 1.00 79.06 441 ILE A C 1
ATOM 3381 O O . ILE A 1 441 ? 10.752 6.246 -44.418 1.00 79.06 441 ILE A O 1
ATOM 3385 N N . GLY A 1 442 ? 9.729 4.595 -45.554 1.00 76.56 442 GLY A N 1
ATOM 3386 C CA . GLY A 1 442 ? 10.972 3.948 -45.961 1.00 76.56 442 GLY A CA 1
ATOM 3387 C C . GLY A 1 442 ? 11.669 3.154 -44.853 1.00 76.56 442 GLY A C 1
ATOM 3388 O O . GLY A 1 442 ? 12.891 3.038 -44.891 1.00 76.56 442 GLY A O 1
ATOM 3389 N N . ILE A 1 443 ? 10.920 2.622 -43.879 1.00 83.75 443 ILE A N 1
ATOM 3390 C CA . ILE A 1 443 ? 11.468 1.832 -42.768 1.00 83.75 443 ILE A CA 1
ATOM 3391 C C . ILE A 1 443 ? 11.728 0.391 -43.224 1.00 83.75 443 ILE A C 1
ATOM 3393 O O . ILE A 1 443 ? 10.840 -0.252 -43.790 1.00 83.75 443 ILE A O 1
ATOM 3397 N N . ASP A 1 444 ? 12.917 -0.144 -42.942 1.00 85.06 444 ASP A N 1
ATOM 3398 C CA . ASP A 1 444 ? 13.235 -1.551 -43.210 1.00 85.06 444 ASP A CA 1
ATOM 3399 C C . ASP A 1 444 ? 12.254 -2.479 -42.468 1.00 85.06 444 ASP A C 1
ATOM 3401 O O . ASP A 1 444 ? 12.044 -2.368 -41.256 1.00 85.06 444 ASP A O 1
ATOM 3405 N N . CYS A 1 445 ? 11.626 -3.398 -43.207 1.00 86.88 445 CYS A N 1
ATOM 3406 C CA . CYS A 1 445 ? 10.565 -4.254 -42.684 1.00 86.88 445 CYS A CA 1
ATOM 3407 C C . CYS A 1 445 ? 11.071 -5.694 -42.490 1.00 86.88 445 CYS A C 1
ATOM 3409 O O . CYS A 1 445 ? 11.265 -6.406 -43.480 1.00 86.88 445 CYS A O 1
ATOM 3411 N N . PRO A 1 446 ? 11.262 -6.171 -41.245 1.00 86.06 446 PRO A N 1
ATOM 3412 C CA . PRO A 1 446 ? 11.589 -7.570 -41.014 1.00 86.06 446 PRO A CA 1
ATOM 3413 C C . PRO A 1 446 ? 10.415 -8.487 -41.414 1.00 86.06 446 PRO A C 1
ATOM 3415 O O . PRO A 1 446 ? 9.245 -8.119 -41.229 1.00 86.06 446 PRO A O 1
ATOM 3418 N N . PRO A 1 447 ? 10.690 -9.701 -41.930 1.00 82.69 447 PRO A N 1
ATOM 3419 C CA . PRO A 1 447 ? 9.651 -10.696 -42.181 1.00 82.69 447 PRO A CA 1
ATOM 3420 C C . PRO A 1 447 ? 8.850 -10.968 -40.905 1.00 82.69 447 PRO A C 1
ATOM 3422 O O . PRO A 1 447 ? 9.433 -11.199 -39.859 1.00 82.69 447 PRO A O 1
ATOM 3425 N N . GLY A 1 448 ? 7.518 -10.959 -40.972 1.00 84.94 448 GLY A N 1
ATOM 3426 C CA . GLY A 1 448 ? 6.695 -11.247 -39.791 1.00 84.94 448 GLY A CA 1
ATOM 3427 C C . GLY A 1 448 ? 6.677 -10.144 -38.724 1.00 84.94 448 GLY A C 1
ATOM 3428 O O . GLY A 1 448 ? 6.408 -10.459 -37.571 1.00 84.94 448 GLY A O 1
ATOM 3429 N N . LEU A 1 449 ? 6.938 -8.883 -39.103 1.00 88.31 449 LEU A N 1
ATOM 3430 C CA . LEU A 1 449 ? 6.850 -7.685 -38.253 1.00 88.31 449 LEU A CA 1
ATOM 3431 C C . LEU A 1 449 ? 5.749 -7.782 -37.180 1.00 88.31 449 LEU A C 1
ATOM 3433 O O . LEU A 1 449 ? 4.562 -7.826 -37.511 1.00 88.31 449 LEU A O 1
ATOM 3437 N N . THR A 1 450 ? 6.157 -7.767 -35.909 1.00 86.19 450 THR A N 1
ATOM 3438 C CA . THR A 1 450 ? 5.256 -7.816 -34.750 1.00 86.19 450 THR A CA 1
ATOM 3439 C C . THR A 1 450 ? 5.168 -6.485 -34.016 1.00 86.19 450 THR A C 1
ATOM 3441 O O . THR A 1 450 ? 4.106 -6.178 -33.485 1.00 86.19 450 THR A O 1
ATOM 3444 N N . HIS A 1 451 ? 6.242 -5.686 -33.993 1.00 87.62 451 HIS A N 1
ATOM 3445 C CA . HIS A 1 451 ? 6.276 -4.391 -33.302 1.00 87.62 451 HIS A CA 1
ATOM 3446 C C . HIS A 1 451 ? 7.101 -3.348 -34.064 1.00 87.62 451 HIS A C 1
ATOM 3448 O O . HIS A 1 451 ? 7.967 -3.678 -34.872 1.00 87.62 451 HIS A O 1
ATOM 3454 N N . VAL A 1 452 ? 6.868 -2.078 -33.761 1.00 86.31 452 VAL A N 1
ATOM 3455 C CA . VAL A 1 452 ? 7.601 -0.923 -34.277 1.00 86.31 452 VAL A CA 1
ATOM 3456 C C . VAL A 1 452 ? 8.187 -0.155 -33.103 1.00 86.31 452 VAL A C 1
ATOM 3458 O O . VAL A 1 452 ? 7.453 0.226 -32.199 1.00 86.31 452 VAL A O 1
ATOM 3461 N N . LEU A 1 453 ? 9.492 0.100 -33.125 1.00 86.44 453 LEU A N 1
ATOM 3462 C CA . LEU A 1 453 ? 10.179 0.953 -32.159 1.00 86.44 453 LEU A CA 1
ATOM 3463 C C . LEU A 1 453 ? 10.397 2.335 -32.781 1.00 86.44 453 LEU A C 1
ATOM 3465 O O . LEU A 1 453 ? 11.120 2.440 -33.767 1.00 86.44 453 LEU A O 1
ATOM 3469 N N . THR A 1 454 ? 9.807 3.385 -32.217 1.00 84.94 454 THR A N 1
ATOM 3470 C CA . THR A 1 454 ? 9.927 4.760 -32.727 1.00 84.94 454 THR A CA 1
ATOM 3471 C C . THR A 1 454 ? 10.251 5.740 -31.610 1.00 84.94 454 THR A C 1
ATOM 3473 O O . THR A 1 454 ? 9.810 5.564 -30.479 1.00 84.94 454 THR A O 1
ATOM 3476 N N . GLY A 1 455 ? 11.024 6.775 -31.925 1.00 80.31 455 GLY A N 1
ATOM 3477 C CA . GLY A 1 455 ? 11.327 7.868 -31.000 1.00 80.31 455 GLY A CA 1
ATOM 3478 C C . GLY A 1 455 ? 10.632 9.161 -31.415 1.00 80.31 455 GLY A C 1
ATOM 3479 O O . GLY A 1 455 ? 10.411 9.370 -32.608 1.00 80.31 455 GLY A O 1
ATOM 3480 N N . CYS A 1 456 ? 10.284 10.011 -30.454 1.00 77.38 456 CYS A N 1
ATOM 3481 C CA . CYS A 1 456 ? 9.721 11.337 -30.702 1.00 77.38 456 CYS A CA 1
ATOM 3482 C C . CYS A 1 456 ? 9.936 12.279 -29.516 1.00 77.38 456 CYS A C 1
ATOM 3484 O O . CYS A 1 456 ? 10.058 11.825 -28.382 1.00 77.38 456 CYS A O 1
ATOM 3486 N N . GLU A 1 457 ? 9.900 13.586 -29.760 1.00 74.38 457 GLU A N 1
ATOM 3487 C CA . GLU A 1 457 ? 9.810 14.581 -28.689 1.00 74.38 457 GLU A CA 1
ATOM 3488 C C . GLU A 1 457 ? 8.340 14.843 -28.345 1.00 74.38 457 GLU A C 1
ATOM 3490 O O . GLU A 1 457 ? 7.524 15.116 -29.229 1.00 74.38 457 GLU A O 1
ATOM 3495 N N . ILE A 1 458 ? 7.995 14.774 -27.060 1.00 72.62 458 ILE A N 1
ATOM 3496 C CA . ILE A 1 458 ? 6.658 15.087 -26.568 1.00 72.62 458 ILE A CA 1
ATOM 3497 C C . ILE A 1 458 ? 6.764 16.068 -25.401 1.00 72.62 458 ILE A C 1
ATOM 3499 O O . ILE A 1 458 ? 7.364 15.767 -24.375 1.00 72.62 458 ILE A O 1
ATOM 3503 N N . ALA A 1 459 ? 6.160 17.252 -25.559 1.00 69.94 459 ALA A N 1
ATOM 3504 C CA . ALA A 1 459 ? 6.158 18.314 -24.548 1.00 69.94 459 ALA A CA 1
ATOM 3505 C C . ALA A 1 459 ? 7.567 18.708 -24.042 1.00 69.94 459 ALA A C 1
ATOM 3507 O O . ALA A 1 459 ? 7.719 19.109 -22.889 1.00 69.94 459 ALA A O 1
ATOM 3508 N N . GLY A 1 460 ? 8.586 18.620 -24.906 1.00 69.00 460 GLY A N 1
ATOM 3509 C CA . GLY A 1 460 ? 9.979 18.932 -24.573 1.00 69.00 460 GLY A CA 1
ATOM 3510 C C . GLY A 1 460 ? 10.770 17.782 -23.940 1.00 69.00 460 GLY A C 1
ATOM 3511 O O . GLY A 1 460 ? 11.912 17.996 -23.540 1.00 69.00 460 GLY A O 1
ATOM 3512 N N . GLU A 1 461 ? 10.198 16.578 -23.838 1.00 72.12 461 GLU A N 1
ATOM 3513 C CA . GLU A 1 461 ? 10.908 15.373 -23.400 1.00 72.12 461 GLU A CA 1
ATOM 3514 C C . GLU A 1 461 ? 11.099 14.381 -24.553 1.00 72.12 461 GLU A C 1
ATOM 3516 O O . GLU A 1 461 ? 10.173 14.121 -25.324 1.00 72.12 461 GLU A O 1
ATOM 3521 N N . ASP A 1 462 ? 12.289 13.780 -24.638 1.00 78.88 462 ASP A N 1
ATOM 3522 C CA . ASP A 1 462 ? 12.550 12.651 -25.535 1.00 78.88 462 ASP A CA 1
ATOM 3523 C C . ASP A 1 462 ? 11.782 11.418 -25.065 1.00 78.88 462 ASP A C 1
ATOM 3525 O O . ASP A 1 462 ? 11.894 11.005 -23.910 1.00 78.88 462 ASP A O 1
ATOM 3529 N N . VAL A 1 463 ? 11.033 10.796 -25.966 1.00 77.00 463 VAL A N 1
ATOM 3530 C CA . VAL A 1 463 ? 10.200 9.632 -25.683 1.00 77.00 463 VAL A CA 1
ATOM 3531 C C . VAL A 1 463 ? 10.506 8.512 -26.668 1.00 77.00 463 VAL A C 1
ATOM 3533 O O . VAL A 1 463 ? 10.648 8.732 -27.870 1.00 77.00 463 VAL A O 1
ATOM 3536 N N . LEU A 1 464 ? 10.570 7.286 -26.152 1.00 83.00 464 LEU A N 1
ATOM 3537 C CA . LEU A 1 464 ? 10.689 6.061 -26.931 1.00 83.00 464 LEU A CA 1
ATOM 3538 C C . LEU A 1 464 ? 9.394 5.271 -26.813 1.00 83.00 464 LEU A C 1
ATOM 3540 O O . LEU A 1 464 ? 8.927 4.978 -25.710 1.00 83.00 464 LEU A O 1
ATOM 3544 N N . LEU A 1 465 ? 8.835 4.916 -27.960 1.00 81.00 465 LEU A N 1
ATOM 3545 C CA . LEU A 1 465 ? 7.581 4.201 -28.098 1.00 81.00 465 LEU A CA 1
ATOM 3546 C C . LEU A 1 465 ? 7.822 2.847 -28.761 1.00 81.00 465 LEU A C 1
ATOM 3548 O O . LEU A 1 465 ? 8.595 2.734 -29.713 1.00 81.00 465 LEU A O 1
ATOM 3552 N N . LEU A 1 466 ? 7.119 1.827 -28.290 1.00 82.44 466 LEU A N 1
ATOM 3553 C CA . LEU A 1 466 ? 7.030 0.526 -28.920 1.00 82.44 466 LEU A CA 1
ATOM 3554 C C . LEU A 1 466 ? 5.568 0.190 -29.203 1.00 82.44 466 LEU A C 1
ATOM 3556 O O . LEU A 1 466 ? 4.767 0.008 -28.294 1.00 82.44 466 LEU A O 1
ATOM 3560 N N . ILE A 1 467 ? 5.245 0.076 -30.483 1.00 82.62 467 ILE A N 1
ATOM 3561 C CA . ILE A 1 467 ? 3.878 -0.002 -30.980 1.00 82.62 467 ILE A CA 1
ATOM 3562 C C . ILE A 1 467 ? 3.664 -1.389 -31.595 1.00 82.62 467 ILE A C 1
ATOM 3564 O O . ILE A 1 467 ? 4.426 -1.768 -32.492 1.00 82.62 467 ILE A O 1
ATOM 3568 N N . PRO A 1 468 ? 2.664 -2.175 -31.163 1.00 84.38 468 PRO A N 1
ATOM 3569 C CA . PRO A 1 468 ? 2.301 -3.410 -31.847 1.00 84.38 468 PRO A CA 1
ATOM 3570 C C . PRO A 1 468 ? 1.965 -3.152 -33.322 1.00 84.38 468 PRO A C 1
ATOM 3572 O O . PRO A 1 468 ? 1.255 -2.213 -33.667 1.00 84.38 468 PRO A O 1
ATOM 3575 N N . ALA A 1 469 ? 2.428 -4.013 -34.226 1.00 83.81 469 ALA A N 1
ATOM 3576 C CA . ALA A 1 469 ? 2.175 -3.871 -35.664 1.00 83.81 469 ALA A CA 1
ATOM 3577 C C . ALA A 1 469 ? 0.688 -4.041 -36.048 1.00 83.81 469 ALA A C 1
ATOM 3579 O O . ALA A 1 469 ? 0.311 -3.787 -37.190 1.00 83.81 469 ALA A O 1
ATOM 3580 N N . THR A 1 470 ? -0.143 -4.496 -35.108 1.00 79.81 470 THR A N 1
ATOM 3581 C CA . THR A 1 470 ? -1.596 -4.668 -35.238 1.00 79.81 470 THR A CA 1
ATOM 3582 C C . THR A 1 470 ? -2.398 -3.539 -34.588 1.00 79.81 470 THR A C 1
ATOM 3584 O O . THR A 1 470 ? -3.615 -3.666 -34.474 1.00 79.81 470 THR A O 1
ATOM 3587 N N . ASP A 1 471 ? -1.739 -2.486 -34.101 1.00 73.50 471 ASP A N 1
ATOM 3588 C CA . ASP A 1 471 ? -2.407 -1.385 -33.412 1.00 73.50 471 ASP A CA 1
ATOM 3589 C C . ASP A 1 471 ? -3.389 -0.650 -34.341 1.00 73.50 471 ASP A C 1
ATOM 3591 O O . ASP A 1 471 ? -3.072 -0.344 -35.492 1.00 73.50 471 ASP A O 1
ATOM 3595 N N . ALA A 1 472 ? -4.592 -0.365 -33.840 1.00 62.22 472 ALA A N 1
ATOM 3596 C CA . ALA A 1 472 ? -5.650 0.287 -34.607 1.00 62.22 472 ALA A CA 1
ATOM 3597 C C . ALA A 1 472 ? -5.328 1.755 -34.948 1.00 62.22 472 ALA A C 1
ATOM 3599 O O . ALA A 1 472 ? -5.894 2.293 -35.901 1.00 62.22 472 ALA A O 1
ATOM 3600 N N . GLY A 1 473 ? -4.417 2.395 -34.205 1.00 73.06 473 GLY A N 1
ATOM 3601 C CA . GLY A 1 473 ? -3.964 3.766 -34.443 1.00 73.06 473 GLY A CA 1
ATOM 3602 C C . GLY A 1 473 ? -2.936 3.918 -35.573 1.00 73.06 473 GLY A C 1
ATOM 3603 O O . GLY A 1 473 ? -2.612 5.044 -35.958 1.00 73.06 473 GLY A O 1
ATOM 3604 N N . MET A 1 474 ? -2.425 2.813 -36.128 1.00 83.50 474 MET A N 1
ATOM 3605 C CA . MET A 1 474 ? -1.337 2.815 -37.107 1.00 83.50 474 MET A CA 1
ATOM 3606 C C . MET A 1 474 ? -1.689 1.979 -38.341 1.00 83.50 474 MET A C 1
ATOM 3608 O O . MET A 1 474 ? -1.979 0.790 -38.264 1.00 83.50 474 MET A O 1
ATOM 3612 N N . THR A 1 475 ? -1.593 2.587 -39.522 1.00 86.56 475 THR A N 1
ATOM 3613 C CA . THR A 1 475 ? -1.723 1.878 -40.800 1.00 86.56 475 THR A CA 1
ATOM 3614 C C . THR A 1 475 ? -0.344 1.571 -41.374 1.00 86.56 475 THR A C 1
ATOM 3616 O O . THR A 1 475 ? 0.484 2.463 -41.545 1.00 86.56 475 THR A O 1
ATOM 3619 N N . LEU A 1 476 ? -0.107 0.303 -41.716 1.00 88.62 476 LEU A N 1
ATOM 3620 C CA . LEU A 1 476 ? 1.141 -0.162 -42.322 1.00 88.62 476 LEU A CA 1
ATOM 3621 C C . LEU A 1 476 ? 0.994 -0.298 -43.839 1.00 88.62 476 LEU A C 1
ATOM 3623 O O . LEU A 1 476 ? 0.193 -1.103 -44.319 1.00 88.62 476 LEU A O 1
ATOM 3627 N N . ARG A 1 477 ? 1.817 0.418 -44.610 1.00 89.62 477 ARG A N 1
ATOM 3628 C CA . ARG A 1 477 ? 1.903 0.258 -46.068 1.00 89.62 477 ARG A CA 1
ATOM 3629 C C . ARG A 1 477 ? 3.209 -0.430 -46.444 1.00 89.62 477 ARG A C 1
ATOM 3631 O O . ARG A 1 477 ? 4.268 0.183 -46.427 1.00 89.62 477 ARG A O 1
ATOM 3638 N N . ARG A 1 478 ? 3.129 -1.706 -46.815 1.00 90.44 478 ARG A N 1
ATOM 3639 C CA . ARG A 1 478 ? 4.297 -2.496 -47.230 1.00 90.44 478 ARG A CA 1
ATOM 3640 C C . ARG A 1 478 ? 4.584 -2.312 -48.719 1.00 90.44 478 ARG A C 1
ATOM 3642 O O . ARG A 1 478 ? 3.659 -2.334 -49.531 1.00 90.44 478 ARG A O 1
ATOM 3649 N N . HIS A 1 479 ? 5.854 -2.152 -49.067 1.00 89.12 479 HIS A N 1
ATOM 3650 C CA . HIS A 1 479 ? 6.352 -2.064 -50.442 1.00 89.12 479 HIS A CA 1
ATOM 3651 C C . HIS A 1 479 ? 7.800 -2.565 -50.527 1.00 89.12 479 HIS A C 1
ATOM 3653 O O . HIS A 1 479 ? 8.389 -2.951 -49.519 1.00 89.12 479 HIS A O 1
ATOM 3659 N N . GLU A 1 480 ? 8.348 -2.615 -51.736 1.00 88.25 480 GLU A N 1
ATOM 3660 C CA . GLU A 1 480 ? 9.726 -3.035 -51.992 1.00 88.25 480 GLU A CA 1
ATOM 3661 C C . GLU A 1 480 ? 10.518 -1.851 -52.553 1.00 88.25 480 GLU A C 1
ATOM 3663 O O . GLU A 1 480 ? 10.067 -1.170 -53.481 1.00 88.25 480 GLU A O 1
ATOM 3668 N N . ARG A 1 481 ? 11.697 -1.588 -51.980 1.00 84.50 481 ARG A N 1
ATOM 3669 C CA . ARG A 1 481 ? 12.616 -0.555 -52.480 1.00 84.50 481 ARG A CA 1
ATOM 3670 C C . ARG A 1 481 ? 13.280 -1.003 -53.781 1.00 84.50 481 ARG A C 1
ATOM 3672 O O . ARG A 1 481 ? 13.279 -2.175 -54.143 1.00 84.50 481 ARG A O 1
ATOM 3679 N N . ILE A 1 482 ? 13.917 -0.063 -54.482 1.00 84.31 482 ILE A N 1
ATOM 3680 C CA . ILE A 1 482 ? 14.625 -0.350 -55.742 1.00 84.31 482 ILE A CA 1
ATOM 3681 C C . ILE A 1 482 ? 15.744 -1.396 -55.585 1.00 84.31 482 ILE A C 1
ATOM 3683 O O . ILE A 1 482 ? 16.104 -2.047 -56.563 1.00 84.31 482 ILE A O 1
ATOM 3687 N N . ASP A 1 483 ? 16.294 -1.559 -54.379 1.00 85.69 483 ASP A N 1
ATOM 3688 C CA . ASP A 1 483 ? 17.307 -2.561 -54.027 1.00 85.69 483 ASP A CA 1
ATOM 3689 C C . ASP A 1 483 ? 16.720 -3.921 -53.613 1.00 85.69 483 ASP A C 1
ATOM 3691 O O . ASP A 1 483 ? 17.473 -4.830 -53.266 1.00 85.69 483 ASP A O 1
ATOM 3695 N N . GLY A 1 484 ? 15.398 -4.083 -53.696 1.00 84.56 484 GLY A N 1
ATOM 3696 C CA . GLY A 1 484 ? 14.692 -5.327 -53.408 1.00 84.56 484 GLY A CA 1
ATOM 3697 C C . GLY A 1 484 ? 14.419 -5.576 -51.925 1.00 84.56 484 GLY A C 1
ATOM 3698 O O . GLY A 1 484 ? 13.961 -6.658 -51.557 1.00 84.56 484 GLY A O 1
ATOM 3699 N N . ARG A 1 485 ? 14.727 -4.616 -51.040 1.00 85.75 485 ARG A N 1
ATOM 3700 C CA . ARG A 1 485 ? 14.485 -4.778 -49.602 1.00 85.75 485 ARG A CA 1
ATOM 3701 C C . ARG A 1 485 ? 13.006 -4.560 -49.260 1.00 85.75 485 ARG A C 1
ATOM 3703 O O . ARG A 1 485 ? 12.423 -3.570 -49.714 1.00 85.75 485 ARG A O 1
ATOM 3710 N N . PRO A 1 486 ? 12.402 -5.437 -48.432 1.00 90.19 486 PRO A N 1
ATOM 3711 C CA . PRO A 1 486 ? 11.078 -5.203 -47.875 1.00 90.19 486 PRO A CA 1
ATOM 3712 C C . PRO A 1 486 ? 11.066 -3.943 -47.014 1.00 90.19 486 PRO A C 1
ATOM 3714 O O . PRO A 1 486 ? 11.924 -3.735 -46.156 1.00 90.19 486 PRO A O 1
ATOM 3717 N N . THR A 1 487 ? 10.067 -3.101 -47.227 1.00 86.81 487 THR A N 1
ATOM 3718 C CA . THR A 1 487 ? 9.965 -1.788 -46.597 1.00 86.81 487 THR A CA 1
ATOM 3719 C C . THR A 1 487 ? 8.533 -1.529 -46.164 1.00 86.81 487 THR A C 1
ATOM 3721 O O . THR A 1 487 ? 7.579 -2.052 -46.744 1.00 86.81 487 THR A O 1
ATOM 3724 N N . VAL A 1 488 ? 8.374 -0.754 -45.098 1.00 88.19 488 VAL A N 1
ATOM 3725 C CA . VAL A 1 488 ? 7.076 -0.367 -44.562 1.00 88.19 488 VAL A CA 1
ATOM 3726 C C . VAL A 1 488 ? 7.035 1.134 -44.310 1.00 88.19 488 VAL A C 1
ATOM 3728 O O . VAL A 1 488 ? 7.964 1.709 -43.747 1.00 88.19 488 VAL A O 1
ATOM 3731 N N . ASP A 1 489 ? 5.936 1.757 -44.722 1.00 86.75 489 ASP A N 1
ATOM 3732 C CA . ASP A 1 489 ? 5.579 3.104 -44.295 1.00 86.75 489 ASP A CA 1
ATOM 3733 C C . ASP A 1 489 ? 4.558 2.996 -43.159 1.00 86.75 489 ASP A C 1
ATOM 3735 O O . ASP A 1 489 ? 3.604 2.212 -43.232 1.00 86.75 489 ASP A O 1
ATOM 3739 N N . LEU A 1 490 ? 4.771 3.783 -42.113 1.00 85.56 490 LEU A N 1
ATOM 3740 C CA . LEU A 1 490 ? 3.925 3.873 -40.932 1.00 85.56 490 LEU A CA 1
ATOM 3741 C C . LEU A 1 490 ? 3.089 5.143 -41.058 1.00 85.56 490 LEU A C 1
ATOM 3743 O O . LEU A 1 490 ? 3.644 6.240 -41.104 1.00 85.56 490 LEU A O 1
ATOM 3747 N N . LEU A 1 491 ? 1.771 4.996 -41.149 1.00 84.19 491 LEU A N 1
ATOM 3748 C CA . LEU A 1 491 ? 0.831 6.102 -41.307 1.00 84.19 491 LEU A CA 1
ATOM 3749 C C . LEU A 1 491 ? -0.017 6.219 -40.042 1.00 84.19 491 LEU A C 1
ATOM 3751 O O . LEU A 1 491 ? -0.709 5.270 -39.671 1.00 84.19 491 LEU A O 1
ATOM 3755 N N . PHE A 1 492 ? 0.014 7.387 -39.412 1.00 80.31 492 PHE A N 1
ATOM 3756 C CA . PHE A 1 492 ? -0.769 7.695 -38.221 1.00 80.31 492 PHE A CA 1
ATOM 3757 C C . PHE A 1 492 ? -1.886 8.677 -38.585 1.00 80.31 492 PHE A C 1
ATOM 3759 O O . PHE A 1 492 ? -1.656 9.644 -39.317 1.00 80.31 492 PHE A O 1
ATOM 3766 N N . GLY A 1 493 ? -3.101 8.414 -38.093 1.00 72.38 493 GLY A N 1
ATOM 3767 C CA . GLY A 1 493 ? -4.241 9.322 -38.253 1.00 72.38 493 GLY A CA 1
ATOM 3768 C C . GLY A 1 493 ? -4.046 10.655 -37.516 1.00 72.38 493 GLY A C 1
ATOM 3769 O O . GLY A 1 493 ? -3.001 10.903 -36.914 1.00 72.38 493 GLY A O 1
ATOM 3770 N N . GLU A 1 494 ? -5.055 11.529 -37.537 1.00 68.12 494 GLU A N 1
ATOM 3771 C CA . GLU A 1 494 ? -5.030 12.727 -36.689 1.00 68.12 494 GLU A CA 1
ATOM 3772 C C . GLU A 1 494 ? -5.048 12.311 -35.212 1.00 68.12 494 GLU A C 1
ATOM 3774 O O . GLU A 1 494 ? -6.038 11.766 -34.730 1.00 68.12 494 GLU A O 1
ATOM 3779 N N . ALA A 1 495 ? -3.932 12.559 -34.519 1.00 65.00 495 ALA A N 1
ATOM 3780 C CA . ALA A 1 495 ? -3.744 12.295 -33.094 1.00 65.00 495 ALA A CA 1
ATOM 3781 C C . ALA A 1 495 ? -4.149 10.870 -32.663 1.00 65.00 495 ALA A C 1
ATOM 3783 O O . ALA A 1 495 ? -4.908 10.703 -31.710 1.00 65.00 495 ALA A O 1
ATOM 3784 N N . ALA A 1 496 ? -3.636 9.844 -33.350 1.00 61.44 496 ALA A N 1
ATOM 3785 C CA . ALA A 1 496 ? -3.933 8.454 -33.019 1.00 61.44 496 ALA A CA 1
ATOM 3786 C C . ALA A 1 496 ? -3.355 8.089 -31.633 1.00 61.44 496 ALA A C 1
ATOM 3788 O O . ALA A 1 496 ? -2.128 8.112 -31.482 1.00 61.44 496 ALA A O 1
ATOM 3789 N N . PRO A 1 497 ? -4.199 7.775 -30.630 1.00 60.22 497 PRO A N 1
ATOM 3790 C CA . PRO A 1 497 ? -3.745 7.400 -29.297 1.00 60.22 497 PRO A CA 1
ATOM 3791 C C . PRO A 1 497 ? -3.105 6.008 -29.319 1.00 60.22 497 PRO A C 1
ATOM 3793 O O . PRO A 1 497 ? -3.601 5.107 -29.997 1.00 60.22 497 PRO A O 1
ATOM 3796 N N . LEU A 1 498 ? -1.995 5.844 -28.597 1.00 65.19 498 LEU A N 1
ATOM 3797 C CA . LEU A 1 498 ? -1.232 4.594 -28.536 1.00 65.19 498 LEU A CA 1
ATOM 3798 C C . LEU A 1 498 ? -1.069 4.137 -27.075 1.00 65.19 498 LEU A C 1
ATOM 3800 O O . LEU A 1 498 ? -0.005 4.337 -26.468 1.00 65.19 498 LEU A O 1
ATOM 3804 N N . PRO A 1 499 ? -2.122 3.544 -26.481 1.00 54.16 499 PRO A N 1
ATOM 3805 C CA . PRO A 1 499 ? -2.116 3.123 -25.086 1.00 54.16 499 PRO A CA 1
ATOM 3806 C C . PRO A 1 499 ? -1.049 2.055 -24.845 1.00 54.16 499 PRO A C 1
ATOM 3808 O O . PRO A 1 499 ? -0.931 1.075 -25.578 1.00 54.16 499 PRO A O 1
ATOM 3811 N N . GLY A 1 500 ? -0.244 2.241 -23.797 1.00 60.00 500 GLY A N 1
ATOM 3812 C CA . GLY A 1 500 ? 0.790 1.275 -23.411 1.00 60.00 500 GLY A CA 1
ATOM 3813 C C . GLY A 1 500 ? 2.007 1.210 -24.342 1.00 60.00 500 GLY A C 1
ATOM 3814 O O . GLY A 1 500 ? 2.892 0.389 -24.102 1.00 60.00 500 GLY A O 1
ATOM 3815 N N . ALA A 1 501 ? 2.098 2.085 -25.352 1.00 70.69 501 ALA A N 1
ATOM 3816 C CA . ALA A 1 501 ? 3.246 2.131 -26.255 1.00 70.69 501 ALA A CA 1
ATOM 3817 C C . ALA A 1 501 ? 4.492 2.779 -25.627 1.00 70.69 501 ALA A C 1
ATOM 3819 O O . ALA A 1 501 ? 5.584 2.636 -26.163 1.00 70.69 501 ALA A O 1
ATOM 3820 N N . LEU A 1 502 ? 4.371 3.496 -24.505 1.00 73.69 502 LEU A N 1
ATOM 3821 C CA . LEU A 1 502 ? 5.506 4.162 -23.861 1.00 73.69 502 LEU A CA 1
ATOM 3822 C C . LEU A 1 502 ? 6.535 3.146 -23.339 1.00 73.69 502 LEU A C 1
ATOM 3824 O O . LEU A 1 502 ? 6.273 2.421 -22.381 1.00 73.69 502 LEU A O 1
ATOM 3828 N N . LEU A 1 503 ? 7.727 3.143 -23.940 1.00 76.06 503 LEU A N 1
ATOM 3829 C CA . LEU A 1 503 ? 8.852 2.308 -23.523 1.00 76.06 503 LEU A CA 1
ATOM 3830 C C . LEU A 1 503 ? 9.799 3.046 -22.562 1.00 76.06 503 LEU A C 1
ATOM 3832 O O . LEU A 1 503 ? 10.377 2.421 -21.676 1.00 76.06 503 LEU A O 1
ATOM 3836 N N . GLY A 1 504 ? 9.943 4.366 -22.708 1.00 73.12 504 GLY A N 1
ATOM 3837 C CA . GLY A 1 504 ? 10.707 5.218 -21.790 1.00 73.12 504 GLY A CA 1
ATOM 3838 C C . GLY A 1 504 ? 10.658 6.698 -22.176 1.00 73.12 504 GLY A C 1
ATOM 3839 O O . GLY A 1 504 ? 10.316 7.021 -23.313 1.00 73.12 504 GLY A O 1
ATOM 3840 N N . CYS A 1 505 ? 11.022 7.596 -21.254 1.00 78.56 505 CYS A N 1
ATOM 3841 C CA . CYS A 1 505 ? 11.093 9.043 -21.504 1.00 78.56 505 CYS A CA 1
ATOM 3842 C C . CYS A 1 505 ? 12.275 9.737 -20.797 1.00 78.56 505 CYS A C 1
ATOM 3844 O O . CYS A 1 505 ? 12.852 9.204 -19.853 1.00 78.56 505 CYS A O 1
ATOM 3846 N N . GLY A 1 506 ? 12.636 10.941 -21.238 1.00 71.25 506 GLY A N 1
ATOM 3847 C CA . GLY A 1 506 ? 13.665 11.792 -20.635 1.00 71.25 506 GLY A CA 1
ATOM 3848 C C . GLY A 1 506 ? 15.064 11.622 -21.242 1.00 71.25 506 GLY A C 1
ATOM 3849 O O . GLY A 1 506 ? 15.301 10.783 -22.105 1.00 71.25 506 GLY A O 1
ATOM 3850 N N . GLN A 1 507 ? 16.034 12.399 -20.752 1.00 73.44 507 GLN A N 1
ATOM 3851 C CA . GLN A 1 507 ? 17.355 12.586 -21.389 1.00 73.44 507 GLN A CA 1
ATOM 3852 C C . GLN A 1 507 ? 18.126 11.294 -21.712 1.00 73.44 507 GLN A C 1
ATOM 3854 O O . GLN A 1 507 ? 18.813 11.211 -22.730 1.00 73.44 507 GLN A O 1
ATOM 3859 N N . HIS A 1 508 ? 18.019 10.266 -20.867 1.00 75.94 508 HIS A N 1
ATOM 3860 C CA . HIS A 1 508 ? 18.681 8.981 -21.105 1.00 75.94 508 HIS A CA 1
ATOM 3861 C C . HIS A 1 508 ? 18.160 8.245 -22.354 1.00 75.94 508 HIS A C 1
ATOM 3863 O O . HIS A 1 508 ? 18.923 7.539 -23.015 1.00 75.94 508 HIS A O 1
ATOM 3869 N N . VAL A 1 509 ? 16.887 8.450 -22.711 1.00 79.06 509 VAL A N 1
ATOM 3870 C CA . VAL A 1 509 ? 16.280 7.926 -23.937 1.00 79.06 509 VAL A CA 1
ATOM 3871 C C . VAL A 1 509 ? 16.841 8.652 -25.150 1.00 79.06 509 VAL A C 1
ATOM 3873 O O . VAL A 1 509 ? 17.295 7.989 -26.082 1.00 79.06 509 VAL A O 1
ATOM 3876 N N . GLY A 1 510 ? 16.900 9.986 -25.110 1.00 79.62 510 GLY A N 1
ATOM 3877 C CA . GLY A 1 510 ? 17.530 10.784 -26.164 1.00 79.62 510 GLY A CA 1
ATOM 3878 C C . GLY A 1 510 ? 18.980 10.360 -26.416 1.00 79.62 510 GLY A C 1
ATOM 3879 O O . GLY A 1 510 ? 19.375 10.105 -27.556 1.00 79.62 510 GLY A O 1
ATOM 3880 N N . ALA A 1 511 ? 19.761 10.161 -25.348 1.00 81.12 511 ALA A N 1
ATOM 3881 C CA . ALA A 1 511 ? 21.140 9.680 -25.443 1.00 81.12 511 ALA A CA 1
ATOM 3882 C C . ALA A 1 511 ? 21.247 8.286 -26.094 1.00 81.12 511 ALA A C 1
ATOM 3884 O O . ALA A 1 511 ? 22.124 8.063 -26.936 1.00 81.12 511 ALA A O 1
ATOM 3885 N N . ALA A 1 512 ? 20.351 7.357 -25.743 1.00 83.44 512 ALA A N 1
ATOM 3886 C CA . ALA A 1 512 ? 20.312 6.013 -26.317 1.00 83.44 512 ALA A CA 1
ATOM 3887 C C . ALA A 1 512 ? 19.907 6.023 -27.801 1.00 83.44 512 ALA A C 1
ATOM 3889 O O . ALA A 1 512 ? 20.545 5.354 -28.618 1.00 83.44 512 ALA A O 1
ATOM 3890 N N . MET A 1 513 ? 18.900 6.819 -28.171 1.00 84.75 513 MET A N 1
ATOM 3891 C CA . MET A 1 513 ? 18.481 6.999 -29.564 1.00 84.75 513 MET A CA 1
ATOM 3892 C C . MET A 1 513 ? 19.608 7.593 -30.414 1.00 84.75 513 MET A C 1
ATOM 3894 O O . MET A 1 513 ? 19.903 7.082 -31.495 1.00 84.75 513 MET A O 1
ATOM 3898 N N . ALA A 1 514 ? 20.297 8.615 -29.901 1.00 83.69 514 ALA A N 1
ATOM 3899 C CA . ALA A 1 514 ? 21.441 9.218 -30.573 1.00 83.69 514 ALA A CA 1
ATOM 3900 C C . ALA A 1 514 ? 22.606 8.222 -30.734 1.00 83.69 514 ALA A C 1
ATOM 3902 O O . ALA A 1 514 ? 23.254 8.180 -31.779 1.00 83.69 514 ALA A O 1
ATOM 3903 N N . ALA A 1 515 ? 22.860 7.369 -29.736 1.00 86.25 515 ALA A N 1
ATOM 3904 C CA . ALA A 1 515 ? 23.871 6.318 -29.839 1.00 86.25 515 ALA A CA 1
ATOM 3905 C C . ALA A 1 515 ? 23.522 5.271 -30.910 1.00 86.25 515 ALA A C 1
ATOM 3907 O O . ALA A 1 515 ? 24.378 4.924 -31.726 1.00 86.25 515 ALA A O 1
ATOM 3908 N N . ALA A 1 516 ? 22.266 4.815 -30.953 1.00 86.25 516 ALA A N 1
ATOM 3909 C CA . ALA A 1 516 ? 21.785 3.884 -31.972 1.00 86.25 516 ALA A CA 1
ATOM 3910 C C . ALA A 1 516 ? 21.885 4.483 -33.386 1.00 86.25 516 ALA A C 1
ATOM 3912 O O . ALA A 1 516 ? 22.339 3.811 -34.313 1.00 86.25 516 ALA A O 1
ATOM 3913 N N . GLN A 1 517 ? 21.549 5.768 -33.531 1.00 84.94 517 GLN A N 1
ATOM 3914 C CA . GLN A 1 517 ? 21.690 6.517 -34.777 1.00 84.94 517 GLN A CA 1
ATOM 3915 C C . GLN A 1 517 ? 23.143 6.544 -35.272 1.00 84.94 517 GLN A C 1
ATOM 3917 O O . GLN A 1 517 ? 23.409 6.250 -36.438 1.00 84.94 517 GLN A O 1
ATOM 3922 N N . ARG A 1 518 ? 24.098 6.861 -34.388 1.00 89.12 518 ARG A N 1
ATOM 3923 C CA . ARG A 1 518 ? 25.533 6.883 -34.722 1.00 89.12 518 ARG A CA 1
ATOM 3924 C C . ARG A 1 518 ? 26.051 5.506 -35.126 1.00 89.12 518 ARG A C 1
ATOM 3926 O O . ARG A 1 518 ? 26.819 5.395 -36.079 1.00 89.12 518 ARG A O 1
ATOM 3933 N N . LEU A 1 519 ? 25.620 4.455 -34.431 1.00 90.44 519 LEU A N 1
ATOM 3934 C CA . LEU A 1 519 ? 26.014 3.090 -34.764 1.00 90.44 519 LEU A CA 1
ATOM 3935 C C . LEU A 1 519 ? 25.477 2.664 -36.136 1.00 90.44 519 LEU A C 1
ATOM 3937 O O . LEU A 1 519 ? 26.238 2.142 -36.949 1.00 90.44 519 LEU A O 1
ATOM 3941 N N . GLY A 1 520 ? 24.202 2.939 -36.426 1.00 88.31 520 GLY A N 1
ATOM 3942 C CA . GLY A 1 520 ? 23.610 2.669 -37.737 1.00 88.31 520 GLY A CA 1
ATOM 3943 C C . GLY A 1 520 ? 24.314 3.424 -38.867 1.00 88.31 520 GLY A C 1
ATOM 3944 O O . GLY A 1 520 ? 24.653 2.838 -39.895 1.00 88.31 520 GLY A O 1
ATOM 3945 N N . ALA A 1 521 ? 24.638 4.699 -38.645 1.00 90.44 521 ALA A N 1
ATOM 3946 C CA . ALA A 1 521 ? 25.401 5.511 -39.587 1.00 90.44 521 ALA A CA 1
ATOM 3947 C C . ALA A 1 521 ? 26.781 4.907 -39.902 1.00 90.44 521 ALA A C 1
ATOM 3949 O O . ALA A 1 521 ? 27.118 4.732 -41.076 1.00 90.44 521 ALA A O 1
ATOM 3950 N N . LEU A 1 522 ? 27.542 4.505 -38.879 1.00 94.44 522 LEU A N 1
ATOM 3951 C CA . LEU A 1 522 ? 28.826 3.820 -39.046 1.00 94.44 522 LEU A CA 1
ATOM 3952 C C . LEU A 1 522 ? 28.676 2.523 -39.852 1.00 94.44 522 LEU A C 1
ATOM 3954 O O . LEU A 1 522 ? 29.404 2.315 -40.823 1.00 94.44 522 LEU A O 1
ATOM 3958 N N . LEU A 1 523 ? 27.717 1.670 -39.485 1.00 93.44 523 LEU A N 1
ATOM 3959 C CA . LEU A 1 523 ? 27.478 0.402 -40.176 1.00 93.44 523 LEU A CA 1
ATOM 3960 C C . LEU A 1 523 ? 27.074 0.614 -41.641 1.00 93.44 523 LEU A C 1
ATOM 3962 O O . LEU A 1 523 ? 27.536 -0.125 -42.508 1.00 93.44 523 LEU A O 1
ATOM 3966 N N . SER A 1 524 ? 26.303 1.662 -41.942 1.00 92.06 524 SER A N 1
ATOM 3967 C CA . SER A 1 524 ? 25.954 2.021 -43.322 1.00 92.06 524 SER A CA 1
ATOM 3968 C C . SER A 1 524 ? 27.186 2.443 -44.141 1.00 92.06 524 SER A C 1
ATOM 3970 O O . SER A 1 524 ? 27.315 2.063 -45.304 1.00 92.06 524 SER A O 1
ATOM 3972 N N . CYS A 1 525 ? 28.152 3.147 -43.537 1.00 95.69 525 CYS A N 1
ATOM 3973 C CA . CYS A 1 525 ? 29.428 3.472 -44.184 1.00 95.69 525 CYS A CA 1
ATOM 3974 C C . CYS A 1 525 ? 30.280 2.220 -44.437 1.00 95.69 525 CYS A C 1
ATOM 3976 O O . CYS A 1 525 ? 30.866 2.083 -45.512 1.00 95.69 525 CYS A O 1
ATOM 3978 N N . VAL A 1 526 ? 30.326 1.291 -43.475 1.00 96.62 526 VAL A N 1
ATOM 3979 C CA . VAL A 1 526 ? 31.006 -0.006 -43.633 1.00 96.62 526 VAL A CA 1
ATOM 3980 C C . VAL A 1 526 ? 30.389 -0.790 -44.795 1.00 96.62 526 VAL A C 1
ATOM 3982 O O . VAL A 1 526 ? 31.116 -1.271 -45.667 1.00 96.62 526 VAL A O 1
ATOM 3985 N N . GLU A 1 527 ? 29.056 -0.873 -44.849 1.00 95.12 527 GLU A N 1
ATOM 3986 C CA . GLU A 1 527 ? 28.332 -1.538 -45.936 1.00 95.12 527 GLU A CA 1
ATOM 3987 C C . GLU A 1 527 ? 28.607 -0.870 -47.289 1.00 95.12 527 GLU A C 1
ATOM 3989 O O . GLU A 1 527 ? 28.884 -1.569 -48.263 1.00 95.12 527 GLU A O 1
ATOM 3994 N N . ALA A 1 528 ? 28.600 0.466 -47.357 1.00 95.44 528 ALA A N 1
ATOM 3995 C CA . ALA A 1 528 ? 28.914 1.199 -48.580 1.00 95.44 528 ALA A CA 1
ATOM 3996 C C . ALA A 1 528 ? 30.312 0.856 -49.108 1.00 95.44 528 ALA A C 1
ATOM 3998 O O . ALA A 1 528 ? 30.468 0.551 -50.290 1.00 95.44 528 ALA A O 1
ATOM 3999 N N . VAL A 1 529 ? 31.332 0.870 -48.245 1.00 96.81 529 VAL A N 1
ATOM 4000 C CA . VAL A 1 529 ? 32.715 0.546 -48.631 1.00 96.81 529 VAL A CA 1
ATOM 4001 C C . VAL A 1 529 ? 32.835 -0.896 -49.114 1.00 96.81 529 VAL A C 1
ATOM 4003 O O . VAL A 1 529 ? 33.432 -1.144 -50.164 1.00 96.81 529 VAL A O 1
ATOM 4006 N N . ALA A 1 530 ? 32.236 -1.844 -48.391 1.00 95.69 530 ALA A N 1
ATOM 4007 C CA . ALA A 1 530 ? 32.232 -3.248 -48.789 1.00 95.69 530 ALA A CA 1
ATOM 4008 C C . ALA A 1 530 ? 31.510 -3.455 -50.133 1.00 95.69 530 ALA A C 1
ATOM 4010 O O . ALA A 1 530 ? 32.025 -4.137 -51.021 1.00 95.69 530 ALA A O 1
ATOM 4011 N N . GLY A 1 531 ? 30.352 -2.814 -50.313 1.00 94.81 531 GLY A N 1
ATOM 4012 C CA . GLY A 1 531 ? 29.574 -2.855 -51.548 1.00 94.81 531 GLY A CA 1
ATOM 4013 C C . GLY A 1 531 ? 30.322 -2.250 -52.737 1.00 94.81 531 GLY A C 1
ATOM 4014 O O . GLY A 1 531 ? 30.300 -2.832 -53.820 1.00 94.81 531 GLY A O 1
ATOM 4015 N N . MET A 1 532 ? 31.038 -1.136 -52.541 1.00 96.69 532 MET A N 1
ATOM 4016 C CA . MET A 1 532 ? 31.905 -0.542 -53.565 1.00 96.69 532 MET A CA 1
ATOM 4017 C C . MET A 1 532 ? 33.026 -1.503 -53.982 1.00 96.69 532 MET A C 1
ATOM 4019 O O . MET A 1 532 ? 33.253 -1.678 -55.178 1.00 96.69 532 MET A O 1
ATOM 4023 N N . GLY A 1 533 ? 33.678 -2.171 -53.024 1.00 96.12 533 GLY A N 1
ATOM 4024 C CA . GLY A 1 533 ? 34.709 -3.176 -53.304 1.00 96.12 533 GLY A CA 1
ATOM 4025 C C . GLY A 1 533 ? 34.173 -4.359 -54.118 1.00 96.12 533 GLY A C 1
ATOM 4026 O O . GLY A 1 533 ? 34.693 -4.662 -55.191 1.00 96.12 533 GLY A O 1
ATOM 4027 N N . ALA A 1 534 ? 33.071 -4.968 -53.671 1.00 95.12 534 ALA A N 1
ATOM 4028 C CA . ALA A 1 534 ? 32.447 -6.093 -54.373 1.00 95.12 534 ALA A CA 1
ATOM 4029 C C . ALA A 1 534 ? 31.966 -5.710 -55.784 1.00 95.12 534 ALA A C 1
ATOM 4031 O O . ALA A 1 534 ? 32.113 -6.477 -56.739 1.00 95.12 534 ALA A O 1
ATOM 4032 N N . LEU A 1 535 ? 31.403 -4.508 -55.938 1.00 95.06 535 LEU A N 1
ATOM 4033 C CA . LEU A 1 535 ? 30.956 -4.006 -57.234 1.00 95.06 535 LEU A CA 1
ATOM 4034 C C . LEU A 1 535 ? 32.141 -3.738 -58.171 1.00 95.06 535 LEU A C 1
ATOM 4036 O O . LEU A 1 535 ? 32.053 -4.033 -59.364 1.00 95.06 535 LEU A O 1
ATOM 4040 N N . LEU A 1 536 ? 33.260 -3.231 -57.650 1.00 95.81 536 LEU A N 1
ATOM 4041 C CA . LEU A 1 536 ? 34.488 -3.026 -58.416 1.00 95.81 536 LEU A CA 1
ATOM 4042 C C . LEU A 1 536 ? 35.073 -4.349 -58.916 1.00 95.81 536 LEU A C 1
ATOM 4044 O O . LEU A 1 536 ? 35.392 -4.457 -60.099 1.00 95.81 536 LEU A O 1
ATOM 4048 N N . GLU A 1 537 ? 35.150 -5.368 -58.060 1.00 94.69 537 GLU A N 1
ATOM 4049 C CA . GLU A 1 537 ? 35.610 -6.710 -58.440 1.00 94.69 537 GLU A CA 1
ATOM 4050 C C . GLU A 1 537 ? 34.750 -7.310 -59.560 1.00 94.69 537 GLU A C 1
ATOM 4052 O O . GLU A 1 537 ? 35.280 -7.778 -60.572 1.00 94.69 537 GLU A O 1
ATOM 4057 N N . GLN A 1 538 ? 33.421 -7.225 -59.433 1.00 92.50 538 GLN A N 1
ATOM 4058 C CA . GLN A 1 538 ? 32.496 -7.684 -60.475 1.00 92.50 538 GLN A CA 1
ATOM 4059 C C . GLN A 1 538 ? 32.655 -6.889 -61.774 1.00 92.50 538 GLN A C 1
ATOM 4061 O O . GLN A 1 538 ? 32.642 -7.472 -62.858 1.00 92.50 538 GLN A O 1
ATOM 4066 N N . THR A 1 539 ? 32.877 -5.576 -61.670 1.00 93.69 539 THR A N 1
ATOM 4067 C CA . THR A 1 539 ? 33.141 -4.716 -62.830 1.00 93.69 539 THR A CA 1
ATOM 4068 C C . THR A 1 539 ? 34.421 -5.145 -63.547 1.00 93.69 539 THR A C 1
ATOM 4070 O O . THR A 1 539 ? 34.424 -5.297 -64.766 1.00 93.69 539 THR A O 1
ATOM 4073 N N . I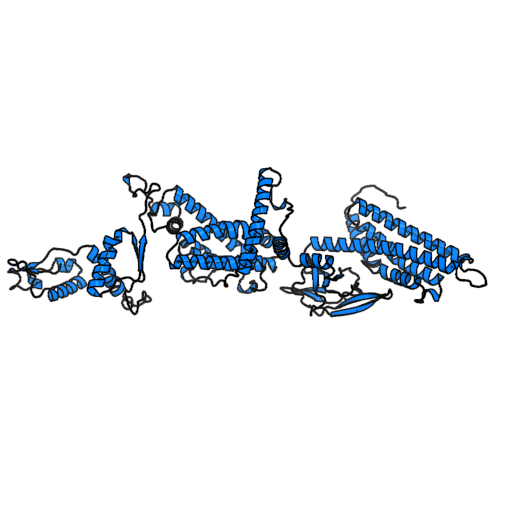LE A 1 540 ? 35.507 -5.392 -62.811 1.00 93.75 540 ILE A N 1
ATOM 4074 C CA . ILE A 1 540 ? 36.784 -5.847 -63.378 1.00 93.75 540 ILE A CA 1
ATOM 4075 C C . ILE A 1 540 ? 36.610 -7.207 -64.067 1.00 93.75 540 ILE A C 1
ATOM 4077 O O . ILE A 1 540 ? 37.066 -7.388 -65.198 1.00 93.75 540 ILE A O 1
ATOM 4081 N N . ALA A 1 541 ? 35.914 -8.149 -63.426 1.00 90.75 541 ALA A N 1
ATOM 4082 C CA . ALA A 1 541 ? 35.627 -9.461 -64.003 1.00 90.75 541 ALA A CA 1
ATOM 4083 C C . ALA A 1 541 ? 34.806 -9.356 -65.301 1.00 90.75 541 ALA A C 1
ATOM 4085 O O . ALA A 1 541 ? 35.135 -10.001 -66.303 1.00 90.75 541 ALA A O 1
ATOM 4086 N N . TYR A 1 542 ? 33.783 -8.499 -65.322 1.00 89.44 542 TYR A N 1
ATOM 4087 C CA . TYR A 1 542 ? 32.983 -8.232 -66.516 1.00 89.44 542 TYR A CA 1
ATOM 4088 C C . TYR A 1 542 ? 33.834 -7.646 -67.650 1.00 89.44 542 TYR A C 1
ATOM 4090 O O . TYR A 1 542 ? 33.790 -8.132 -68.781 1.00 89.44 542 TYR A O 1
ATOM 4098 N N . LEU A 1 543 ? 34.673 -6.649 -67.352 1.00 90.00 543 LEU A N 1
ATOM 4099 C CA . LEU A 1 543 ? 35.535 -6.014 -68.351 1.00 90.00 543 LEU A CA 1
ATOM 4100 C C . LEU A 1 543 ? 36.590 -6.973 -68.926 1.00 90.00 543 LEU A C 1
ATOM 4102 O O . LEU A 1 543 ? 36.967 -6.838 -70.090 1.00 90.00 543 LEU A O 1
ATOM 4106 N N . ASN A 1 544 ? 37.056 -7.945 -68.141 1.00 90.25 544 ASN A N 1
ATOM 4107 C CA . ASN A 1 544 ? 38.017 -8.953 -68.594 1.00 90.25 544 ASN A CA 1
ATOM 4108 C C . ASN A 1 544 ? 37.393 -10.051 -69.463 1.00 90.25 544 ASN A C 1
ATOM 4110 O O . ASN A 1 544 ? 38.081 -10.627 -70.302 1.00 90.25 544 ASN A O 1
ATOM 4114 N N . THR A 1 545 ? 36.111 -10.360 -69.264 1.00 86.31 545 THR A N 1
ATOM 4115 C CA . THR A 1 545 ? 35.427 -11.463 -69.961 1.00 86.31 545 THR A CA 1
ATOM 4116 C C . THR A 1 545 ? 34.643 -10.999 -71.184 1.00 86.31 545 THR A C 1
ATOM 4118 O O . THR A 1 545 ? 34.458 -11.765 -72.132 1.00 86.31 545 THR A O 1
ATOM 4121 N N . ARG A 1 546 ? 34.185 -9.743 -71.205 1.00 83.44 546 ARG A N 1
ATOM 4122 C CA . ARG A 1 546 ? 33.399 -9.206 -72.314 1.00 83.44 546 ARG A CA 1
ATOM 4123 C C . ARG A 1 546 ? 34.293 -8.729 -73.456 1.00 83.44 546 ARG A C 1
ATOM 4125 O O . ARG A 1 546 ? 35.185 -7.914 -73.248 1.00 83.44 546 ARG A O 1
ATOM 4132 N N . VAL A 1 547 ? 34.000 -9.188 -74.674 1.00 82.88 547 VAL A N 1
ATOM 4133 C CA . VAL A 1 547 ? 34.733 -8.834 -75.902 1.00 82.88 547 VAL A CA 1
ATOM 4134 C C . VAL A 1 547 ? 33.899 -7.898 -76.780 1.00 82.88 547 VAL A C 1
ATOM 4136 O O . VAL A 1 547 ? 32.722 -8.160 -77.034 1.00 82.88 547 VAL A O 1
ATOM 4139 N N . GLN A 1 548 ? 34.514 -6.819 -77.262 1.00 78.56 548 GLN A N 1
ATOM 4140 C CA . GLN A 1 548 ? 33.997 -5.941 -78.316 1.00 78.56 548 GLN A CA 1
ATOM 4141 C C . GLN A 1 548 ? 35.143 -5.567 -79.257 1.00 78.56 548 GLN A C 1
ATOM 4143 O O . GLN A 1 548 ? 36.254 -5.323 -78.802 1.00 78.56 548 GLN A O 1
ATOM 4148 N N . PHE A 1 549 ? 34.876 -5.508 -80.565 1.00 84.75 549 PHE A N 1
ATOM 4149 C CA . PHE A 1 549 ? 35.912 -5.243 -81.577 1.00 84.75 549 PHE A CA 1
ATOM 4150 C C . PHE A 1 549 ? 37.117 -6.199 -81.454 1.00 84.75 549 PHE A C 1
ATOM 4152 O O . PHE A 1 549 ? 38.262 -5.766 -81.487 1.00 84.75 549 PHE A O 1
ATOM 4159 N N . GLU A 1 550 ? 36.839 -7.494 -81.252 1.00 84.69 550 GLU A N 1
ATOM 4160 C CA . GLU A 1 550 ? 37.833 -8.580 -81.114 1.00 84.69 550 GLU A CA 1
ATOM 4161 C C . GLU A 1 550 ? 38.786 -8.477 -79.907 1.00 84.69 550 GLU A C 1
ATOM 4163 O O . GLU A 1 550 ? 39.635 -9.345 -79.719 1.00 84.69 550 GLU A O 1
ATOM 4168 N N . VAL A 1 551 ? 38.614 -7.481 -79.033 1.00 86.44 551 VAL A N 1
ATOM 4169 C CA . VAL A 1 551 ? 39.406 -7.312 -77.807 1.00 86.44 551 VAL A CA 1
ATOM 4170 C C . VAL A 1 551 ? 38.516 -7.312 -76.565 1.00 86.44 551 VAL A C 1
ATOM 4172 O O . VAL A 1 551 ? 37.360 -6.887 -76.601 1.00 86.44 551 VAL A O 1
ATOM 4175 N N . ALA A 1 552 ? 39.042 -7.803 -75.441 1.00 88.00 552 ALA A N 1
ATOM 4176 C CA . ALA A 1 552 ? 38.367 -7.663 -74.153 1.00 88.00 552 ALA A CA 1
ATOM 4177 C C . ALA A 1 552 ? 38.197 -6.175 -73.803 1.00 88.00 552 ALA A C 1
ATOM 4179 O O . ALA A 1 552 ? 39.056 -5.355 -74.139 1.00 88.00 552 ALA A O 1
ATOM 4180 N N . LEU A 1 553 ? 37.127 -5.814 -73.091 1.00 86.06 553 LEU A N 1
ATOM 4181 C CA . LEU A 1 553 ? 36.888 -4.422 -72.699 1.00 86.06 553 LEU A CA 1
ATOM 4182 C C . LEU A 1 553 ? 38.025 -3.858 -71.824 1.00 86.06 553 LEU A C 1
ATOM 4184 O O . LEU A 1 553 ? 38.361 -2.678 -71.924 1.00 86.06 553 LEU A O 1
ATOM 4188 N N . SER A 1 554 ? 38.693 -4.697 -71.030 1.00 86.56 554 SER A N 1
ATOM 4189 C CA . SER A 1 554 ? 39.891 -4.317 -70.268 1.00 86.56 554 SER A CA 1
ATOM 4190 C C . SER A 1 554 ? 41.086 -3.902 -71.144 1.00 86.56 554 SER A C 1
ATOM 4192 O O . SER A 1 554 ? 42.019 -3.253 -70.660 1.00 86.56 554 SER A O 1
ATOM 4194 N N . GLY A 1 555 ? 41.046 -4.190 -72.450 1.00 84.38 555 GLY A N 1
ATOM 4195 C CA . GLY A 1 555 ? 42.002 -3.731 -73.456 1.00 84.38 555 GLY A CA 1
ATOM 4196 C C . GLY A 1 555 ? 41.921 -2.229 -73.764 1.00 84.38 555 GLY A C 1
ATOM 4197 O O . GLY A 1 555 ? 42.934 -1.640 -74.156 1.00 84.38 555 GLY A O 1
ATOM 4198 N N . PHE A 1 556 ? 40.789 -1.564 -73.499 1.00 90.38 556 PHE A N 1
ATOM 4199 C CA . PHE A 1 556 ? 40.623 -0.126 -73.742 1.00 90.38 556 PHE A CA 1
ATOM 4200 C C . PHE A 1 556 ? 41.206 0.724 -72.602 1.00 90.38 556 PHE A C 1
ATOM 4202 O O . PHE A 1 556 ? 40.775 0.645 -71.451 1.00 90.38 556 PHE A O 1
ATOM 4209 N N . GLN A 1 557 ? 42.158 1.605 -72.929 1.00 89.94 557 GLN A N 1
ATOM 4210 C CA . GLN A 1 557 ? 42.865 2.443 -71.948 1.00 89.94 557 GLN A CA 1
ATOM 4211 C C . GLN A 1 557 ? 41.927 3.331 -71.114 1.00 89.94 557 GLN A C 1
ATOM 4213 O O . GLN A 1 557 ? 42.107 3.448 -69.904 1.00 89.94 557 GLN A O 1
ATOM 4218 N N . VAL A 1 558 ? 40.897 3.906 -71.741 1.00 88.88 558 VAL A N 1
ATOM 4219 C CA . VAL A 1 558 ? 39.918 4.780 -71.070 1.00 88.88 558 VAL A CA 1
ATOM 4220 C C . VAL A 1 558 ? 39.168 4.045 -69.953 1.00 88.88 558 VAL A C 1
ATOM 4222 O O . VAL A 1 558 ? 38.912 4.626 -68.900 1.00 88.88 558 VAL A O 1
ATOM 4225 N N . LEU A 1 559 ? 38.846 2.761 -70.148 1.00 90.31 559 LEU A N 1
ATOM 4226 C CA . LEU A 1 559 ? 38.151 1.958 -69.139 1.00 90.31 559 LEU A CA 1
ATOM 4227 C C . LEU A 1 559 ? 39.091 1.578 -67.988 1.00 90.31 559 LEU A C 1
ATOM 4229 O O . LEU A 1 559 ? 38.681 1.634 -66.833 1.00 90.31 559 LEU A O 1
ATOM 4233 N N . ARG A 1 560 ? 40.367 1.286 -68.278 1.00 89.75 560 ARG A N 1
ATOM 4234 C CA . ARG A 1 560 ? 41.378 1.030 -67.237 1.00 89.75 560 ARG A CA 1
ATOM 4235 C C . ARG A 1 560 ? 41.602 2.235 -66.325 1.00 89.75 560 ARG A C 1
ATOM 4237 O O . ARG A 1 560 ? 41.689 2.053 -65.117 1.00 89.75 560 ARG A O 1
ATOM 4244 N N . HIS A 1 561 ? 41.657 3.449 -66.880 1.00 92.88 561 HIS A N 1
ATOM 4245 C CA . HIS A 1 561 ? 41.788 4.667 -66.071 1.00 92.88 561 HIS A CA 1
ATOM 4246 C C . HIS A 1 561 ? 40.573 4.858 -65.153 1.00 92.88 561 HIS A C 1
ATOM 4248 O O . HIS A 1 561 ? 40.747 5.038 -63.955 1.00 92.88 561 HIS A O 1
ATOM 4254 N N . LYS A 1 562 ? 39.348 4.694 -65.677 1.00 91.50 562 LYS A N 1
ATOM 4255 C CA . LYS A 1 562 ? 38.122 4.766 -64.860 1.00 91.50 562 LYS A CA 1
ATOM 4256 C C . LYS A 1 562 ? 38.113 3.747 -63.714 1.00 91.50 562 LYS A C 1
ATOM 4258 O O . LYS A 1 562 ? 37.683 4.076 -62.616 1.00 91.50 562 LYS A O 1
ATOM 4263 N N . VAL A 1 563 ? 38.576 2.519 -63.955 1.00 94.12 563 VAL A N 1
ATOM 4264 C CA . VAL A 1 563 ? 38.687 1.489 -62.906 1.00 94.12 563 VAL A CA 1
ATOM 4265 C C . VAL A 1 563 ? 39.737 1.867 -61.856 1.00 94.12 563 VAL A C 1
ATOM 4267 O O . VAL A 1 563 ? 39.492 1.665 -60.671 1.00 94.12 563 VAL A O 1
ATOM 4270 N N . ALA A 1 564 ? 40.873 2.443 -62.261 1.00 92.94 564 ALA A N 1
ATOM 4271 C CA . ALA A 1 564 ? 41.894 2.923 -61.329 1.00 92.94 564 ALA A CA 1
ATOM 4272 C C . ALA A 1 564 ? 41.383 4.084 -60.453 1.00 92.94 564 ALA A C 1
ATOM 4274 O O . ALA A 1 564 ? 41.624 4.083 -59.247 1.00 92.94 564 ALA A O 1
ATOM 4275 N N . ASP A 1 565 ? 40.620 5.018 -61.030 1.00 94.31 565 ASP A N 1
ATOM 4276 C CA . ASP A 1 565 ? 39.986 6.112 -60.283 1.00 94.31 565 ASP A CA 1
ATOM 4277 C C . ASP A 1 565 ? 38.982 5.573 -59.254 1.00 94.31 565 ASP A C 1
ATOM 4279 O O . ASP A 1 565 ? 38.981 5.990 -58.096 1.00 94.31 565 ASP A O 1
ATOM 4283 N N . LEU A 1 566 ? 38.153 4.600 -59.653 1.00 95.38 566 LEU A N 1
ATOM 4284 C CA . LEU A 1 566 ? 37.225 3.926 -58.743 1.00 95.38 566 LEU A CA 1
ATOM 4285 C C . LEU A 1 566 ? 37.976 3.204 -57.619 1.00 95.38 566 LEU A C 1
ATOM 4287 O O . LEU A 1 566 ? 37.599 3.331 -56.459 1.00 95.38 566 LEU A O 1
ATOM 4291 N N . PHE A 1 567 ? 39.066 2.503 -57.926 1.00 96.25 567 PHE A N 1
ATOM 4292 C CA . PHE A 1 567 ? 39.891 1.862 -56.904 1.00 96.25 567 PHE A CA 1
ATOM 4293 C C . PHE A 1 567 ? 40.431 2.877 -55.884 1.00 96.25 567 PHE A C 1
ATOM 4295 O O . PHE A 1 567 ? 40.270 2.679 -54.682 1.00 96.25 567 PHE A O 1
ATOM 4302 N N . ALA A 1 568 ? 40.991 4.001 -56.344 1.00 94.94 568 ALA A N 1
ATOM 4303 C CA . ALA A 1 568 ? 41.504 5.048 -55.460 1.00 94.94 568 ALA A CA 1
ATOM 4304 C C . ALA A 1 568 ? 40.407 5.638 -54.555 1.00 94.94 568 ALA A C 1
ATOM 4306 O O . ALA A 1 568 ? 40.608 5.820 -53.354 1.00 94.94 568 ALA A O 1
ATOM 4307 N N . VAL A 1 569 ? 39.223 5.885 -55.120 1.00 93.44 569 VAL A N 1
ATOM 4308 C CA . VAL A 1 569 ? 38.047 6.355 -54.379 1.00 93.44 569 VAL A CA 1
ATOM 4309 C C . VAL A 1 569 ? 37.604 5.344 -53.316 1.00 93.44 569 VAL A C 1
ATOM 4311 O O . VAL A 1 569 ? 37.328 5.725 -52.177 1.00 93.44 569 VAL A O 1
ATOM 4314 N N . GLN A 1 570 ? 37.549 4.058 -53.668 1.00 95.56 570 GLN A N 1
ATOM 4315 C CA . GLN A 1 570 ? 37.157 2.997 -52.744 1.00 95.56 570 GLN A CA 1
ATOM 4316 C C . GLN A 1 570 ? 38.159 2.877 -51.591 1.00 95.56 570 GLN A C 1
ATOM 4318 O O . GLN A 1 570 ? 37.738 2.739 -50.442 1.00 95.56 570 GLN A O 1
ATOM 4323 N N . GLU A 1 571 ? 39.462 2.943 -51.869 1.00 95.62 571 GLU A N 1
ATOM 4324 C CA . GLU A 1 571 ? 40.504 2.848 -50.842 1.00 95.62 571 GLU A CA 1
ATOM 4325 C C . GLU A 1 571 ? 40.533 4.065 -49.915 1.00 95.62 571 GLU A C 1
ATOM 4327 O O . GLU A 1 571 ? 40.712 3.906 -48.709 1.00 95.62 571 GLU A O 1
ATOM 4332 N N . SER A 1 572 ? 40.247 5.264 -50.429 1.00 94.06 572 SER A N 1
ATOM 4333 C CA . SER A 1 572 ? 40.074 6.456 -49.590 1.00 94.06 572 SER A CA 1
ATOM 4334 C C . SER A 1 572 ? 38.904 6.298 -48.610 1.00 94.06 572 SER A C 1
ATOM 4336 O O . SER A 1 572 ? 39.062 6.521 -47.407 1.00 94.06 572 SER A O 1
ATOM 4338 N N . ALA A 1 573 ? 37.749 5.820 -49.087 1.00 95.19 573 ALA A N 1
ATOM 4339 C CA . ALA A 1 573 ? 36.601 5.542 -48.224 1.00 95.19 573 ALA A CA 1
ATOM 4340 C C . ALA A 1 573 ? 36.888 4.408 -47.220 1.00 95.19 573 ALA A C 1
ATOM 4342 O O . ALA A 1 573 ? 36.471 4.482 -46.063 1.00 95.19 573 ALA A O 1
ATOM 4343 N N . ARG A 1 574 ? 37.643 3.379 -47.634 1.00 97.12 574 ARG A N 1
ATOM 4344 C CA . ARG A 1 574 ? 38.073 2.275 -46.762 1.00 97.12 574 ARG A CA 1
ATOM 4345 C C . ARG A 1 574 ? 38.967 2.771 -45.632 1.00 97.12 574 ARG A C 1
ATOM 4347 O O . ARG A 1 574 ? 38.716 2.416 -44.485 1.00 97.12 574 ARG A O 1
ATOM 4354 N N . ALA A 1 575 ? 39.960 3.604 -45.934 1.00 95.50 575 ALA A N 1
ATOM 4355 C CA . ALA A 1 575 ? 40.849 4.178 -44.928 1.00 95.50 575 ALA A CA 1
ATOM 4356 C C . ALA A 1 575 ? 40.072 4.994 -43.882 1.00 95.50 575 ALA A C 1
ATOM 4358 O O . ALA A 1 575 ? 40.287 4.819 -42.685 1.00 95.50 575 ALA A O 1
ATOM 4359 N N . MET A 1 576 ? 39.107 5.809 -44.325 1.00 94.81 576 MET A N 1
ATOM 4360 C CA . MET A 1 576 ? 38.243 6.595 -43.438 1.00 94.81 576 MET A CA 1
ATOM 4361 C C . MET A 1 576 ? 37.428 5.713 -42.479 1.00 94.81 576 MET A C 1
ATOM 4363 O O . MET A 1 576 ? 37.376 5.985 -41.281 1.00 94.81 576 MET A O 1
ATOM 4367 N N . VAL A 1 577 ? 36.823 4.632 -42.984 1.00 96.25 577 VAL A N 1
ATOM 4368 C CA . VAL A 1 577 ? 36.060 3.689 -42.149 1.00 96.25 577 VAL A CA 1
ATOM 4369 C C . VAL A 1 577 ? 36.967 2.929 -41.183 1.00 96.25 577 VAL A C 1
ATOM 4371 O O . VAL A 1 577 ? 36.603 2.772 -40.022 1.00 96.25 577 VAL A O 1
ATOM 4374 N N . LEU A 1 578 ? 38.144 2.475 -41.622 1.00 96.31 578 LEU A N 1
ATOM 4375 C CA . LEU A 1 578 ? 39.088 1.759 -40.758 1.00 96.31 578 LEU A CA 1
ATOM 4376 C C . LEU A 1 578 ? 39.590 2.637 -39.608 1.00 96.31 578 LEU A C 1
ATOM 4378 O O . LEU A 1 578 ? 39.577 2.189 -38.465 1.00 96.31 578 LEU A O 1
ATOM 4382 N N . ALA A 1 579 ? 39.949 3.892 -39.889 1.00 94.25 579 ALA A N 1
ATOM 4383 C CA . ALA A 1 579 ? 40.348 4.849 -38.860 1.00 94.25 579 ALA A CA 1
ATOM 4384 C C . ALA A 1 579 ? 39.211 5.115 -37.858 1.00 94.25 579 ALA A C 1
ATOM 4386 O O . ALA A 1 579 ? 39.434 5.162 -36.648 1.00 94.25 579 ALA A O 1
ATOM 4387 N N . LEU A 1 580 ? 37.971 5.237 -38.344 1.00 94.62 580 LEU A N 1
ATOM 4388 C CA . LEU A 1 580 ? 36.805 5.398 -37.478 1.00 94.62 580 LEU A CA 1
ATOM 4389 C C . LEU A 1 580 ? 36.569 4.159 -36.599 1.00 94.62 580 LEU A C 1
ATOM 4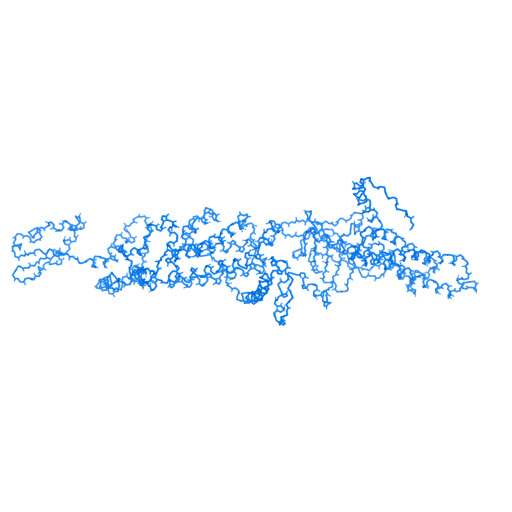391 O O . LEU A 1 580 ? 36.305 4.304 -35.409 1.00 94.62 580 LEU A O 1
ATOM 4395 N N . LEU A 1 581 ? 36.706 2.947 -37.143 1.00 95.25 581 LEU A N 1
ATOM 4396 C CA . LEU A 1 581 ? 36.581 1.701 -36.377 1.00 95.25 581 LEU A CA 1
ATOM 4397 C C . LEU A 1 581 ? 37.669 1.560 -35.304 1.00 95.25 581 LEU A C 1
ATOM 4399 O O . LEU A 1 581 ? 37.372 1.116 -34.196 1.00 95.25 581 LEU A O 1
ATOM 4403 N N . GLU A 1 582 ? 38.906 1.962 -35.600 1.00 94.69 582 GLU A N 1
ATOM 4404 C CA . GLU A 1 582 ? 39.999 1.978 -34.623 1.00 94.69 582 GLU A CA 1
ATOM 4405 C C . GLU A 1 582 ? 39.688 2.926 -33.458 1.00 94.69 582 GLU A C 1
ATOM 4407 O O . GLU A 1 582 ? 39.814 2.546 -32.293 1.00 94.69 582 GLU A O 1
ATOM 4412 N N . ARG A 1 583 ? 39.178 4.127 -33.759 1.00 91.88 583 ARG A N 1
ATOM 4413 C CA . ARG A 1 583 ? 38.748 5.088 -32.734 1.00 91.88 583 ARG A CA 1
ATOM 4414 C C . ARG A 1 583 ? 37.572 4.586 -31.908 1.00 91.88 583 ARG A C 1
ATOM 4416 O O . ARG A 1 583 ? 37.599 4.725 -30.693 1.00 91.88 583 ARG A O 1
ATOM 4423 N N . VAL A 1 584 ? 36.585 3.939 -32.529 1.00 92.94 584 VAL A N 1
ATOM 4424 C CA . VAL A 1 584 ? 35.483 3.278 -31.805 1.00 92.94 584 VAL A CA 1
ATOM 4425 C C . VAL A 1 584 ? 36.029 2.226 -30.835 1.00 92.94 584 VAL A C 1
ATOM 4427 O O . VAL A 1 584 ? 35.569 2.144 -29.698 1.00 92.94 584 VAL A O 1
ATOM 4430 N N . GLY A 1 585 ? 37.027 1.444 -31.260 1.00 90.62 585 GLY A N 1
ATOM 4431 C CA . GLY A 1 585 ? 37.695 0.457 -30.411 1.00 90.62 585 GLY A CA 1
ATOM 4432 C C . GLY A 1 585 ? 38.444 1.074 -29.226 1.00 90.62 585 GLY A C 1
ATOM 4433 O O . GLY A 1 585 ? 38.452 0.490 -28.145 1.00 90.62 585 GLY A O 1
ATOM 4434 N N . ALA A 1 586 ? 39.037 2.256 -29.408 1.00 89.88 586 ALA A N 1
ATOM 4435 C CA . ALA A 1 586 ? 39.754 2.975 -28.356 1.00 89.88 586 ALA A CA 1
ATOM 4436 C C . ALA A 1 586 ? 38.821 3.720 -27.381 1.00 89.88 586 ALA A C 1
ATOM 4438 O O . ALA A 1 586 ? 39.066 3.725 -26.177 1.00 89.88 586 ALA A O 1
ATOM 4439 N N . GLU A 1 587 ? 37.761 4.352 -27.890 1.00 87.88 587 GLU A N 1
ATOM 4440 C CA . GLU A 1 587 ? 36.855 5.219 -27.121 1.00 87.88 587 GLU A CA 1
ATOM 4441 C C . GLU A 1 587 ? 35.650 4.454 -26.531 1.00 87.88 587 GLU A C 1
ATOM 4443 O O . GLU A 1 587 ? 34.965 4.961 -25.645 1.00 87.88 587 GLU A O 1
ATOM 4448 N N . GLY A 1 588 ? 35.370 3.234 -27.006 1.00 87.81 588 GLY A N 1
ATOM 4449 C CA . GLY A 1 588 ? 34.244 2.407 -26.550 1.00 87.81 588 GLY A CA 1
ATOM 4450 C C . GLY A 1 588 ? 32.864 2.903 -27.005 1.00 87.81 588 GLY A C 1
ATOM 4451 O O . GLY A 1 588 ? 31.843 2.330 -26.625 1.00 87.81 588 GLY A O 1
ATOM 4452 N N . ALA A 1 589 ? 32.815 3.952 -27.825 1.00 88.19 589 ALA A N 1
ATOM 4453 C CA . ALA A 1 589 ? 31.606 4.538 -28.388 1.00 88.19 589 ALA A CA 1
ATOM 4454 C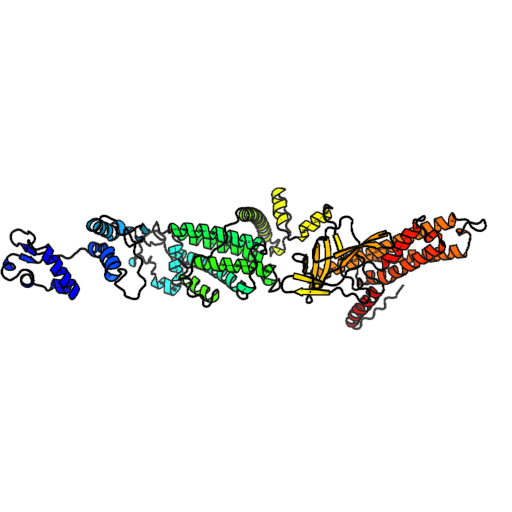 C . ALA A 1 589 ? 31.891 5.110 -29.783 1.00 88.19 589 ALA A C 1
ATOM 4456 O O . ALA A 1 589 ? 33.040 5.356 -30.138 1.00 88.19 589 ALA A O 1
ATOM 4457 N N . VAL A 1 590 ? 30.842 5.329 -30.583 1.00 91.12 590 VAL A N 1
ATOM 4458 C CA . VAL A 1 590 ? 30.980 5.947 -31.910 1.00 91.12 590 VAL A CA 1
ATOM 4459 C C . VAL A 1 590 ? 31.145 7.462 -31.766 1.00 91.12 590 VAL A C 1
ATOM 4461 O O . VAL A 1 590 ? 30.187 8.111 -31.326 1.00 91.12 590 VAL A O 1
ATOM 4464 N N . PRO A 1 591 ? 32.297 8.044 -32.159 1.00 91.19 591 PRO A N 1
ATOM 4465 C CA . PRO A 1 591 ? 32.507 9.481 -32.064 1.00 91.19 591 PRO A CA 1
ATOM 4466 C C . PRO A 1 591 ? 31.573 10.229 -33.016 1.00 91.19 591 PRO A C 1
ATOM 4468 O O . PRO A 1 591 ? 31.540 9.982 -34.224 1.00 91.19 591 PRO A O 1
ATOM 4471 N N . GLU A 1 592 ? 30.794 11.155 -32.467 1.00 88.44 592 GLU A N 1
ATOM 4472 C CA . GLU A 1 592 ? 29.678 11.781 -33.177 1.00 88.44 592 GLU A CA 1
ATOM 4473 C C . GLU A 1 592 ? 30.121 12.631 -34.374 1.00 88.44 592 GLU A C 1
ATOM 4475 O O . GLU A 1 592 ? 29.560 12.523 -35.465 1.00 88.44 592 GLU A O 1
ATOM 4480 N N . ARG A 1 593 ? 31.181 13.427 -34.201 1.00 90.31 593 ARG A N 1
ATOM 4481 C CA . ARG A 1 593 ? 31.725 14.265 -35.275 1.00 90.31 593 ARG A CA 1
ATOM 4482 C C . ARG A 1 593 ? 32.319 13.433 -36.413 1.00 90.31 593 ARG A C 1
ATOM 4484 O O . ARG A 1 593 ? 32.138 13.780 -37.577 1.00 90.31 593 ARG A O 1
ATOM 4491 N N . ASP A 1 594 ? 33.011 12.345 -36.095 1.00 91.50 594 ASP A N 1
ATOM 4492 C CA . ASP A 1 594 ? 33.718 11.553 -37.103 1.00 91.50 594 ASP A CA 1
ATOM 4493 C C . ASP A 1 594 ? 32.755 10.713 -37.937 1.00 91.50 594 ASP A C 1
ATOM 4495 O O . ASP A 1 594 ? 32.903 10.641 -39.157 1.00 91.50 594 ASP A O 1
ATOM 4499 N N . VAL A 1 595 ? 31.719 10.138 -37.314 1.00 93.06 595 VAL A N 1
ATOM 4500 C CA . VAL A 1 595 ? 30.680 9.425 -38.067 1.00 93.06 595 VAL A CA 1
ATOM 4501 C C . VAL A 1 595 ? 29.860 10.377 -38.943 1.00 93.06 595 VAL A C 1
ATOM 4503 O O . VAL A 1 595 ? 29.512 10.012 -40.066 1.00 93.06 595 VAL A O 1
ATOM 4506 N N . ALA A 1 596 ? 29.623 11.616 -38.491 1.00 91.06 596 ALA A N 1
ATOM 4507 C CA . ALA A 1 596 ? 28.980 12.648 -39.303 1.00 91.06 596 ALA A CA 1
ATOM 4508 C C . ALA A 1 596 ? 29.812 13.004 -40.547 1.00 91.06 596 ALA A C 1
ATOM 4510 O O . ALA A 1 596 ? 29.284 13.024 -41.659 1.00 91.06 596 ALA A O 1
ATOM 4511 N N . LEU A 1 597 ? 31.125 13.215 -40.385 1.00 93.00 597 LEU A N 1
ATOM 4512 C CA . LEU A 1 597 ? 32.045 13.456 -41.503 1.00 93.00 597 LEU A CA 1
ATOM 4513 C C . LEU A 1 597 ? 32.113 12.256 -42.457 1.00 93.00 597 LEU A C 1
ATOM 4515 O O . LEU A 1 597 ? 32.072 12.433 -43.677 1.00 93.00 597 LEU A O 1
ATOM 4519 N N . ALA A 1 598 ? 32.157 11.038 -41.913 1.00 94.12 598 ALA A N 1
ATOM 4520 C CA . ALA A 1 598 ? 32.162 9.818 -42.707 1.00 94.12 598 ALA A CA 1
ATOM 4521 C C . ALA A 1 598 ? 30.888 9.687 -43.550 1.00 94.12 598 ALA A C 1
ATOM 4523 O O . ALA A 1 598 ? 30.983 9.421 -44.746 1.00 94.12 598 ALA A O 1
ATOM 4524 N N . LYS A 1 599 ? 29.700 9.935 -42.980 1.00 92.19 599 LYS A N 1
ATOM 4525 C CA . LYS A 1 599 ? 28.436 9.906 -43.735 1.00 92.19 599 LYS A CA 1
ATOM 4526 C C . LYS A 1 599 ? 28.355 10.994 -44.794 1.00 92.19 599 LYS A C 1
ATOM 4528 O O . LYS A 1 599 ? 27.978 10.691 -45.928 1.00 92.19 599 LYS A O 1
ATOM 4533 N N . LEU A 1 600 ? 28.756 12.220 -44.453 1.00 92.19 600 LEU A N 1
ATOM 4534 C CA . LEU A 1 600 ? 28.790 13.351 -45.381 1.00 92.19 600 LEU A CA 1
ATOM 4535 C C . LEU A 1 600 ? 29.667 13.052 -46.608 1.00 92.19 600 LEU A C 1
ATOM 4537 O O . LEU A 1 600 ? 29.328 13.439 -47.726 1.00 92.19 600 LEU A O 1
ATOM 4541 N N . HIS A 1 601 ? 30.774 12.330 -46.416 1.00 92.94 601 HIS A N 1
ATOM 4542 C CA . HIS A 1 601 ? 31.674 11.952 -47.499 1.00 92.94 601 HIS A CA 1
ATOM 4543 C C . HIS A 1 601 ? 31.218 10.687 -48.249 1.00 92.94 601 HIS A C 1
ATOM 4545 O O . HIS A 1 601 ? 31.038 10.711 -49.469 1.00 92.94 601 HIS A O 1
ATOM 4551 N N . ILE A 1 602 ? 31.025 9.577 -47.530 1.00 95.62 602 ILE A N 1
ATOM 4552 C CA . ILE A 1 602 ? 30.823 8.232 -48.090 1.00 95.62 602 ILE A CA 1
ATOM 4553 C C . ILE A 1 602 ? 29.423 8.066 -48.688 1.00 95.62 602 ILE A C 1
ATOM 4555 O O . ILE A 1 602 ? 29.290 7.383 -49.703 1.00 95.62 602 ILE A O 1
ATOM 4559 N N . GLY A 1 603 ? 28.394 8.714 -48.131 1.00 91.25 603 GLY A N 1
ATOM 4560 C CA . GLY A 1 603 ? 27.023 8.640 -48.648 1.00 91.25 603 GLY A CA 1
ATOM 4561 C C . GLY A 1 603 ? 26.943 9.050 -50.127 1.00 91.25 603 GLY A C 1
ATOM 4562 O O . GLY A 1 603 ? 26.780 8.175 -50.982 1.00 91.25 603 GLY A O 1
ATOM 4563 N N . PRO A 1 604 ? 27.192 10.329 -50.472 1.00 92.69 604 PRO A N 1
ATOM 4564 C CA . PRO A 1 604 ? 27.216 10.809 -51.860 1.00 92.69 604 PRO A CA 1
ATOM 4565 C C . PRO A 1 604 ? 28.238 10.105 -52.752 1.00 92.69 604 PRO A C 1
ATOM 4567 O O . PRO A 1 604 ? 28.084 10.040 -53.977 1.00 92.69 604 PRO A O 1
ATOM 4570 N N . LEU A 1 605 ? 29.337 9.627 -52.168 1.00 94.56 605 LEU A N 1
ATOM 4571 C CA . LEU A 1 605 ? 30.354 8.875 -52.889 1.00 94.56 605 LEU A CA 1
ATOM 4572 C C . LEU A 1 605 ? 29.824 7.525 -53.372 1.00 94.56 605 LEU A C 1
ATOM 4574 O O . LEU A 1 605 ? 29.989 7.207 -54.547 1.00 94.56 605 LEU A O 1
ATOM 4578 N N . SER A 1 606 ? 29.133 6.781 -52.507 1.00 94.38 606 SER A N 1
ATOM 4579 C CA . SER A 1 606 ? 28.578 5.460 -52.814 1.00 94.38 606 SER A CA 1
ATOM 4580 C C . SER A 1 606 ? 27.613 5.498 -54.005 1.00 94.38 606 SER A C 1
ATOM 4582 O O . SER A 1 606 ? 27.732 4.690 -54.931 1.00 94.38 606 SER A O 1
ATOM 4584 N N . ARG A 1 607 ? 26.746 6.519 -54.073 1.00 91.50 607 ARG A N 1
ATOM 4585 C CA . ARG A 1 607 ? 25.837 6.738 -55.206 1.00 91.50 607 ARG A CA 1
ATOM 4586 C C . ARG A 1 607 ? 26.593 7.021 -56.505 1.00 91.50 607 ARG A C 1
ATOM 4588 O O . ARG A 1 607 ? 26.300 6.427 -57.543 1.00 91.50 607 ARG A O 1
ATOM 4595 N N . ARG A 1 608 ? 27.581 7.923 -56.470 1.00 93.88 608 ARG A N 1
ATOM 4596 C CA . ARG A 1 608 ? 28.403 8.263 -57.650 1.00 93.88 608 ARG A CA 1
ATOM 4597 C C . ARG A 1 608 ? 29.216 7.062 -58.134 1.00 93.88 608 ARG A C 1
ATOM 4599 O O . ARG A 1 608 ? 29.311 6.837 -59.340 1.00 93.88 608 ARG A O 1
ATOM 4606 N N . PHE A 1 609 ? 29.742 6.269 -57.205 1.00 95.62 609 PHE A N 1
ATOM 4607 C CA . PHE A 1 609 ? 30.478 5.040 -57.481 1.00 95.62 609 PHE A CA 1
ATOM 4608 C C . PHE A 1 609 ? 29.605 4.003 -58.196 1.00 95.62 609 PHE A C 1
ATOM 4610 O O . PHE A 1 609 ? 29.992 3.457 -59.233 1.00 95.62 609 PHE A O 1
ATOM 4617 N N . ALA A 1 610 ? 28.395 3.771 -57.686 1.00 93.25 610 ALA A N 1
ATOM 4618 C CA . ALA A 1 610 ? 27.416 2.880 -58.298 1.00 93.25 610 ALA A CA 1
ATOM 4619 C C . ALA A 1 610 ? 27.019 3.339 -59.712 1.00 93.25 610 ALA A C 1
ATOM 4621 O O . ALA A 1 610 ? 27.003 2.543 -60.646 1.00 93.25 610 ALA A O 1
ATOM 4622 N N . ALA A 1 611 ? 26.783 4.637 -59.920 1.00 92.25 611 ALA A N 1
ATOM 4623 C CA . ALA A 1 611 ? 26.468 5.164 -61.249 1.00 92.25 611 ALA A CA 1
ATOM 4624 C C . ALA A 1 611 ? 27.629 4.972 -62.248 1.00 92.25 611 ALA A C 1
ATOM 4626 O O . ALA A 1 611 ? 27.415 4.561 -63.391 1.00 92.25 611 ALA A O 1
ATOM 4627 N N . ALA A 1 612 ? 28.867 5.229 -61.814 1.00 93.12 612 ALA A N 1
ATOM 4628 C CA . ALA A 1 612 ? 30.057 5.080 -62.648 1.00 93.12 612 ALA A CA 1
ATOM 4629 C C . ALA A 1 612 ? 30.335 3.615 -63.028 1.00 93.12 612 ALA A C 1
ATOM 4631 O O . ALA A 1 612 ? 30.665 3.326 -64.178 1.00 93.12 612 ALA A O 1
ATOM 4632 N N . THR A 1 613 ? 30.162 2.682 -62.092 1.00 92.31 613 THR A N 1
ATOM 4633 C CA . THR A 1 613 ? 30.317 1.240 -62.351 1.00 92.31 613 THR A CA 1
ATOM 4634 C C . THR A 1 613 ? 29.221 0.705 -63.269 1.00 92.31 613 THR A C 1
ATOM 4636 O O . THR A 1 613 ? 29.520 -0.047 -64.195 1.00 92.31 613 THR A O 1
ATOM 4639 N N . ILE A 1 614 ? 27.971 1.148 -63.116 1.00 89.50 614 ILE A N 1
ATOM 4640 C CA . ILE A 1 614 ? 26.882 0.801 -64.043 1.00 89.50 614 ILE A CA 1
ATOM 4641 C C . ILE A 1 614 ? 27.182 1.295 -65.462 1.00 89.50 614 ILE A C 1
ATOM 4643 O O . ILE A 1 614 ? 26.999 0.549 -66.424 1.00 89.50 614 ILE A O 1
ATOM 4647 N N . GLN A 1 615 ? 27.735 2.503 -65.608 1.00 89.56 615 GLN A N 1
ATOM 4648 C CA . GLN A 1 615 ? 28.155 3.023 -66.911 1.00 89.56 615 GLN A CA 1
ATOM 4649 C C . GLN A 1 615 ? 29.202 2.122 -67.592 1.00 89.56 615 GLN A C 1
ATOM 4651 O O . GLN A 1 615 ? 29.145 1.943 -68.808 1.00 89.56 615 GLN A O 1
ATOM 4656 N N . LEU A 1 616 ? 30.125 1.521 -66.829 1.00 89.00 616 LEU A N 1
ATOM 4657 C CA . LEU A 1 616 ? 31.135 0.586 -67.353 1.00 89.00 616 LEU A CA 1
ATOM 4658 C C . LEU A 1 616 ? 30.533 -0.737 -67.854 1.00 89.00 616 LEU A C 1
ATOM 4660 O O . LEU A 1 616 ? 31.104 -1.371 -68.740 1.00 89.00 616 LEU A O 1
ATOM 4664 N N . HIS A 1 617 ? 29.369 -1.136 -67.338 1.00 84.25 617 HIS A N 1
ATOM 4665 C CA . HIS A 1 617 ? 28.640 -2.317 -67.805 1.00 84.25 617 HIS A CA 1
ATOM 4666 C C . HIS A 1 617 ? 27.723 -2.029 -69.007 1.00 84.25 617 HIS A C 1
ATOM 4668 O O . HIS A 1 617 ? 27.268 -2.962 -69.678 1.00 84.25 617 HIS A O 1
ATOM 4674 N N . GLY A 1 618 ? 27.444 -0.755 -69.303 1.00 81.75 618 GLY A N 1
ATOM 4675 C CA . GLY A 1 618 ? 26.474 -0.346 -70.319 1.00 81.75 618 GLY A CA 1
ATOM 4676 C C . GLY A 1 618 ? 25.049 -0.791 -69.967 1.00 81.75 618 GLY A C 1
ATOM 4677 O O . GLY A 1 618 ? 24.695 -0.905 -68.796 1.00 81.75 618 GLY A O 1
ATOM 4678 N N . GLY A 1 619 ? 24.222 -1.088 -70.977 1.00 72.75 619 GLY A N 1
ATOM 4679 C CA . GLY A 1 619 ? 22.837 -1.540 -70.762 1.00 72.75 619 GLY A CA 1
ATOM 4680 C C . GLY A 1 619 ? 22.721 -2.803 -69.899 1.00 72.75 619 GLY A C 1
ATOM 4681 O O . GLY A 1 619 ? 21.747 -2.953 -69.169 1.00 72.75 619 GLY A O 1
ATOM 4682 N N . MET A 1 620 ? 23.751 -3.658 -69.905 1.00 77.81 620 MET A N 1
ATOM 4683 C CA . MET A 1 620 ? 23.797 -4.883 -69.105 1.00 77.81 620 MET A CA 1
ATOM 4684 C C . MET A 1 620 ? 23.808 -4.606 -67.595 1.00 77.81 620 MET A C 1
ATOM 4686 O O . MET A 1 620 ? 23.231 -5.372 -66.827 1.00 77.81 620 MET A O 1
ATOM 4690 N N . GLY A 1 621 ? 24.395 -3.484 -67.162 1.00 74.81 621 GLY A N 1
ATOM 4691 C CA . GLY A 1 621 ? 24.408 -3.083 -65.750 1.00 74.81 621 GLY A CA 1
ATOM 4692 C C . GLY A 1 621 ? 23.014 -2.781 -65.191 1.00 74.81 621 GLY A C 1
ATOM 4693 O O . GLY A 1 621 ? 22.794 -2.876 -63.987 1.00 74.81 621 GLY A O 1
ATOM 4694 N N . MET A 1 622 ? 22.050 -2.473 -66.061 1.00 72.69 622 MET A N 1
ATOM 4695 C CA . MET A 1 622 ? 20.662 -2.199 -65.678 1.00 72.69 622 MET A CA 1
ATOM 4696 C C . MET A 1 622 ? 19.787 -3.461 -65.639 1.00 72.69 622 MET A C 1
ATOM 4698 O O . MET A 1 622 ? 18.628 -3.379 -65.241 1.00 72.69 622 MET A O 1
ATOM 4702 N N . THR A 1 623 ? 20.321 -4.616 -66.051 1.00 77.50 623 THR A N 1
ATOM 4703 C CA . THR A 1 623 ? 19.591 -5.893 -66.078 1.00 77.50 623 THR A CA 1
ATOM 4704 C C . THR A 1 623 ? 19.737 -6.656 -64.763 1.00 77.50 623 THR A C 1
ATOM 4706 O O . THR A 1 623 ? 20.736 -6.515 -64.058 1.00 77.50 623 THR A O 1
ATOM 4709 N N . GLU A 1 624 ? 18.768 -7.515 -64.444 1.00 75.94 624 GLU A N 1
ATOM 4710 C CA . GLU A 1 624 ? 18.837 -8.383 -63.257 1.00 75.94 624 GLU A CA 1
ATOM 4711 C C . GLU A 1 624 ? 19.743 -9.610 -63.437 1.00 75.94 624 GLU A C 1
ATOM 4713 O O . GLU A 1 624 ? 19.982 -10.342 -62.476 1.00 75.94 624 GLU A O 1
ATOM 4718 N N . GLU A 1 625 ? 20.270 -9.823 -64.647 1.00 73.69 625 GLU A N 1
ATOM 4719 C CA . GLU A 1 625 ? 21.166 -10.936 -64.976 1.00 73.69 625 GLU A CA 1
ATOM 4720 C C . GLU A 1 625 ? 22.543 -10.795 -64.313 1.00 73.69 625 GLU A C 1
ATOM 4722 O O . GLU A 1 625 ? 23.226 -11.793 -64.081 1.00 73.69 625 GLU A O 1
ATOM 4727 N N . LEU A 1 626 ? 22.950 -9.566 -63.972 1.00 76.94 626 LEU A N 1
ATOM 4728 C CA . LEU A 1 626 ? 24.186 -9.299 -63.244 1.00 76.94 626 LEU A CA 1
ATOM 4729 C C . LEU A 1 626 ? 23.897 -8.922 -61.791 1.00 76.94 626 LEU A C 1
ATOM 4731 O O . LEU A 1 626 ? 23.177 -7.964 -61.501 1.00 76.94 626 LEU A O 1
ATOM 4735 N N . SER A 1 627 ? 24.581 -9.592 -60.863 1.00 80.81 627 SER A N 1
ATOM 4736 C CA . SER A 1 627 ? 24.597 -9.221 -59.441 1.00 80.81 627 SER A CA 1
ATOM 4737 C C . SER A 1 627 ? 25.075 -7.782 -59.200 1.00 80.81 627 SER A C 1
ATOM 4739 O O . SER A 1 627 ? 24.686 -7.170 -58.205 1.00 80.81 627 SER A O 1
ATOM 4741 N N . ALA A 1 628 ? 25.844 -7.214 -60.137 1.00 82.75 628 ALA A N 1
ATOM 4742 C CA . ALA A 1 628 ? 26.316 -5.833 -60.107 1.00 82.75 628 ALA A CA 1
ATOM 4743 C C . ALA A 1 628 ? 25.160 -4.821 -60.050 1.00 82.75 628 ALA A C 1
ATOM 4745 O O . ALA A 1 628 ? 25.251 -3.825 -59.334 1.00 82.75 628 ALA A O 1
ATOM 4746 N N . SER A 1 629 ? 24.042 -5.104 -60.732 1.00 83.44 629 SER A N 1
ATOM 4747 C CA . SER A 1 629 ? 22.852 -4.247 -60.700 1.00 83.44 629 SER A CA 1
ATOM 4748 C C . SER A 1 629 ? 22.259 -4.160 -59.291 1.00 83.44 629 SER A C 1
ATOM 4750 O O . SER A 1 629 ? 21.909 -3.078 -58.823 1.00 83.44 629 SER A O 1
ATOM 4752 N N . ARG A 1 630 ? 22.214 -5.287 -58.566 1.00 87.38 630 ARG A N 1
ATOM 4753 C CA . ARG A 1 630 ? 21.701 -5.349 -57.186 1.00 87.38 630 ARG A CA 1
ATOM 4754 C C . ARG A 1 630 ? 22.591 -4.573 -56.217 1.00 87.38 630 ARG A C 1
ATOM 4756 O O . ARG A 1 630 ? 22.082 -3.800 -55.412 1.00 87.38 630 ARG A O 1
ATOM 4763 N N . LEU A 1 631 ? 23.913 -4.720 -56.335 1.00 89.38 631 LEU A N 1
ATOM 4764 C CA . LEU A 1 631 ? 24.873 -3.962 -55.525 1.00 89.38 631 LEU A CA 1
ATOM 4765 C C . LEU A 1 631 ? 24.792 -2.456 -55.799 1.00 89.38 631 LEU A C 1
ATOM 4767 O O . LEU A 1 631 ? 24.786 -1.665 -54.861 1.00 89.38 631 LEU A O 1
ATOM 4771 N N . ALA A 1 632 ? 24.673 -2.050 -57.064 1.00 90.56 632 ALA A N 1
ATOM 4772 C CA . ALA A 1 632 ? 24.521 -0.643 -57.420 1.00 90.56 632 ALA A CA 1
ATOM 4773 C C . ALA A 1 632 ? 23.222 -0.046 -56.857 1.00 90.56 632 ALA A C 1
ATOM 4775 O O . ALA A 1 632 ? 23.251 1.024 -56.252 1.00 90.56 632 ALA A O 1
ATOM 4776 N N . LYS A 1 633 ? 22.097 -0.765 -56.988 1.00 90.38 633 LYS A N 1
ATOM 4777 C CA . LYS A 1 633 ? 20.811 -0.380 -56.387 1.00 90.38 633 LYS A CA 1
ATOM 4778 C C . LYS A 1 633 ? 20.930 -0.230 -54.869 1.00 90.38 633 LYS A C 1
ATOM 4780 O O . LYS A 1 633 ? 20.433 0.753 -54.329 1.00 90.38 633 LYS A O 1
ATOM 4785 N N . ARG A 1 634 ? 21.652 -1.134 -54.196 1.00 90.56 634 ARG A N 1
ATOM 4786 C CA . ARG A 1 634 ? 21.908 -1.028 -52.754 1.00 90.56 634 ARG A CA 1
ATOM 4787 C C . ARG A 1 634 ? 22.698 0.232 -52.402 1.00 90.56 634 ARG A C 1
ATOM 4789 O O . ARG A 1 634 ? 22.274 0.996 -51.542 1.00 90.56 634 ARG A O 1
ATOM 4796 N N . LEU A 1 635 ? 23.800 0.495 -53.103 1.00 92.12 635 LEU A N 1
ATOM 4797 C CA . LEU A 1 635 ? 24.621 1.692 -52.889 1.00 92.12 635 LEU A CA 1
ATOM 4798 C C . LEU A 1 635 ? 23.862 3.001 -53.168 1.00 92.12 635 LEU A C 1
ATOM 4800 O O . LEU A 1 635 ? 24.162 4.017 -52.550 1.00 92.12 635 LEU A O 1
ATOM 4804 N N . PHE A 1 636 ? 22.850 2.998 -54.043 1.00 89.25 636 PHE A N 1
ATOM 4805 C CA . PHE A 1 636 ? 21.971 4.159 -54.213 1.00 89.25 636 PHE A CA 1
ATOM 4806 C C . PHE A 1 636 ? 21.111 4.454 -52.977 1.00 89.25 636 PHE A C 1
ATOM 4808 O O . PHE A 1 636 ? 20.785 5.620 -52.747 1.00 89.25 636 PHE A O 1
ATOM 4815 N N . MET A 1 637 ? 20.753 3.427 -52.197 1.00 86.44 637 MET A N 1
ATOM 4816 C CA . MET A 1 637 ? 19.864 3.560 -51.040 1.00 86.44 637 MET A CA 1
ATOM 4817 C C . MET A 1 637 ? 20.597 3.839 -49.725 1.00 86.44 637 MET A C 1
ATOM 4819 O O . MET A 1 637 ? 20.047 4.547 -48.884 1.00 86.44 637 MET A O 1
ATOM 4823 N N . VAL A 1 638 ? 21.833 3.349 -49.568 1.00 85.25 638 VAL A N 1
ATOM 4824 C CA . VAL A 1 638 ? 22.633 3.475 -48.329 1.00 85.25 638 VAL A CA 1
ATOM 4825 C C . VAL A 1 638 ? 22.829 4.932 -47.880 1.00 85.25 638 VAL A C 1
ATOM 4827 O O . VAL A 1 638 ? 22.911 5.215 -46.685 1.00 85.25 638 VAL A O 1
ATOM 4830 N N . GLU A 1 639 ? 22.873 5.886 -48.812 1.00 83.81 639 GLU A N 1
ATOM 4831 C CA . GLU A 1 639 ? 23.004 7.308 -48.470 1.00 83.81 639 GLU A CA 1
ATOM 4832 C C . GLU A 1 639 ? 21.847 7.835 -47.616 1.00 83.81 639 GLU A C 1
ATOM 4834 O O . GLU A 1 639 ? 22.073 8.677 -46.757 1.00 83.81 639 GLU A O 1
ATOM 4839 N N . PHE A 1 640 ? 20.634 7.326 -47.826 1.00 81.44 640 PHE A N 1
ATOM 4840 C CA . PHE A 1 640 ? 19.429 7.818 -47.156 1.00 81.44 640 PHE A CA 1
ATOM 4841 C C . PHE A 1 640 ? 19.172 7.151 -45.800 1.00 81.44 640 PHE A C 1
ATOM 4843 O O . PHE A 1 640 ? 18.263 7.543 -45.075 1.00 81.44 640 PHE A O 1
ATOM 4850 N N . GLU A 1 641 ? 19.951 6.129 -45.449 1.00 81.62 641 GLU A N 1
ATOM 4851 C CA . GLU A 1 641 ? 19.813 5.418 -44.181 1.00 81.62 641 GLU A CA 1
ATOM 4852 C C . GLU A 1 641 ? 20.606 6.120 -43.087 1.00 81.62 641 GLU A C 1
ATOM 4854 O O . GLU A 1 641 ? 21.759 6.501 -43.292 1.00 81.62 641 GLU A O 1
ATOM 4859 N N . TYR A 1 642 ? 19.995 6.271 -41.913 1.00 82.88 642 TYR A N 1
ATOM 4860 C CA . TYR A 1 642 ? 20.608 6.928 -40.761 1.00 82.88 642 TYR A CA 1
ATOM 4861 C C . TYR A 1 642 ? 21.117 8.356 -41.051 1.00 82.88 642 TYR A C 1
ATOM 4863 O O . TYR A 1 642 ? 22.140 8.767 -40.515 1.00 82.88 642 TYR A O 1
ATOM 4871 N N . GLY A 1 643 ? 20.378 9.131 -41.848 1.00 80.19 643 GLY A N 1
ATOM 4872 C CA . GLY A 1 643 ? 20.701 10.524 -42.169 1.00 80.19 643 GLY A CA 1
ATOM 4873 C C . GLY A 1 643 ? 21.525 10.667 -43.449 1.00 80.19 643 GLY A C 1
ATOM 4874 O O . GLY A 1 643 ? 22.488 9.934 -43.680 1.00 80.19 643 GLY A O 1
ATOM 4875 N N . ASP A 1 644 ? 21.128 11.626 -44.283 1.00 83.69 644 ASP A N 1
ATOM 4876 C CA . ASP A 1 644 ? 21.765 11.929 -45.562 1.00 83.69 644 ASP A CA 1
ATOM 4877 C C . ASP A 1 644 ? 22.820 13.044 -45.434 1.00 83.69 644 ASP A C 1
ATOM 4879 O O . ASP A 1 644 ? 23.142 13.524 -44.344 1.00 83.69 644 ASP A O 1
ATOM 4883 N N . ALA A 1 645 ? 23.398 13.460 -46.561 1.00 85.00 645 ALA A N 1
ATOM 4884 C CA . ALA A 1 645 ? 24.405 14.517 -46.569 1.00 85.00 645 ALA A CA 1
ATOM 4885 C C . ALA A 1 645 ? 23.869 15.854 -46.024 1.00 85.00 645 ALA A C 1
ATOM 4887 O O . ALA A 1 645 ? 24.576 16.520 -45.272 1.00 85.00 645 ALA A O 1
ATOM 4888 N N . ALA A 1 646 ? 22.624 16.219 -46.352 1.00 83.12 646 ALA A N 1
ATOM 4889 C CA . ALA A 1 646 ? 22.013 17.467 -45.898 1.00 83.12 646 ALA A CA 1
ATOM 4890 C C . ALA A 1 646 ? 21.802 17.471 -44.377 1.00 83.12 646 ALA A C 1
ATOM 4892 O O . ALA A 1 646 ? 22.110 18.462 -43.713 1.00 83.12 646 ALA A O 1
ATOM 4893 N N . PHE A 1 647 ? 21.354 16.341 -43.817 1.00 82.38 647 PHE A N 1
ATOM 4894 C CA . PHE A 1 647 ? 21.245 16.141 -42.375 1.00 82.38 647 PHE A CA 1
ATOM 4895 C C . PHE A 1 647 ? 22.572 16.418 -41.664 1.00 82.38 647 PHE A C 1
ATOM 4897 O O . PHE A 1 647 ? 22.634 17.219 -40.730 1.00 82.38 647 PHE A O 1
ATOM 4904 N N . TYR A 1 648 ? 23.641 15.749 -42.103 1.00 86.12 648 TYR A N 1
ATOM 4905 C CA . TYR A 1 648 ? 24.937 15.829 -41.436 1.00 86.12 648 TYR A CA 1
ATOM 4906 C C . TYR A 1 648 ? 25.641 17.167 -41.666 1.00 86.12 648 TYR A C 1
ATOM 4908 O O . TYR A 1 648 ? 26.339 17.637 -40.769 1.00 86.12 648 TYR A O 1
ATOM 4916 N N . GLU A 1 649 ? 25.419 17.820 -42.808 1.00 85.19 649 GLU A N 1
ATOM 4917 C CA . GLU A 1 649 ? 25.865 19.193 -43.048 1.00 85.19 649 GLU A CA 1
ATOM 4918 C C . GLU A 1 649 ? 25.201 20.171 -42.068 1.00 85.19 649 GLU A C 1
ATOM 4920 O O . GLU A 1 649 ? 25.896 20.917 -41.375 1.00 85.19 649 GLU A O 1
ATOM 4925 N N . ALA A 1 650 ? 23.871 20.121 -41.934 1.00 81.19 650 ALA A N 1
ATOM 4926 C CA . ALA A 1 650 ? 23.139 20.955 -40.983 1.00 81.19 650 ALA A CA 1
ATOM 4927 C C . ALA A 1 650 ? 23.571 20.679 -39.533 1.00 81.19 650 ALA A C 1
ATOM 4929 O O . ALA A 1 650 ? 23.852 21.612 -38.779 1.00 81.19 650 ALA A O 1
ATOM 4930 N N . TRP A 1 651 ? 23.698 19.402 -39.159 1.00 83.69 651 TRP A N 1
ATOM 4931 C CA . TRP A 1 651 ? 24.143 18.993 -37.828 1.00 83.69 651 TRP A CA 1
ATOM 4932 C C . TRP A 1 651 ? 25.550 19.521 -37.501 1.00 83.69 651 TRP A C 1
ATOM 4934 O O . TRP A 1 651 ? 25.768 20.045 -36.405 1.00 83.69 651 TRP A O 1
ATOM 4944 N N . LEU A 1 652 ? 26.493 19.439 -38.450 1.00 85.00 652 LEU A N 1
ATOM 4945 C CA . LEU A 1 652 ? 27.858 19.952 -38.287 1.00 85.00 652 LEU A CA 1
ATOM 4946 C C . LEU A 1 652 ? 27.887 21.479 -38.153 1.00 85.00 652 LEU A C 1
ATOM 4948 O O . LEU A 1 652 ? 28.671 21.997 -37.360 1.00 85.00 652 LEU A O 1
ATOM 4952 N N . LEU A 1 653 ? 27.036 22.206 -38.882 1.00 82.62 653 LEU A N 1
ATOM 4953 C CA . LEU A 1 653 ? 26.939 23.665 -38.774 1.00 82.62 653 LEU A CA 1
ATOM 4954 C C . LEU A 1 653 ? 26.370 24.100 -37.416 1.00 82.62 653 LEU A C 1
ATOM 4956 O O . LEU A 1 653 ? 26.923 24.996 -36.776 1.00 82.62 653 LEU A O 1
ATOM 4960 N N . SER A 1 654 ? 25.308 23.441 -36.944 1.00 76.19 654 SER A N 1
ATOM 4961 C CA . SER A 1 654 ? 24.681 23.746 -35.653 1.00 76.19 654 SER A CA 1
ATOM 4962 C C . SER A 1 654 ? 25.586 23.415 -34.462 1.00 76.19 654 SER A C 1
ATOM 4964 O O . SER A 1 654 ? 25.699 24.219 -33.538 1.00 76.19 654 SER A O 1
ATOM 4966 N N . ASN A 1 655 ? 26.279 22.272 -34.488 1.00 71.94 655 ASN A N 1
ATOM 4967 C CA . ASN A 1 655 ? 27.142 21.841 -33.381 1.00 71.94 655 ASN A CA 1
ATOM 4968 C C . ASN A 1 655 ? 28.579 22.384 -33.476 1.00 71.94 655 ASN A C 1
ATOM 4970 O O . ASN A 1 655 ? 29.242 22.574 -32.456 1.00 71.94 655 ASN A O 1
ATOM 4974 N N . GLY A 1 656 ? 29.054 22.715 -34.680 1.00 58.06 656 GLY A N 1
ATOM 4975 C CA . GLY A 1 656 ? 30.347 23.368 -34.898 1.00 58.06 656 GLY A CA 1
ATOM 4976 C C . GLY A 1 656 ? 30.382 24.811 -34.385 1.00 58.06 656 GLY A C 1
ATOM 4977 O O . GLY A 1 656 ? 31.394 25.242 -33.831 1.00 58.06 656 GLY A O 1
ATOM 4978 N N . ALA A 1 657 ? 29.265 25.543 -34.479 1.00 47.94 657 ALA A N 1
ATOM 4979 C CA . ALA A 1 657 ? 29.136 26.888 -33.913 1.00 47.94 657 ALA A CA 1
ATOM 4980 C C . ALA A 1 657 ? 29.176 26.892 -32.369 1.00 47.94 657 ALA A C 1
ATOM 4982 O O . ALA A 1 657 ? 29.765 27.792 -31.770 1.00 47.94 657 ALA A O 1
ATOM 4983 N N . ALA A 1 658 ? 28.616 25.862 -31.721 1.00 44.69 658 ALA A N 1
ATOM 4984 C CA . ALA A 1 658 ? 28.659 25.696 -30.266 1.00 44.69 658 ALA A CA 1
ATOM 4985 C C . ALA A 1 658 ? 30.076 25.377 -29.747 1.00 44.69 658 ALA A C 1
ATOM 4987 O O . ALA A 1 658 ? 30.481 25.898 -28.709 1.00 44.69 658 ALA A O 1
ATOM 4988 N N . GLN A 1 659 ? 30.867 24.591 -30.492 1.00 44.97 659 GLN A N 1
ATOM 4989 C CA . GLN A 1 659 ? 32.281 24.343 -30.171 1.00 44.97 659 GLN A CA 1
ATOM 4990 C C . GLN A 1 659 ? 33.175 25.571 -30.412 1.00 44.97 659 GLN A C 1
ATOM 4992 O O . GLN A 1 659 ? 34.075 25.829 -29.614 1.00 44.97 659 GLN A O 1
ATOM 4997 N N . ALA A 1 660 ? 32.914 26.370 -31.453 1.00 41.66 660 ALA A N 1
ATOM 4998 C CA . ALA A 1 660 ? 33.667 27.599 -31.722 1.00 41.66 660 ALA A CA 1
ATOM 4999 C C . ALA A 1 660 ? 33.415 28.707 -30.677 1.00 41.66 660 ALA A C 1
ATOM 5001 O O . ALA A 1 660 ? 34.321 29.478 -30.374 1.00 41.66 660 ALA A O 1
ATOM 5002 N N . ALA A 1 661 ? 32.220 28.764 -30.078 1.00 40.94 661 ALA A N 1
ATOM 5003 C CA . ALA A 1 661 ? 31.900 29.698 -28.992 1.00 40.94 661 ALA A CA 1
ATOM 5004 C C . ALA A 1 661 ? 32.534 29.318 -27.632 1.00 40.94 661 ALA A C 1
ATOM 5006 O O . ALA A 1 661 ? 32.625 30.166 -26.746 1.00 40.94 661 ALA A O 1
ATOM 5007 N N . GLY A 1 662 ? 32.985 28.067 -27.466 1.00 40.91 662 GLY A N 1
ATOM 5008 C CA . GLY A 1 662 ? 33.662 27.567 -26.261 1.00 40.91 662 GLY A CA 1
ATOM 5009 C C . GLY A 1 662 ? 35.196 27.596 -26.315 1.00 40.91 662 GLY A C 1
ATOM 5010 O O . GLY A 1 662 ? 35.842 27.365 -25.295 1.00 40.91 662 GLY A O 1
ATOM 5011 N N . LEU A 1 663 ? 35.794 27.895 -27.472 1.00 38.25 663 LEU A N 1
ATOM 5012 C CA . LEU A 1 663 ? 37.246 27.983 -27.650 1.00 38.25 663 LEU A CA 1
ATOM 5013 C C . LEU A 1 663 ? 37.707 29.444 -27.588 1.00 38.25 663 LEU A C 1
ATOM 5015 O O . LEU A 1 663 ? 37.924 30.108 -28.599 1.00 38.25 663 LEU A O 1
ATOM 5019 N N . GLY A 1 664 ? 37.875 29.948 -26.366 1.00 36.22 664 GLY A N 1
ATOM 5020 C CA . GLY A 1 664 ? 38.687 31.135 -26.120 1.00 36.22 664 GLY A CA 1
ATOM 5021 C C . GLY A 1 664 ? 40.174 30.803 -26.270 1.00 36.22 664 GLY A C 1
ATOM 5022 O O . GLY A 1 664 ? 40.676 29.951 -25.548 1.00 36.22 664 GLY A O 1
ATOM 5023 N N . ASN A 1 665 ? 40.848 31.492 -27.199 1.00 40.66 665 ASN A N 1
ATOM 5024 C CA . ASN A 1 665 ? 42.303 31.645 -27.353 1.00 40.66 665 ASN A CA 1
ATOM 5025 C C . ASN A 1 665 ? 43.178 30.485 -26.839 1.00 40.66 665 ASN A C 1
ATOM 5027 O O . ASN A 1 665 ? 43.778 30.570 -25.768 1.00 40.66 665 ASN A O 1
ATOM 5031 N N . GLY A 1 666 ? 43.331 29.453 -27.663 1.00 33.34 666 GLY A N 1
ATOM 5032 C CA . GLY A 1 666 ? 44.396 28.463 -27.544 1.00 33.34 666 GLY A CA 1
ATOM 5033 C C . GLY A 1 666 ? 44.944 28.177 -28.932 1.00 33.34 666 GLY A C 1
ATOM 5034 O O . GLY A 1 666 ? 44.237 27.640 -29.777 1.00 33.34 666 GLY A O 1
ATOM 5035 N N . ASP A 1 667 ? 46.165 28.634 -29.170 1.00 39.56 667 ASP A N 1
ATOM 5036 C CA . ASP A 1 667 ? 46.949 28.414 -30.379 1.00 39.56 667 ASP A CA 1
ATOM 5037 C C . ASP A 1 667 ? 47.247 26.914 -30.508 1.00 39.56 667 ASP A C 1
ATOM 5039 O O . ASP A 1 667 ? 48.098 26.405 -29.794 1.00 39.56 667 ASP A O 1
ATOM 5043 N N . ASP A 1 668 ? 46.517 26.202 -31.365 1.00 30.52 668 ASP A N 1
ATOM 5044 C CA . ASP A 1 668 ? 46.946 24.902 -31.883 1.00 30.52 668 ASP A CA 1
ATOM 5045 C C . ASP A 1 668 ? 46.380 24.713 -33.292 1.00 30.52 668 ASP A C 1
ATOM 5047 O O . ASP A 1 668 ? 45.239 24.304 -33.527 1.00 30.52 668 ASP A O 1
ATOM 5051 N N . ARG A 1 669 ? 47.216 25.065 -34.271 1.00 31.89 669 ARG A N 1
ATOM 5052 C CA . ARG A 1 669 ? 47.065 24.609 -35.649 1.00 31.89 669 ARG A CA 1
ATOM 5053 C C . ARG A 1 669 ? 47.325 23.109 -35.670 1.00 31.89 669 ARG A C 1
ATOM 5055 O O . ARG A 1 669 ? 48.467 22.692 -35.508 1.00 31.89 669 ARG A O 1
ATOM 5062 N N . MET A 1 670 ? 46.299 22.319 -35.957 1.00 25.47 670 MET A N 1
ATOM 5063 C CA . MET A 1 670 ? 46.495 20.943 -36.399 1.00 25.47 670 MET A CA 1
ATOM 5064 C C . MET A 1 670 ? 46.160 20.852 -37.888 1.00 25.47 670 MET A C 1
ATOM 5066 O O . MET A 1 670 ? 45.038 21.137 -38.312 1.00 25.47 670 MET A O 1
ATOM 5070 N N . GLU A 1 671 ? 47.196 20.556 -38.671 1.00 27.16 671 GLU A N 1
ATOM 5071 C CA . GLU A 1 671 ? 47.182 20.440 -40.125 1.00 27.16 671 GLU A CA 1
ATOM 5072 C C . GLU A 1 671 ? 46.290 19.282 -40.589 1.00 27.16 671 GLU A C 1
ATOM 5074 O O . GLU A 1 671 ? 46.312 18.187 -40.031 1.00 27.16 671 GLU A O 1
ATOM 5079 N N . LEU A 1 672 ? 45.510 19.551 -41.636 1.00 26.59 672 LEU A N 1
ATOM 5080 C CA . LEU A 1 672 ? 44.734 18.571 -42.388 1.00 26.59 672 LEU A CA 1
ATOM 5081 C C . LEU A 1 672 ? 45.639 17.889 -43.417 1.00 26.59 672 LEU A C 1
ATOM 5083 O O . LEU A 1 672 ? 46.057 18.561 -44.360 1.00 26.59 672 LEU A O 1
ATOM 5087 N N . PHE A 1 673 ? 45.854 16.581 -43.269 1.00 29.98 673 PHE A N 1
ATOM 5088 C CA . PHE A 1 673 ? 45.965 15.613 -44.366 1.00 29.98 673 PHE A CA 1
ATOM 5089 C C . PHE A 1 673 ? 45.467 14.244 -43.912 1.00 29.98 673 PHE A C 1
ATOM 5091 O O . PHE A 1 673 ? 45.879 13.807 -42.815 1.00 29.98 673 PHE A O 1
#

Sequence (673 aa):
MPFFLHKDSGELHPRTMAILDQAADIVQQGGIEAWSRVTTEEILGAEDAPHYTKSSDILEVWFDSGSTFMHVLRGTHASNALGDVQSLGHHDTGPEADLYLEGHDQHRGWFHSSLLLSCAIHGQAPYRGLLTHGFTVDSQGRKMSKSLNNGIEPQVINQKLGAEIIRLWVAASDYSGDIAGDDKILARVVDGYRRIRNTLRFLLANVSDFDVAADSVGPDDLLEIDRFALARASALQDEILAHFEVYEFHPVVAKLQVYCSEDLGAFYLDVLKDRLYTTAPKSLARRSAQTALWHITQAMLRWMAPFMSFTAEEAWAIFAPGRGSIFMQTYWPLATPDAALLAKWAAVRAVRETVNKAIEDLRSAGGVGASLQAEVTLTVPPETHALLASLGGNGRGILAGIAAGTHHVAVALQTMHSVVPGSPFHASWSASEPALSGALIGIDCPPGLTHVLTGCEIAGEDVLLLIPATDAGMTLRRHERIDGRPTVDLLFGEAAPLPGALLGCGQHVGAAMAAAQRLGALLSCVEAVAGMGALLEQTIAYLNTRVQFEVALSGFQVLRHKVADLFAVQESARAMVLALLERVGAEGAVPERDVALAKLHIGPLSRRFAAATIQLHGGMGMTEELSASRLAKRLFMVEFEYGDAAFYEAWLLSNGAAQAAGLGNGDDRMELF

Foldseek 3Di:
DLWKAFPPPRDTDPCSVVSVVVLVVQCVVPNPVSSVPDALCNRPNPVCRVGIDGDPDDDDVLLVLLCCLCCPLVNCLQCPNPPPDHRPDADPDDARAQEDEEAPVCVPGNQVSNQVVCCVPPVHHNYNYYYHFEAAAEPVRHDDDPVVVRDDDQVVCCVVPNNLLVLQLVLQAPRNYHRYDDPVSSVVSSVLVVLLLVLLVLLLVLLLPPDCVPLADDLVLADLLLNLLLLVLQVLLVVLVVCVVVPRRNVLSVSSSCCSVPVCNVPSVVVCPCQSPPDDPRASSSSSNNNSSLLSSQQSLLSCCVRNVVSSQVSCCSNPPPPDGSVPDDHRDGDHRPPVSNVLVVLVVVVVVVVVVVVVVCVVVVNDDDPVVDDDDDDDPPVSVVSVCVNDPPPSVQVVCVVVVNAFEWEQEDDVPLDPPPWDWDWEDDSHFIFTATKRFWIQGDPPHQWYWYWDDYPNKIFIFIAGPPDPQWDWDWDAALLRTITIMIHGHDRRGGPPRTPDMHDVNVVVSLQVLLVFLLVLLVLLLVLLVVLLVLLVVQQQPDDDPNDRNCPDPVLVVLSVVSVVLSVVSVVLSVVQVVVCVVVVGRDNLSSLVSLLRSLVSSLVSLVSSLVSVPPNCCDPVDPSVSSSSSSPCSQPTSDHNVSSVVVCVVVVVVVVVVDDDDDDDDDDD

pLDDT: mean 85.38, std 14.5, range [25.47, 98.56]

Radius of gyration: 44.94 Å; chains: 1; bounding box: 103×54×151 Å

Secondary structure (DSSP, 8-state):
---EEETTT-PBPTTHHHHHHHHHHHHHHH-HHHHHH--HHHHH-TTTGGGEEE------HHHHHHTHIIIIIIIITSTTTSTTS------SSS-SEEEEEEEGGGGGTHHHHHHHHHHHHHSS-SEEEEEEE--EE-TTSPBP-TTTT----HHHHHHHH-HHHHHHHHHTS-TTS-EE--HHHHHHHHHHHHHHHHHHHHHHHHTTT--HHHHPPPTTTS-HHHHHHHHHHHHHHHHHHHHHHTT-HHHHHHHHHHIIIIIIIIIIHHHHHHHHHHS-TT-HHHHHHHHHHHHHHHHHHHHHTTTSHHHHHHHHHHHSTTS--GGGPPPP-PPPP-HHHHHHHHHHHHHHHHHHHHHHHHHHTTS-SSGGG--------HHHHHHHHTTS-THHHHHHHHHTT---EEEE---TTS--TT---EEEEETTEEEEEEEEEEEE--TT--EEEEEEEETTEEEEEEEETT-TTEEEEEEE-TTS-EEEEEEEEEEEE-TT-EEEESHHHHHHHHHHHHHHHHHHHHHHHHHHHHHHHHHHHHHHH-EETTEEGGG-HHHHHHHHHHHHHHHHHHHHHHHHHHHHHHHSS--HHHHHHHHHHHHHHHHHHHHHHHHHHGGGGGSTTSHHHHHHHHHHHHTTTT--HHHHHHHHHHHHHHHHHH--S--------